Protein AF-A0A927J9S9-F1 (afdb_monomer)

Radius of gyration: 38.78 Å; Cα contacts (8 Å, |Δi|>4): 672; chains: 1; bounding box: 89×32×106 Å

InterPro domains:
  IPR000943 RNA polymerase sigma-70 [PR00046] (26-38)
  IPR000943 RNA polymerase sigma-70 [PR00046] (47-62)
  IPR000943 RNA polymerase sigma-70 [PR00046] (62-73)
  IPR000943 RNA polymerase sigma-70 [PS00716] (47-73)
  IPR007630 RNA polymerase sigma-70 region 4 [PF04545] (26-74)
  IPR013324 RNA polymerase sigma factor, region 3/4-like [SSF88659] (17-77)
  IPR036388 Winged helix-like DNA-binding domain superfamily [G3DSA:1.10.10.10] (17-80)

Mean predicted aligned error: 14.91 Å

Sequence (438 aa):
MTDPADVSFLFGPAGLERLKEQLLLLDPREQDALLRHGYGQAVGARTLVELGQKYQVSRERIRQLESKAKSSLQHSLDTIAPGWRRRFADSLSGRTVVHFSHVAQTISADEVGLSYAPVILEELNLHPVKQVKWWYAGDPQAVEVAMKSLALTGPILKEEWDEAYESSELPFAFREHVLWRNSIIEFSPFFVRKNAQRHDRVAAVLMNGALPWNEICVRTGLSANSVRGALDHFDDFISLSKGWWALAGSVDRPIYSSALPAILDILEEHGPQHAAELVRKVAAVHDVTSWRINQCLDDYRIGRMPDGRIWLVEHGAVKPKEIEPARPDYMVASGCKVGVRQKVTYDQARGSGFLVNRWLAWRLGLRATPQAITFDSEIGVELKVTRTGGGTAFSSIRTCLDHHGLVEGCDFVIVLDLDSRTWALRHSCALGCCPVRP

pLDDT: mean 87.99, std 9.97, range [31.28, 97.69]

Organism: NCBI:txid2742202

Secondary structure (DSSP, 8-state):
---GGGSGGGTHHHHHHHHHHHHHTS-HHHHHHHHTTTTTSSS----HHHHHHHHT--HHHHHHHHHHHHHHHHHHHHHHSTTHHHHHHHHHTT-S-EEHHHHHHHH-SSHHHHHHHHHHHHHTT-EEPTTSTTEEES-HHHHHHHHHHT--SS-EEHHHHHHHHHTTT--GGGHHHHHHHTTEEEETTEEEEGGGHHHHHHHHHHTTS-EEHHHHHHHHT--HHHHHHHHHH-TTEEEPGGGEEEEBTTBPPPS-SSHHHHHHHHHHHH-SB-HHHHHHHHHHHS---HHHHHHHTTBTTEEE-TTS-EEEGGGT-BPPPPPPPPPPTTEEEETTEEEEEEEPPHHHHHT--EEE-HHHHHHTT--SBSEEEEEB-TTS--EEEEEETTEEEEPP-HHHHHHTT--TT-EEEEEEETTTTEEEEEE-PPTT-BTTB-

Solvent-accessible surface area (backbone atoms only — not comparable to full-atom values): 24419 Å² total; per-residue (Å²): 134,83,65,79,77,73,38,54,65,75,50,40,73,75,33,49,52,52,52,46,56,56,56,72,70,48,54,73,67,25,53,51,45,58,47,22,82,28,74,90,66,94,54,76,61,47,52,53,58,57,52,10,61,77,69,75,44,52,44,67,54,41,52,51,34,27,52,52,41,41,54,51,52,51,53,50,44,54,70,68,34,71,64,47,67,57,56,50,49,63,73,49,55,97,53,64,62,46,49,50,66,59,54,8,43,38,68,28,87,52,71,62,7,61,58,47,28,64,45,53,33,54,78,65,52,35,39,70,30,83,96,44,86,63,30,26,13,72,52,41,65,61,53,52,49,48,47,54,70,71,46,74,93,53,49,42,48,44,67,63,51,49,54,54,46,64,72,52,64,60,59,76,90,48,51,65,57,41,33,58,73,54,39,46,39,84,52,84,74,26,35,25,38,60,92,47,40,66,50,24,39,53,50,52,68,24,72,85,40,70,42,43,56,70,57,50,31,64,76,56,71,46,55,67,70,54,52,47,56,34,53,76,69,40,84,60,38,38,82,47,67,95,54,22,34,28,38,58,84,78,54,85,76,72,88,50,97,47,70,57,64,44,48,51,53,48,37,68,76,68,40,68,29,47,71,73,55,46,47,51,56,37,44,73,71,42,84,60,54,67,67,60,52,59,37,49,53,48,27,65,58,40,18,31,38,97,88,65,26,38,30,41,34,93,79,69,18,44,67,79,85,81,74,86,56,82,74,52,91,54,47,49,76,60,91,57,34,40,39,41,53,49,64,41,40,70,55,39,72,74,45,38,51,48,81,48,66,55,34,55,32,54,76,71,69,47,84,36,2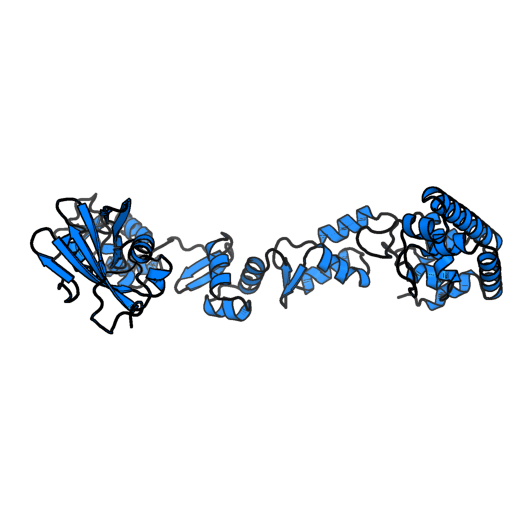7,81,32,73,52,70,26,41,28,99,85,75,52,68,44,38,42,32,33,44,75,90,44,18,30,40,48,45,52,28,73,58,34,57,73,69,67,55,51,65,65,25,33,32,32,40,38,38,35,67,82,81,35,31,39,50,80,42,84,58,51,56,91,70,59,21,76,88,54,98

Foldseek 3Di:
DPDLVPQLPQQPPVRLVLLVVLVVPQDPLLLCLLCQLQPPDPDRHHQLVRSCVVVVHDSVVSVVSPVVSLVSSVVSCCVRGPPVLVVVCVVCPLAQKDFLCSQLVSSNNDSSSSNNSVSSCVSNCWDDQPPDRRMTGNDSVLVVVLLVVLADPAKDFPVVSVVSNVVSSHDPVCVVVSCVVSCWDDLPRIIGHNVCLLQRLLQVVQVVHKDALVVSCVSSVDDSVSNCCNQVPDPQKAADPPRIIHGVPRDDHQPDPDLLVLLQVCCVVVNWAALVVSLVSSCVRHPDDSVRNVLSCLAPQWAADPVGTIHGVVVPHHHPDDDQDDDDPQWDDDVQKIKHKDFDAPCLLVFAKDADAQNVCVVLVNRGPFDKDWAAEPVGDIWIWTQHSVHIIIGRPNVVCVVVVADGGWMKMWMARNVRSHIDIDGDADVPRGPRHD

Structure (mmCIF, N/CA/C/O backbone):
data_AF-A0A927J9S9-F1
#
_entry.id   AF-A0A927J9S9-F1
#
loop_
_atom_site.group_PDB
_atom_site.id
_atom_site.type_symbol
_atom_site.label_atom_id
_atom_site.label_alt_id
_atom_site.label_comp_id
_atom_site.label_asym_id
_atom_site.label_entity_id
_atom_site.label_seq_id
_atom_site.pdbx_PDB_ins_code
_atom_site.Cartn_x
_atom_site.Cartn_y
_atom_site.Cartn_z
_atom_site.occupancy
_atom_site.B_iso_or_equiv
_atom_site.auth_seq_id
_atom_site.auth_comp_id
_atom_site.auth_asym_id
_atom_site.auth_atom_id
_atom_site.pdbx_PDB_model_num
ATOM 1 N N . MET A 1 1 ? 6.306 -9.397 -34.575 1.00 31.62 1 MET A N 1
ATOM 2 C CA . MET A 1 1 ? 7.710 -9.850 -34.490 1.00 31.62 1 MET A CA 1
ATOM 3 C C . MET A 1 1 ? 8.248 -10.003 -35.902 1.00 31.62 1 MET A C 1
ATOM 5 O O . MET A 1 1 ? 8.003 -11.025 -36.522 1.00 31.62 1 MET A O 1
ATOM 9 N N . THR A 1 2 ? 8.913 -8.981 -36.437 1.00 31.39 2 THR A N 1
ATOM 10 C CA . THR A 1 2 ? 9.856 -9.169 -37.547 1.00 31.39 2 THR A CA 1
ATOM 11 C C . THR A 1 2 ? 11.123 -9.775 -36.954 1.00 31.39 2 THR A C 1
ATOM 13 O O . THR A 1 2 ? 11.666 -9.256 -35.976 1.00 31.39 2 THR A O 1
ATOM 16 N N . ASP A 1 3 ? 11.501 -10.935 -37.474 1.00 31.28 3 ASP A N 1
ATOM 17 C CA . ASP A 1 3 ? 12.672 -11.710 -37.078 1.00 31.28 3 ASP A CA 1
ATOM 18 C C . ASP A 1 3 ? 13.950 -10.843 -37.205 1.00 31.28 3 ASP A C 1
ATOM 20 O O . ASP A 1 3 ? 14.120 -10.178 -38.232 1.00 31.28 3 ASP A O 1
ATOM 24 N N . PRO A 1 4 ? 14.860 -10.801 -36.207 1.00 40.22 4 PRO A N 1
ATOM 25 C CA . PRO A 1 4 ? 16.170 -10.149 -36.340 1.00 40.22 4 PRO A CA 1
ATOM 26 C C . PRO A 1 4 ? 17.009 -10.651 -37.535 1.00 40.22 4 PRO A C 1
ATOM 28 O O . PRO A 1 4 ? 17.994 -10.005 -37.893 1.00 40.22 4 PRO A O 1
ATOM 31 N N . ALA A 1 5 ? 16.611 -11.753 -38.179 1.00 37.53 5 ALA A N 1
ATOM 32 C CA . ALA A 1 5 ? 17.222 -12.272 -39.399 1.00 37.53 5 ALA A CA 1
ATOM 33 C C . ALA A 1 5 ? 17.141 -11.342 -40.633 1.00 37.53 5 ALA A C 1
ATOM 35 O O . ALA A 1 5 ? 17.942 -11.511 -41.550 1.00 37.53 5 ALA A O 1
ATOM 36 N N . ASP A 1 6 ? 16.248 -10.345 -40.676 1.00 45.22 6 ASP A N 1
ATOM 37 C CA . ASP A 1 6 ? 16.013 -9.570 -41.913 1.00 45.22 6 ASP A CA 1
ATOM 38 C C . ASP A 1 6 ? 16.987 -8.387 -42.124 1.00 45.22 6 ASP A C 1
ATOM 40 O O . ASP A 1 6 ? 17.032 -7.769 -43.186 1.00 45.22 6 ASP A O 1
ATOM 44 N N . VAL A 1 7 ? 17.807 -8.052 -41.117 1.00 47.75 7 VAL A N 1
ATOM 45 C CA . VAL A 1 7 ? 18.587 -6.796 -41.118 1.00 47.75 7 VAL A CA 1
ATOM 46 C C . VAL A 1 7 ? 20.101 -6.987 -41.289 1.00 47.75 7 VAL A C 1
ATOM 48 O O . VAL A 1 7 ? 20.790 -6.057 -41.708 1.00 47.75 7 VAL A O 1
ATOM 51 N N . SER A 1 8 ? 20.609 -8.221 -41.137 1.00 49.81 8 SER A N 1
ATOM 52 C CA . SER A 1 8 ? 21.980 -8.600 -41.545 1.00 49.81 8 SER A CA 1
ATOM 53 C C . SER A 1 8 ? 22.236 -8.349 -43.048 1.00 49.81 8 SER A C 1
ATOM 55 O O . SER A 1 8 ? 23.375 -8.209 -43.496 1.00 49.81 8 SER A O 1
ATOM 57 N N . PHE A 1 9 ? 21.161 -8.190 -43.828 1.00 53.59 9 PHE A N 1
ATOM 58 C CA . PHE A 1 9 ? 21.182 -7.829 -45.242 1.00 53.59 9 PHE A CA 1
ATOM 59 C C . PHE A 1 9 ? 21.662 -6.390 -45.533 1.00 53.59 9 PHE A C 1
ATOM 61 O O . PHE A 1 9 ? 22.053 -6.107 -46.664 1.00 53.59 9 PHE A O 1
ATOM 68 N N . LEU A 1 10 ? 21.686 -5.466 -44.558 1.00 65.69 10 LEU A N 1
ATOM 69 C CA . LEU A 1 10 ? 21.924 -4.037 -44.840 1.00 65.69 10 LEU A CA 1
ATOM 70 C C . LEU A 1 10 ? 23.302 -3.708 -45.430 1.00 65.69 10 LEU A C 1
ATOM 72 O O . LEU A 1 10 ? 23.423 -2.726 -46.168 1.00 65.69 10 LEU A O 1
ATOM 76 N N . PHE A 1 11 ? 24.323 -4.495 -45.091 1.00 74.88 11 PHE A N 1
ATOM 77 C CA . PHE A 1 11 ? 25.710 -4.251 -45.500 1.00 74.88 11 PHE A CA 1
ATOM 78 C C . PHE A 1 11 ? 26.277 -5.370 -46.388 1.00 74.88 11 PHE A C 1
ATOM 80 O O . PHE A 1 11 ? 27.246 -5.145 -47.117 1.00 74.88 11 PHE A O 1
ATOM 87 N N . GLY A 1 12 ? 25.678 -6.567 -46.350 1.00 80.19 12 GLY A N 1
ATOM 88 C CA . GLY A 1 12 ? 26.222 -7.782 -46.959 1.00 80.19 12 GLY A CA 1
ATOM 89 C C . GLY A 1 12 ? 27.590 -8.198 -46.379 1.00 80.19 12 GLY A C 1
ATOM 90 O O . GLY A 1 12 ? 28.231 -7.425 -45.662 1.00 80.19 12 GLY A O 1
ATOM 91 N N . PRO A 1 13 ? 28.102 -9.402 -46.706 1.00 82.88 13 PRO A N 1
ATOM 92 C CA . PRO A 1 13 ? 29.373 -9.890 -46.158 1.00 82.88 13 PRO A CA 1
ATOM 93 C C . PRO A 1 13 ? 30.566 -8.971 -46.471 1.00 82.88 13 PRO A C 1
ATOM 95 O O . PRO A 1 13 ? 31.364 -8.655 -45.597 1.00 82.88 13 PRO A O 1
ATOM 98 N N . ALA A 1 14 ? 30.651 -8.463 -47.706 1.00 85.38 14 ALA A N 1
ATOM 99 C CA . ALA A 1 14 ? 31.742 -7.585 -48.135 1.00 85.38 14 ALA A CA 1
ATOM 100 C C . ALA A 1 14 ? 31.662 -6.161 -47.549 1.00 85.38 14 ALA A C 1
ATOM 102 O O . ALA A 1 14 ? 32.673 -5.464 -47.475 1.00 85.38 14 ALA A O 1
ATOM 103 N N . GLY A 1 15 ? 30.472 -5.677 -47.183 1.00 86.31 15 GLY A N 1
ATOM 104 C CA . GLY A 1 15 ? 30.343 -4.418 -46.445 1.00 86.31 15 GLY A CA 1
ATOM 105 C C . GLY A 1 15 ? 30.751 -4.597 -44.989 1.00 86.31 15 GLY A C 1
ATOM 106 O O . GLY A 1 15 ? 31.478 -3.762 -44.459 1.00 86.31 15 GLY A O 1
ATOM 107 N N . LEU A 1 16 ? 30.359 -5.716 -44.374 1.00 86.62 16 LEU A N 1
ATOM 108 C CA . LEU A 1 16 ? 30.714 -6.028 -42.994 1.00 86.62 16 LEU A CA 1
ATOM 109 C C . LEU A 1 16 ? 32.229 -6.184 -42.797 1.00 86.62 16 LEU A C 1
ATOM 111 O O . LEU A 1 16 ? 32.773 -5.615 -41.854 1.00 86.62 16 LEU A O 1
ATOM 115 N N . GLU A 1 17 ? 32.923 -6.882 -43.700 1.00 88.31 17 GLU A N 1
ATOM 116 C CA . GLU A 1 17 ? 34.391 -6.982 -43.642 1.00 88.31 17 GLU A CA 1
ATOM 117 C C . GLU A 1 17 ? 35.070 -5.614 -43.790 1.00 88.31 17 GLU A C 1
ATOM 119 O O . GLU A 1 17 ? 35.992 -5.296 -43.045 1.00 88.31 17 GLU A O 1
ATOM 124 N N . ARG A 1 18 ? 34.543 -4.727 -44.642 1.00 89.94 18 ARG A N 1
ATOM 125 C CA . ARG A 1 18 ? 35.057 -3.351 -44.737 1.00 89.94 18 ARG A CA 1
ATOM 126 C C . ARG A 1 18 ? 34.821 -2.545 -43.458 1.00 89.94 18 ARG A C 1
ATOM 128 O O . ARG A 1 18 ? 35.687 -1.773 -43.066 1.00 89.94 18 ARG A O 1
ATOM 135 N N . LEU A 1 19 ? 33.686 -2.720 -42.779 1.00 90.19 19 LEU A N 1
ATOM 136 C CA . LEU A 1 19 ? 33.444 -2.081 -41.478 1.00 90.19 19 LEU A CA 1
ATOM 137 C C . LEU A 1 19 ? 34.407 -2.609 -40.401 1.00 90.19 19 LEU A C 1
ATOM 139 O O . LEU A 1 19 ? 34.903 -1.826 -39.592 1.00 90.19 19 LEU A O 1
ATOM 143 N N . LYS A 1 20 ? 34.726 -3.911 -40.417 1.00 91.25 20 LYS A N 1
ATOM 144 C CA . LYS A 1 20 ? 35.750 -4.509 -39.541 1.00 91.25 20 LYS A CA 1
ATOM 145 C C . LYS A 1 20 ? 37.123 -3.896 -39.773 1.00 91.25 20 LYS A C 1
ATOM 147 O O . LYS A 1 20 ? 37.768 -3.475 -38.818 1.00 91.25 20 LYS A O 1
ATOM 152 N N . GLU A 1 21 ? 37.552 -3.808 -41.029 1.00 92.00 21 GLU A N 1
ATOM 153 C CA . GLU A 1 21 ? 38.827 -3.184 -41.394 1.00 92.00 21 GLU A CA 1
ATOM 154 C C . GLU A 1 21 ? 38.903 -1.740 -40.890 1.00 92.00 21 GLU A C 1
ATOM 156 O O . GLU A 1 21 ? 39.910 -1.346 -40.310 1.00 92.00 21 GLU A O 1
ATOM 161 N N . GLN A 1 22 ? 37.826 -0.962 -41.038 1.00 91.56 22 GLN A N 1
ATOM 162 C CA . GLN A 1 22 ? 37.771 0.416 -40.540 1.00 91.56 22 GLN A CA 1
ATOM 163 C C . GLN A 1 22 ? 37.839 0.499 -39.013 1.00 91.56 22 GLN A C 1
ATOM 165 O O . GLN A 1 22 ? 38.511 1.381 -38.480 1.00 91.56 22 GLN A O 1
ATOM 170 N N . LEU A 1 23 ? 37.196 -0.426 -38.298 1.00 90.12 23 LEU A N 1
ATOM 171 C CA . LEU A 1 23 ? 37.287 -0.487 -36.842 1.00 90.12 23 LEU A CA 1
ATOM 172 C C . LEU A 1 23 ? 38.724 -0.773 -36.374 1.00 90.12 23 LEU A C 1
ATOM 174 O O . LEU A 1 23 ? 39.184 -0.151 -35.417 1.00 90.12 23 LEU A O 1
ATOM 178 N N . LEU A 1 24 ? 39.454 -1.648 -37.075 1.00 91.12 24 LEU A N 1
ATOM 179 C CA . LEU A 1 24 ? 40.861 -1.966 -36.790 1.00 91.12 24 LEU A CA 1
ATOM 180 C C . LEU A 1 24 ? 41.823 -0.793 -37.047 1.00 91.12 24 LEU A C 1
ATOM 182 O O . LEU A 1 24 ? 42.939 -0.806 -36.530 1.00 91.12 24 LEU A O 1
ATOM 186 N N . LEU A 1 25 ? 41.407 0.218 -37.818 1.00 92.56 25 LEU A N 1
ATOM 187 C CA . LEU A 1 25 ? 42.182 1.446 -38.031 1.00 92.56 25 LEU A CA 1
ATOM 188 C C . LEU A 1 25 ? 42.046 2.453 -36.882 1.00 92.56 25 LEU A C 1
ATOM 190 O O . LEU A 1 25 ? 42.834 3.400 -36.818 1.00 92.56 25 LEU A O 1
ATOM 194 N N . LEU A 1 26 ? 41.063 2.282 -35.992 1.00 91.75 26 LEU A N 1
ATOM 195 C CA . LEU A 1 26 ? 40.939 3.123 -34.805 1.00 91.75 26 LEU A CA 1
ATOM 196 C C . LEU A 1 26 ? 42.050 2.812 -33.801 1.00 91.75 26 LEU A C 1
ATOM 198 O O . LEU A 1 26 ? 42.418 1.657 -33.585 1.00 91.75 26 LEU A O 1
ATOM 202 N N . ASP A 1 27 ? 42.545 3.851 -33.129 1.00 90.62 27 ASP A N 1
ATOM 203 C CA . ASP A 1 27 ? 43.486 3.665 -32.027 1.00 90.62 27 ASP A CA 1
ATOM 204 C C . ASP A 1 27 ? 42.805 2.892 -30.876 1.00 90.62 27 ASP A C 1
ATOM 206 O O . ASP A 1 27 ? 41.624 3.123 -30.593 1.00 90.62 27 ASP A O 1
ATOM 210 N N . PRO A 1 28 ? 43.517 2.025 -30.133 1.00 88.69 28 PRO A N 1
ATOM 211 C CA . PRO A 1 28 ? 42.925 1.297 -29.010 1.00 88.69 28 PRO A CA 1
ATOM 212 C C . PRO A 1 28 ? 42.238 2.194 -27.967 1.00 88.69 28 PRO A C 1
ATOM 214 O O . PRO A 1 28 ? 41.305 1.759 -27.296 1.00 88.69 28 PRO A O 1
ATOM 217 N N . ARG A 1 29 ? 42.664 3.457 -27.810 1.00 91.25 29 ARG A N 1
ATOM 218 C CA . ARG A 1 29 ? 42.014 4.435 -26.918 1.00 91.25 29 ARG A CA 1
ATOM 219 C C . ARG A 1 29 ? 40.674 4.915 -27.468 1.00 91.25 29 ARG A C 1
ATOM 221 O O . ARG A 1 29 ? 39.781 5.223 -26.685 1.00 91.25 29 ARG A O 1
ATOM 228 N N . GLU A 1 30 ? 40.552 5.017 -28.789 1.00 91.44 30 GLU A N 1
ATOM 229 C CA . GLU A 1 30 ? 39.323 5.394 -29.493 1.00 91.44 30 GLU A CA 1
ATOM 230 C C . GLU A 1 30 ? 38.279 4.275 -29.374 1.00 91.44 30 GLU A C 1
ATOM 232 O O . GLU A 1 30 ? 37.133 4.552 -29.019 1.00 91.44 30 GLU A O 1
ATOM 237 N N . GLN A 1 31 ? 38.692 3.015 -29.551 1.00 87.50 31 GLN A N 1
ATOM 238 C CA . GLN A 1 31 ? 37.831 1.842 -29.344 1.00 87.50 31 GLN A CA 1
ATOM 239 C C . GLN A 1 31 ? 37.340 1.740 -27.887 1.00 87.50 31 GLN A C 1
ATOM 241 O O . GLN A 1 31 ? 36.136 1.649 -27.636 1.00 87.50 31 GLN A O 1
ATOM 246 N N . ASP A 1 32 ? 38.244 1.867 -26.906 1.00 87.62 32 ASP A N 1
ATOM 247 C CA . ASP A 1 32 ? 37.879 1.869 -25.480 1.00 87.62 32 ASP A CA 1
ATOM 248 C C . ASP A 1 32 ? 36.921 3.023 -25.127 1.00 87.62 32 ASP A C 1
ATOM 250 O O . ASP A 1 32 ? 36.020 2.862 -24.298 1.00 87.62 32 ASP A O 1
ATOM 254 N N . ALA A 1 33 ? 37.104 4.196 -25.745 1.00 88.75 33 ALA A N 1
ATOM 255 C CA . ALA A 1 33 ? 36.240 5.352 -25.531 1.00 88.75 33 ALA A CA 1
ATOM 256 C C . ALA A 1 33 ? 34.821 5.132 -26.086 1.00 88.75 33 ALA A C 1
ATOM 258 O O . ALA A 1 33 ? 33.861 5.541 -25.430 1.00 88.75 33 ALA A O 1
ATOM 259 N N . LEU A 1 34 ? 34.671 4.450 -27.229 1.00 86.25 34 LEU A N 1
ATOM 260 C CA . LEU A 1 34 ? 33.368 4.082 -27.802 1.00 86.25 34 LEU A CA 1
ATOM 261 C C . LEU A 1 34 ? 32.614 3.070 -26.928 1.00 86.25 34 LEU A C 1
ATOM 263 O O . LEU A 1 34 ? 31.416 3.222 -26.675 1.00 86.25 34 LEU A O 1
ATOM 267 N N . LEU A 1 35 ? 33.319 2.060 -26.416 1.00 84.06 35 LEU A N 1
ATOM 268 C CA . LEU A 1 35 ? 32.726 0.957 -25.651 1.00 84.06 35 LEU A CA 1
ATOM 269 C C . LEU A 1 35 ? 32.547 1.263 -24.154 1.00 84.06 35 LEU A C 1
ATOM 271 O O . LEU A 1 35 ? 32.009 0.444 -23.404 1.00 84.06 35 LEU A O 1
ATOM 275 N N . ARG A 1 36 ? 32.926 2.465 -23.698 1.00 83.62 36 ARG A N 1
ATOM 276 C CA . ARG A 1 36 ? 32.953 2.850 -22.274 1.00 83.62 36 ARG A CA 1
ATOM 277 C C . ARG A 1 36 ? 31.625 2.689 -21.536 1.00 83.62 36 ARG A C 1
ATOM 279 O O . ARG A 1 36 ? 31.602 2.509 -20.327 1.00 83.62 36 ARG A O 1
ATOM 286 N N . HIS A 1 37 ? 30.497 2.727 -22.232 1.00 75.50 37 HIS A N 1
ATOM 287 C CA . HIS A 1 37 ? 29.180 2.532 -21.621 1.00 75.50 37 HIS A CA 1
ATOM 288 C C . HIS A 1 37 ? 28.889 1.066 -21.226 1.00 75.50 37 HIS A C 1
ATOM 290 O O . HIS A 1 37 ? 27.842 0.790 -20.636 1.00 75.50 37 HIS A O 1
ATOM 296 N N . GLY A 1 38 ? 29.828 0.145 -21.482 1.00 70.56 38 GLY A N 1
ATOM 297 C CA . GLY A 1 38 ? 29.784 -1.238 -21.008 1.00 70.56 38 GLY A CA 1
ATOM 298 C C . GLY A 1 38 ? 28.773 -2.091 -21.764 1.00 70.56 38 GLY A C 1
ATOM 299 O O . GLY A 1 38 ? 28.057 -2.875 -21.140 1.00 70.56 38 GLY A O 1
ATOM 300 N N . TYR A 1 39 ? 28.670 -1.894 -23.078 1.00 71.44 39 TYR A N 1
ATOM 301 C CA . TYR A 1 39 ? 27.806 -2.684 -23.950 1.00 71.44 39 TYR A CA 1
ATOM 302 C C . TYR A 1 39 ? 28.417 -4.082 -24.201 1.00 71.44 39 TYR A C 1
ATOM 304 O O . TYR A 1 39 ? 29.606 -4.177 -24.485 1.00 71.44 39 TYR A O 1
ATOM 312 N N . GLY A 1 40 ? 27.627 -5.165 -24.096 1.00 58.75 40 GLY A N 1
ATOM 313 C CA . GLY A 1 40 ? 28.041 -6.533 -24.491 1.00 58.75 40 GLY A CA 1
ATOM 314 C C . GLY A 1 40 ? 29.061 -7.254 -23.583 1.00 58.75 40 GLY A C 1
ATOM 315 O O . GLY A 1 40 ? 29.864 -8.036 -24.069 1.00 58.75 40 GLY A O 1
ATOM 316 N N . GLN A 1 41 ? 29.067 -6.974 -22.277 1.00 55.09 41 GLN A N 1
ATOM 317 C CA . GLN A 1 41 ? 30.232 -7.125 -21.385 1.00 55.09 41 GLN A CA 1
ATOM 318 C C . GLN A 1 41 ? 31.010 -8.458 -21.357 1.00 55.09 41 GLN A C 1
ATOM 320 O O . GLN A 1 41 ? 30.479 -9.501 -20.983 1.00 55.09 41 GLN A O 1
ATOM 325 N N . ALA A 1 42 ? 32.338 -8.306 -21.484 1.00 43.12 42 ALA A N 1
ATOM 326 C CA . ALA A 1 42 ? 33.355 -8.924 -20.615 1.00 43.12 42 ALA A CA 1
ATOM 327 C C . ALA A 1 42 ? 34.040 -7.903 -19.665 1.00 43.12 42 ALA A C 1
ATOM 329 O O . ALA A 1 42 ? 34.655 -8.279 -18.670 1.00 43.12 42 ALA A O 1
ATOM 330 N N . VAL A 1 43 ? 33.927 -6.596 -19.940 1.00 54.72 43 VAL A N 1
ATOM 331 C CA . VAL A 1 43 ? 34.529 -5.509 -19.152 1.00 54.72 43 VAL A CA 1
ATOM 332 C C . VAL A 1 43 ? 33.431 -4.490 -18.840 1.00 54.72 43 VAL A C 1
ATOM 334 O O . VAL A 1 43 ? 32.750 -4.017 -19.745 1.00 54.72 43 VAL A O 1
ATOM 337 N N . GLY A 1 44 ? 33.212 -4.200 -17.556 1.00 66.19 44 GLY A N 1
ATOM 338 C CA . GLY A 1 44 ? 32.145 -3.312 -17.079 1.00 66.19 44 GLY A CA 1
ATOM 339 C C . GLY A 1 44 ? 32.159 -1.899 -17.683 1.00 66.19 44 GLY A C 1
ATOM 340 O O . GLY A 1 44 ? 33.145 -1.472 -18.281 1.00 66.19 44 GLY A O 1
ATOM 341 N N . ALA A 1 45 ? 31.071 -1.146 -17.484 1.00 78.44 45 ALA A N 1
ATOM 342 C CA . ALA A 1 45 ? 31.006 0.267 -17.865 1.00 78.44 45 ALA A CA 1
ATOM 343 C C . ALA A 1 45 ? 32.117 1.078 -17.172 1.00 78.44 45 ALA A C 1
ATOM 345 O O . ALA A 1 45 ? 32.312 0.952 -15.965 1.00 78.44 45 ALA A O 1
ATOM 346 N N . ARG A 1 46 ? 32.813 1.921 -17.939 1.00 84.62 46 ARG A N 1
ATOM 347 C CA . ARG A 1 46 ? 33.879 2.822 -17.496 1.00 84.62 46 ARG A CA 1
ATOM 348 C C . ARG A 1 46 ? 33.491 4.279 -17.717 1.00 84.62 46 ARG A C 1
ATOM 350 O O . ARG A 1 46 ? 32.921 4.675 -18.736 1.00 84.62 46 ARG A O 1
ATOM 357 N N . THR A 1 47 ? 33.847 5.116 -16.763 1.00 88.31 47 THR A N 1
ATOM 358 C CA . THR A 1 47 ? 33.711 6.564 -16.855 1.00 88.31 47 THR A CA 1
ATOM 359 C C . THR A 1 47 ? 34.840 7.169 -17.694 1.00 88.31 47 THR A C 1
ATOM 361 O O . THR A 1 47 ? 35.922 6.600 -17.843 1.00 88.31 47 THR A O 1
ATOM 364 N N . LEU A 1 48 ? 34.622 8.384 -18.209 1.00 89.94 48 LEU A N 1
ATOM 365 C CA . LEU A 1 48 ? 35.673 9.151 -18.894 1.00 89.94 48 LEU A CA 1
ATOM 366 C C . LEU A 1 48 ? 36.895 9.409 -17.991 1.00 89.94 48 LEU A C 1
ATOM 368 O O . LEU A 1 48 ? 38.005 9.564 -18.489 1.00 89.94 48 LEU A O 1
ATOM 372 N N . VAL A 1 49 ? 36.689 9.476 -16.671 1.00 91.19 49 VAL A N 1
ATOM 373 C CA . VAL A 1 49 ? 37.763 9.677 -15.689 1.00 91.19 49 VAL A CA 1
ATOM 374 C C . VAL A 1 49 ? 38.614 8.418 -15.562 1.00 91.19 49 VAL A C 1
ATOM 376 O O . VAL A 1 49 ? 39.834 8.512 -15.632 1.00 91.19 49 VAL A O 1
ATOM 379 N N . GLU A 1 50 ? 37.987 7.247 -15.448 1.00 91.88 50 GLU A N 1
ATOM 380 C CA . GLU A 1 50 ? 38.691 5.960 -15.367 1.00 91.88 50 GLU A CA 1
ATOM 381 C C . GLU A 1 50 ? 39.491 5.670 -16.641 1.00 91.88 50 GLU A C 1
ATOM 383 O O . GLU A 1 50 ? 40.639 5.237 -16.567 1.00 91.88 50 GLU A O 1
ATOM 388 N N . LEU A 1 51 ? 38.931 5.969 -17.819 1.00 91.50 51 LEU A N 1
ATOM 389 C CA . LEU A 1 51 ? 39.678 5.869 -19.077 1.00 91.50 51 LEU A CA 1
ATOM 390 C C . LEU A 1 51 ? 40.821 6.887 -19.152 1.00 91.50 51 LEU A C 1
ATOM 392 O O . LEU A 1 51 ? 41.912 6.549 -19.610 1.00 91.50 51 LEU A O 1
ATOM 396 N N . GLY A 1 52 ? 40.599 8.110 -18.666 1.00 92.25 52 GLY A N 1
ATOM 397 C CA . GLY A 1 52 ? 41.643 9.128 -18.575 1.00 92.25 52 GLY A CA 1
ATOM 398 C C . GLY A 1 52 ? 42.809 8.669 -17.701 1.00 92.25 52 GLY A C 1
ATOM 399 O O . GLY A 1 52 ? 43.963 8.780 -18.102 1.00 92.25 52 GLY A O 1
ATOM 400 N N . GLN A 1 53 ? 42.518 8.055 -16.553 1.00 93.81 53 GLN A N 1
ATOM 401 C CA . GLN A 1 53 ? 43.527 7.460 -15.675 1.00 93.81 53 GLN A CA 1
ATOM 402 C C . GLN A 1 53 ? 44.256 6.291 -16.349 1.00 93.81 53 GLN A C 1
ATOM 404 O O . GLN A 1 53 ? 45.486 6.278 -16.360 1.00 93.81 53 GLN A O 1
ATOM 409 N N . LYS A 1 54 ? 43.521 5.353 -16.966 1.00 92.75 54 LYS A N 1
ATOM 410 C CA . LYS A 1 54 ? 44.091 4.192 -17.675 1.00 92.75 54 LYS A CA 1
ATOM 411 C C . LYS A 1 54 ? 45.107 4.612 -18.740 1.00 92.75 54 LYS A C 1
ATOM 413 O O . LYS A 1 54 ? 46.163 3.997 -18.855 1.00 92.75 54 LYS A O 1
ATOM 418 N N . TYR A 1 55 ? 44.789 5.647 -19.513 1.00 93.81 55 TYR A N 1
ATOM 419 C CA . TYR A 1 55 ? 45.618 6.105 -20.631 1.00 93.81 55 TYR A CA 1
ATOM 420 C C . TYR A 1 55 ? 46.491 7.321 -20.311 1.00 93.81 55 TYR A C 1
ATOM 422 O O . TYR A 1 55 ? 47.154 7.832 -21.212 1.00 93.81 55 TYR A O 1
ATOM 430 N N . GLN A 1 56 ? 46.505 7.774 -19.053 1.00 94.81 56 GLN A N 1
ATOM 431 C CA . GLN A 1 56 ? 47.244 8.954 -18.590 1.00 94.81 56 GLN A CA 1
ATOM 432 C C . GLN A 1 56 ? 46.928 10.221 -19.407 1.00 94.81 56 GLN A C 1
ATOM 434 O O . GLN A 1 56 ? 47.810 10.995 -19.775 1.00 94.81 56 GLN A O 1
ATOM 439 N N . VAL A 1 57 ? 45.648 10.439 -19.706 1.00 95.31 57 VAL A N 1
ATOM 440 C CA . VAL A 1 57 ? 45.149 11.619 -20.424 1.00 95.31 57 VAL A CA 1
ATOM 441 C C . VAL A 1 57 ? 43.993 12.269 -19.668 1.00 95.31 57 VAL A C 1
ATOM 443 O O . VAL A 1 57 ? 43.357 11.665 -18.806 1.00 95.31 57 VAL A O 1
ATOM 446 N N . SER A 1 58 ? 43.692 13.528 -19.986 1.00 94.88 58 SER A N 1
ATOM 447 C CA . SER A 1 58 ? 42.573 14.223 -19.352 1.00 94.88 58 SER A CA 1
ATOM 448 C C . SER A 1 58 ? 41.222 13.617 -19.754 1.00 94.88 58 SER A C 1
ATOM 450 O O . SER A 1 58 ? 41.059 13.053 -20.839 1.00 94.88 58 SER A O 1
ATOM 452 N N . ARG A 1 59 ? 40.211 13.815 -18.899 1.00 95.56 59 ARG A N 1
ATOM 453 C CA . ARG A 1 59 ? 38.806 13.496 -19.202 1.00 95.56 59 ARG A CA 1
ATOM 454 C C . ARG A 1 59 ? 38.359 14.099 -20.541 1.00 95.56 59 ARG A C 1
ATOM 456 O O . ARG A 1 59 ? 37.690 13.428 -21.321 1.00 95.56 59 ARG A O 1
ATOM 463 N N . GLU A 1 60 ? 38.732 15.354 -20.801 1.00 95.00 60 GLU A N 1
ATOM 464 C CA . GLU A 1 60 ? 38.376 16.036 -22.051 1.00 95.00 60 GLU A CA 1
ATOM 465 C C . GLU A 1 60 ? 39.074 15.404 -23.255 1.00 95.00 60 GLU A C 1
ATOM 467 O O . GLU A 1 60 ? 38.474 15.283 -24.319 1.00 95.00 60 GLU A O 1
ATOM 472 N N . ARG A 1 61 ? 40.308 14.912 -23.088 1.00 94.94 61 ARG A N 1
ATOM 473 C CA . ARG A 1 61 ? 41.001 14.206 -24.163 1.00 94.94 61 ARG A CA 1
ATOM 474 C C . ARG A 1 61 ? 40.303 12.899 -24.534 1.00 94.94 61 ARG A C 1
ATOM 476 O O . ARG A 1 61 ? 40.178 12.625 -25.721 1.00 94.94 61 ARG A O 1
ATOM 483 N N . ILE A 1 62 ? 39.807 12.126 -23.564 1.00 94.81 62 ILE A N 1
ATOM 484 C CA . ILE A 1 62 ? 38.990 10.934 -23.860 1.00 94.81 62 ILE A CA 1
ATOM 485 C C . ILE A 1 62 ? 37.710 11.322 -24.610 1.00 94.81 62 ILE A C 1
ATOM 487 O O . ILE A 1 62 ? 37.363 10.666 -25.586 1.00 94.81 62 ILE A O 1
ATOM 491 N N . ARG A 1 63 ? 37.040 12.416 -24.216 1.00 92.94 63 ARG A N 1
ATOM 492 C CA . ARG A 1 63 ? 35.847 12.912 -24.924 1.00 92.94 63 ARG A CA 1
ATOM 493 C C . ARG A 1 63 ? 36.150 13.267 -26.384 1.00 92.94 63 ARG A C 1
ATOM 495 O O . ARG A 1 63 ? 35.392 12.898 -27.270 1.00 92.94 63 ARG A O 1
ATOM 502 N N . GLN A 1 64 ? 37.274 13.937 -26.638 1.00 95.00 64 GLN A N 1
ATOM 503 C CA . GLN A 1 64 ? 37.727 14.248 -27.998 1.00 95.00 64 GLN A CA 1
ATOM 504 C C . GLN A 1 64 ? 38.029 12.988 -28.818 1.00 95.00 64 GLN A C 1
ATOM 506 O O . GLN A 1 64 ? 37.702 12.951 -30.001 1.00 95.00 64 GLN A O 1
ATOM 511 N N . LEU A 1 65 ? 38.644 11.969 -28.205 1.00 94.31 65 LEU A N 1
ATOM 512 C CA . LEU A 1 65 ? 38.897 10.680 -28.858 1.00 94.31 65 LEU A CA 1
ATOM 513 C C . LEU A 1 65 ? 37.585 9.968 -29.207 1.00 94.31 65 LEU A C 1
ATOM 515 O O . LEU A 1 65 ? 37.452 9.492 -30.326 1.00 94.31 65 LEU A O 1
ATOM 519 N N . GLU A 1 66 ? 36.598 9.969 -28.306 1.00 92.81 66 GLU A N 1
ATOM 520 C CA . GLU A 1 66 ? 35.255 9.433 -28.575 1.00 92.81 66 GLU A CA 1
ATOM 521 C C . GLU A 1 66 ? 34.603 10.147 -29.769 1.00 92.81 66 GLU A C 1
ATOM 523 O O . GLU A 1 66 ? 34.146 9.495 -30.704 1.00 92.81 66 GLU A O 1
ATOM 528 N N . SER A 1 67 ? 34.609 11.485 -29.783 1.00 93.56 67 SER A N 1
ATOM 529 C CA . SER A 1 67 ? 34.061 12.269 -30.898 1.00 93.56 67 SER A CA 1
ATOM 530 C C . SER A 1 67 ? 34.781 11.987 -32.218 1.00 93.56 67 SER A C 1
ATOM 532 O O . SER A 1 67 ? 34.126 11.774 -33.234 1.00 93.56 67 SER A O 1
ATOM 534 N N . LYS A 1 68 ? 36.120 11.927 -32.208 1.00 94.50 68 LYS A N 1
ATOM 535 C CA . LYS A 1 68 ? 36.919 11.608 -33.399 1.00 94.50 68 LYS A CA 1
ATOM 536 C C . LYS A 1 68 ? 36.599 10.210 -33.934 1.00 94.50 68 LYS A C 1
ATOM 538 O O . LYS A 1 68 ? 36.405 10.050 -35.138 1.00 94.50 68 LYS A O 1
ATOM 543 N N . ALA A 1 69 ? 36.510 9.222 -33.045 1.00 93.25 69 ALA A N 1
ATOM 544 C CA . ALA A 1 69 ? 36.169 7.849 -33.390 1.00 93.25 69 ALA A CA 1
ATOM 545 C C . ALA A 1 69 ? 34.787 7.771 -34.053 1.00 93.25 69 ALA A C 1
ATOM 547 O O . ALA A 1 69 ? 34.652 7.207 -35.137 1.00 93.25 69 ALA A O 1
ATOM 548 N N . LYS A 1 70 ? 33.777 8.415 -33.452 1.00 93.50 70 LYS A N 1
ATOM 549 C CA . LYS A 1 70 ? 32.414 8.462 -33.997 1.00 93.50 70 LYS A CA 1
ATOM 550 C C . LYS A 1 70 ? 32.362 9.087 -35.389 1.00 93.50 70 LYS A C 1
ATOM 552 O O . LYS A 1 70 ? 31.764 8.493 -36.280 1.00 93.50 70 LYS A O 1
ATOM 557 N N . SER A 1 71 ? 33.028 10.225 -35.601 1.00 94.12 71 SER A N 1
ATOM 558 C CA . SER A 1 71 ? 33.088 10.870 -36.922 1.00 94.12 71 SER A CA 1
ATOM 559 C C . SER A 1 71 ? 33.771 9.990 -37.973 1.00 94.12 71 SER A C 1
ATOM 561 O O . SER A 1 71 ? 33.318 9.935 -39.114 1.00 94.12 71 SER A O 1
ATOM 563 N N . SER A 1 72 ? 34.833 9.268 -37.596 1.00 93.94 72 SER A N 1
ATOM 564 C CA . SER A 1 72 ? 35.510 8.319 -38.491 1.00 93.94 72 SER A CA 1
ATOM 565 C C . SER A 1 72 ? 34.567 7.189 -38.917 1.00 93.94 72 SER A C 1
ATOM 567 O O . SER A 1 72 ? 34.368 6.955 -40.107 1.00 93.94 72 SER A O 1
ATOM 569 N N . LEU A 1 73 ? 33.905 6.544 -37.949 1.00 93.81 73 LEU A N 1
ATOM 570 C CA . LEU A 1 73 ? 32.966 5.449 -38.206 1.00 93.81 73 LEU A CA 1
ATOM 571 C C . LEU A 1 73 ? 31.734 5.903 -39.006 1.00 93.81 73 LEU A C 1
ATOM 573 O O . LEU A 1 73 ? 31.280 5.181 -39.893 1.00 93.81 73 LEU A O 1
ATOM 577 N N . GLN A 1 74 ? 31.216 7.105 -38.743 1.00 94.25 74 GLN A N 1
ATOM 578 C CA . GLN A 1 74 ? 30.135 7.714 -39.525 1.00 94.25 74 GLN A CA 1
ATOM 579 C C . GLN A 1 74 ? 30.535 7.853 -41.002 1.00 94.25 74 GLN A C 1
ATOM 581 O O . GLN A 1 74 ? 29.786 7.439 -41.887 1.00 94.25 74 GLN A O 1
ATOM 586 N N . HIS A 1 75 ? 31.738 8.366 -41.279 1.00 93.25 75 HIS A N 1
ATOM 587 C CA . HIS A 1 75 ? 32.241 8.502 -42.646 1.00 93.25 75 HIS A CA 1
ATOM 588 C C . HIS A 1 75 ? 32.409 7.143 -43.346 1.00 93.25 75 HIS A C 1
ATOM 590 O O . HIS A 1 75 ? 32.067 6.993 -44.525 1.00 93.25 75 HIS A O 1
ATOM 596 N N . SER A 1 76 ? 32.876 6.124 -42.615 1.00 92.25 76 SER A N 1
ATOM 597 C CA . SER A 1 76 ? 32.942 4.752 -43.123 1.00 92.25 76 SER A CA 1
ATOM 598 C C . SER A 1 76 ? 31.554 4.212 -43.486 1.00 92.25 76 SER A C 1
ATOM 600 O O . SER A 1 76 ? 31.405 3.623 -44.556 1.00 92.25 76 SER A O 1
ATOM 602 N N . LEU A 1 77 ? 30.530 4.438 -42.651 1.00 91.56 77 LEU A N 1
ATOM 603 C CA . LEU A 1 77 ? 29.147 4.034 -42.947 1.00 91.56 77 LEU A CA 1
ATOM 604 C C . LEU A 1 77 ? 28.611 4.716 -44.211 1.00 91.56 77 LEU A C 1
ATOM 606 O O . LEU A 1 77 ? 28.021 4.050 -45.062 1.00 91.56 77 LEU A O 1
ATOM 610 N N . ASP A 1 78 ? 28.853 6.019 -44.358 1.00 92.00 78 ASP A N 1
ATOM 611 C CA . ASP A 1 78 ? 28.421 6.792 -45.527 1.00 92.00 78 ASP A CA 1
ATOM 612 C C . ASP A 1 78 ? 29.070 6.303 -46.826 1.00 92.00 78 ASP A C 1
ATOM 614 O O . ASP A 1 78 ? 28.420 6.269 -47.872 1.00 92.00 78 ASP A O 1
ATOM 618 N N . THR A 1 79 ? 30.325 5.858 -46.744 1.00 92.25 79 THR A N 1
ATOM 619 C CA . THR A 1 79 ? 31.086 5.340 -47.887 1.00 92.25 79 THR A CA 1
ATOM 620 C C . THR A 1 79 ? 30.700 3.903 -48.241 1.00 92.25 79 THR A C 1
ATOM 622 O O . THR A 1 79 ? 30.506 3.575 -49.411 1.00 92.25 79 THR A O 1
ATOM 625 N N . ILE A 1 80 ? 30.603 3.021 -47.242 1.00 90.31 80 ILE A N 1
ATOM 626 C CA . ILE A 1 80 ? 30.381 1.580 -47.442 1.00 90.31 80 ILE A CA 1
ATOM 627 C C . ILE A 1 80 ? 28.918 1.291 -47.776 1.00 90.31 80 ILE A C 1
ATOM 629 O O . ILE A 1 80 ? 28.634 0.410 -48.589 1.00 90.31 80 ILE A O 1
ATOM 633 N N . ALA A 1 81 ? 27.992 2.026 -47.161 1.00 87.44 81 ALA A N 1
ATOM 634 C CA . ALA A 1 81 ? 26.566 1.779 -47.277 1.00 87.44 81 ALA A CA 1
ATOM 635 C C . ALA A 1 81 ? 25.773 3.085 -47.436 1.00 87.44 81 ALA A C 1
ATOM 637 O O . ALA A 1 81 ? 25.016 3.468 -46.536 1.00 87.44 81 ALA A O 1
ATOM 638 N N . PRO A 1 82 ? 25.843 3.741 -48.609 1.00 87.88 82 PRO A N 1
ATOM 639 C CA . PRO A 1 82 ? 25.047 4.930 -48.889 1.00 87.88 82 PRO A CA 1
ATOM 640 C C . PRO A 1 82 ? 23.561 4.705 -48.577 1.00 87.88 82 PRO A C 1
ATOM 642 O O . PRO A 1 82 ? 22.994 3.647 -48.877 1.00 87.88 82 PRO A O 1
ATOM 645 N N . GLY A 1 83 ? 22.931 5.683 -47.924 1.00 87.69 83 GLY A N 1
ATOM 646 C CA . GLY A 1 83 ? 21.523 5.608 -47.521 1.00 87.69 83 GLY A CA 1
ATOM 647 C C . GLY A 1 83 ? 21.236 4.741 -46.289 1.00 87.69 83 GLY A C 1
ATOM 648 O O . GLY A 1 83 ? 20.064 4.490 -46.005 1.00 87.69 83 GLY A O 1
ATOM 649 N N . TRP A 1 84 ? 22.257 4.304 -45.538 1.00 89.69 84 TRP A N 1
ATOM 650 C CA . TRP A 1 84 ? 22.067 3.515 -44.314 1.00 89.69 84 TRP A CA 1
ATOM 651 C C . TRP A 1 84 ? 21.119 4.198 -43.316 1.00 89.69 84 TRP A C 1
ATOM 653 O O . TRP A 1 84 ? 20.270 3.515 -42.756 1.00 89.69 84 TRP A O 1
ATOM 663 N N . ARG A 1 85 ? 21.178 5.533 -43.163 1.00 91.25 85 ARG A N 1
ATOM 664 C CA . ARG A 1 85 ? 20.288 6.286 -42.255 1.00 91.25 85 ARG A CA 1
ATOM 665 C C . ARG A 1 85 ? 18.814 6.003 -42.528 1.00 91.25 85 ARG A C 1
ATOM 667 O O . ARG A 1 85 ? 18.077 5.680 -41.607 1.00 91.25 85 ARG A O 1
ATOM 674 N N . ARG A 1 86 ? 18.399 6.069 -43.799 1.00 89.25 86 ARG A N 1
ATOM 675 C CA . ARG A 1 86 ? 17.015 5.790 -44.202 1.00 89.25 86 ARG A CA 1
ATOM 676 C C . ARG A 1 86 ? 16.648 4.335 -43.931 1.00 89.25 86 ARG A C 1
ATOM 678 O O . ARG A 1 86 ? 15.616 4.087 -43.334 1.00 89.25 86 ARG A O 1
ATOM 685 N N . ARG A 1 87 ? 17.518 3.387 -44.291 1.00 87.00 87 ARG A N 1
ATOM 686 C CA . ARG A 1 87 ? 17.256 1.956 -44.062 1.00 87.00 87 ARG A CA 1
ATOM 687 C C . ARG A 1 87 ? 17.116 1.610 -42.576 1.00 87.00 87 ARG A C 1
ATOM 689 O O . ARG A 1 87 ? 16.257 0.812 -42.224 1.00 87.00 87 ARG A O 1
ATOM 696 N N . PHE A 1 88 ? 17.925 2.225 -41.713 1.00 88.88 88 PHE A N 1
ATOM 697 C CA . PHE A 1 88 ? 17.793 2.076 -40.264 1.00 88.88 88 PHE A CA 1
ATOM 698 C C . PHE A 1 88 ? 16.553 2.785 -39.713 1.00 88.88 88 PHE A C 1
ATOM 700 O O . PHE A 1 88 ? 15.872 2.235 -38.858 1.00 88.88 88 PHE A O 1
ATOM 707 N N . ALA A 1 89 ? 16.233 3.988 -40.192 1.00 86.50 89 ALA A N 1
ATOM 708 C CA . ALA A 1 89 ? 15.003 4.667 -39.796 1.00 86.50 89 ALA A CA 1
ATOM 709 C C . ALA A 1 89 ? 13.764 3.838 -40.178 1.00 86.50 89 ALA A C 1
ATOM 711 O O . ALA A 1 89 ? 12.863 3.681 -39.361 1.00 86.50 89 ALA A O 1
ATOM 712 N N . ASP A 1 90 ? 13.760 3.244 -41.374 1.00 86.25 90 ASP A N 1
ATOM 713 C CA . ASP A 1 90 ? 12.692 2.366 -41.851 1.00 86.25 90 ASP A CA 1
ATOM 714 C C . ASP A 1 90 ? 12.619 1.073 -41.012 1.00 86.25 90 ASP A C 1
ATOM 716 O O . ASP A 1 90 ? 11.527 0.665 -40.619 1.00 86.25 90 ASP A O 1
ATOM 720 N N . SER A 1 91 ? 13.756 0.456 -40.654 1.00 83.31 91 SER A N 1
ATOM 721 C CA . SER A 1 91 ? 13.774 -0.767 -39.827 1.00 83.31 91 SER A CA 1
ATOM 722 C C . SER A 1 91 ? 13.371 -0.535 -38.365 1.00 83.31 91 SER A C 1
ATOM 724 O O . SER A 1 91 ? 12.855 -1.441 -37.705 1.00 83.31 91 SER A O 1
ATOM 726 N N . LEU A 1 92 ? 13.585 0.681 -37.859 1.00 81.19 92 LEU A N 1
ATOM 727 C CA . LEU A 1 92 ? 13.180 1.109 -36.521 1.00 81.19 92 LEU A CA 1
ATOM 728 C C . LEU A 1 92 ? 11.808 1.801 -36.506 1.00 81.19 92 LEU A C 1
ATOM 730 O O . LEU A 1 92 ? 11.309 2.127 -35.427 1.00 81.19 92 LEU A O 1
ATOM 734 N N . SER A 1 93 ? 11.191 2.016 -37.671 1.00 78.44 93 SER A N 1
ATOM 735 C CA . SER A 1 93 ? 9.905 2.701 -37.785 1.00 78.44 93 SER A CA 1
ATOM 736 C C . SER A 1 93 ? 8.808 1.974 -36.996 1.00 78.44 93 SER A C 1
ATOM 738 O O . SER A 1 93 ? 8.773 0.745 -36.909 1.00 78.44 93 SER A O 1
ATOM 740 N N . GLY A 1 94 ? 7.935 2.751 -36.348 1.00 76.12 94 GLY A N 1
ATOM 741 C CA . GLY A 1 94 ? 6.872 2.227 -35.484 1.00 76.12 94 GLY A CA 1
ATOM 742 C C . GLY A 1 94 ? 7.326 1.759 -34.096 1.00 76.12 94 GLY A C 1
ATOM 743 O O . GLY A 1 94 ? 6.506 1.240 -33.345 1.00 76.12 94 GLY A O 1
ATOM 744 N N . ARG A 1 95 ? 8.604 1.930 -33.724 1.00 81.12 95 ARG A N 1
ATOM 745 C CA . ARG A 1 95 ? 9.091 1.636 -32.366 1.00 81.12 95 ARG A CA 1
ATOM 746 C C . ARG A 1 95 ? 9.263 2.914 -31.555 1.00 81.12 95 ARG A C 1
ATOM 748 O O . ARG A 1 95 ? 10.084 3.761 -31.892 1.00 81.12 95 ARG A O 1
ATOM 755 N N . THR A 1 96 ? 8.567 2.995 -30.425 1.00 82.75 96 THR A N 1
ATOM 756 C CA . THR A 1 96 ? 8.694 4.105 -29.465 1.00 82.75 96 THR A CA 1
ATOM 757 C C . THR A 1 96 ? 10.064 4.116 -28.781 1.00 82.75 96 THR A C 1
ATOM 759 O O . THR A 1 96 ? 10.637 5.176 -28.529 1.00 82.75 96 THR A O 1
ATOM 762 N N . VAL A 1 97 ? 10.625 2.931 -28.512 1.00 90.12 97 VAL A N 1
ATOM 763 C CA . VAL A 1 97 ? 11.958 2.755 -27.916 1.00 90.12 97 VAL A CA 1
ATOM 764 C C . VAL A 1 97 ? 12.709 1.585 -28.548 1.00 90.12 97 VAL A C 1
ATOM 766 O O . VAL A 1 97 ? 12.117 0.608 -29.012 1.00 90.12 97 VAL A O 1
ATOM 769 N N . VAL A 1 98 ? 14.037 1.663 -28.527 1.00 89.81 98 VAL A N 1
ATOM 770 C CA . VAL A 1 98 ? 14.943 0.677 -29.120 1.00 89.81 98 VAL A CA 1
ATOM 771 C C . VAL A 1 98 ? 16.015 0.288 -28.106 1.00 89.81 98 VAL A C 1
ATOM 773 O O . VAL A 1 98 ? 16.624 1.142 -27.462 1.00 89.81 98 VAL A O 1
ATOM 776 N N . HIS A 1 99 ? 16.258 -1.014 -27.959 1.00 89.00 99 HIS A N 1
ATOM 777 C CA . HIS A 1 99 ? 17.349 -1.516 -27.129 1.00 89.00 99 HIS A CA 1
ATOM 778 C C . HIS A 1 99 ? 18.677 -1.477 -27.896 1.00 89.00 99 HIS A C 1
ATOM 780 O O . HIS A 1 99 ? 18.734 -1.840 -29.071 1.00 89.00 99 HIS A O 1
ATOM 786 N N . PHE A 1 100 ? 19.764 -1.109 -27.221 1.00 89.38 100 PHE A N 1
ATOM 787 C CA . PHE A 1 100 ? 21.104 -0.993 -27.798 1.00 89.38 100 PHE A CA 1
ATOM 788 C C . PHE A 1 100 ? 21.534 -2.259 -28.547 1.00 89.38 100 PHE A C 1
ATOM 790 O O . PHE A 1 100 ? 22.035 -2.180 -29.666 1.00 89.38 100 PHE A O 1
ATOM 797 N N . SER A 1 101 ? 21.308 -3.438 -27.951 1.00 87.31 101 SER A N 1
ATOM 798 C CA . SER A 1 101 ? 21.717 -4.706 -28.568 1.00 87.31 101 SER A CA 1
ATOM 799 C C . SER A 1 101 ? 21.009 -4.959 -29.895 1.00 87.31 101 SER A C 1
ATOM 801 O O . SER A 1 101 ? 21.593 -5.587 -30.765 1.00 87.31 101 SER A O 1
ATOM 803 N N . HIS A 1 102 ? 19.784 -4.454 -30.072 1.00 87.12 102 HIS A N 1
ATOM 804 C CA . HIS A 1 102 ? 19.052 -4.596 -31.325 1.00 87.12 102 HIS A CA 1
ATOM 805 C C . HIS A 1 102 ? 19.711 -3.777 -32.442 1.00 87.12 102 HIS A C 1
ATOM 807 O O . HIS A 1 102 ? 19.879 -4.274 -33.553 1.00 87.12 102 HIS A O 1
ATOM 813 N N . VAL A 1 103 ? 20.159 -2.555 -32.130 1.00 89.19 103 VAL A N 1
ATOM 814 C CA . VAL A 1 103 ? 20.908 -1.711 -33.076 1.00 89.19 103 VAL A CA 1
ATOM 815 C C . VAL A 1 103 ? 22.258 -2.340 -33.411 1.00 89.19 103 VAL A C 1
ATOM 817 O O . VAL A 1 103 ? 22.621 -2.403 -34.580 1.00 89.19 103 VAL A O 1
ATOM 820 N N . ALA A 1 104 ? 22.971 -2.864 -32.411 1.00 89.38 104 ALA A N 1
ATOM 821 C CA . ALA A 1 104 ? 24.243 -3.551 -32.627 1.00 89.38 104 ALA A CA 1
ATOM 822 C C . ALA A 1 104 ? 24.078 -4.788 -33.524 1.00 89.38 104 ALA A C 1
ATOM 824 O O . ALA A 1 104 ? 24.720 -4.875 -34.567 1.00 89.38 104 ALA A O 1
ATOM 825 N N . GLN A 1 105 ? 23.151 -5.687 -33.174 1.00 87.38 105 GLN A N 1
ATOM 826 C CA . GLN A 1 105 ? 22.876 -6.932 -33.906 1.00 87.38 105 GLN A CA 1
ATOM 827 C C . GLN A 1 105 ? 22.397 -6.698 -35.340 1.00 87.38 105 GLN A C 1
ATOM 829 O O . GLN A 1 105 ? 22.627 -7.541 -36.200 1.00 87.38 105 GLN A O 1
ATOM 834 N N . THR A 1 106 ? 21.769 -5.551 -35.605 1.00 85.00 106 THR A N 1
ATOM 835 C CA . THR A 1 106 ? 21.386 -5.146 -36.962 1.00 85.00 106 THR A CA 1
ATOM 836 C C . THR A 1 106 ? 22.603 -4.966 -37.881 1.00 85.00 106 THR A C 1
ATOM 838 O O . THR A 1 106 ? 22.508 -5.178 -39.086 1.00 85.00 106 THR A O 1
ATOM 841 N N . ILE A 1 107 ? 23.754 -4.584 -37.326 1.00 85.94 107 ILE A N 1
ATOM 842 C CA . ILE A 1 107 ? 25.018 -4.472 -38.062 1.00 85.94 107 ILE A CA 1
ATOM 843 C C . ILE A 1 107 ? 25.750 -5.815 -38.026 1.00 85.94 107 ILE A C 1
ATOM 845 O O . ILE A 1 107 ? 26.096 -6.364 -39.068 1.00 85.94 107 ILE A O 1
ATOM 849 N N . SER A 1 108 ? 26.010 -6.318 -36.815 1.00 86.00 108 SER A N 1
ATOM 850 C CA . SER A 1 108 ? 26.722 -7.568 -36.545 1.00 86.00 108 SER A CA 1
ATOM 851 C C . SER A 1 108 ? 26.567 -7.977 -35.078 1.00 86.00 108 SER A C 1
ATOM 853 O O . SER A 1 108 ? 26.408 -7.135 -34.197 1.00 86.00 108 SER A O 1
ATOM 855 N N . ALA A 1 109 ? 26.648 -9.275 -34.787 1.00 82.25 109 ALA A N 1
ATOM 856 C CA . ALA A 1 109 ? 26.599 -9.786 -33.415 1.00 82.25 109 ALA A CA 1
ATOM 857 C C . ALA A 1 109 ? 27.920 -9.605 -32.634 1.00 82.25 109 ALA A C 1
ATOM 859 O O . ALA A 1 109 ? 27.949 -9.848 -31.429 1.00 82.25 109 ALA A O 1
ATOM 860 N N . ASP A 1 110 ? 29.002 -9.209 -33.310 1.00 84.75 110 ASP A N 1
ATOM 861 C CA . ASP A 1 110 ? 30.343 -9.043 -32.742 1.00 84.75 110 ASP A CA 1
ATOM 862 C C . ASP A 1 110 ? 30.654 -7.584 -32.331 1.00 84.75 110 ASP A C 1
ATOM 864 O O . ASP A 1 110 ? 29.783 -6.711 -32.260 1.00 84.75 110 ASP A O 1
ATOM 868 N N . GLU A 1 111 ? 31.927 -7.314 -32.036 1.00 84.44 111 GLU A N 1
ATOM 869 C CA . GLU A 1 111 ? 32.438 -6.005 -31.610 1.00 84.44 111 GLU A CA 1
ATOM 870 C C . GLU A 1 111 ? 32.189 -4.882 -32.629 1.00 84.44 111 GLU A C 1
ATOM 872 O O . GLU A 1 111 ? 32.080 -3.713 -32.249 1.00 84.44 111 GLU A O 1
ATOM 877 N N . VAL A 1 112 ? 32.012 -5.226 -33.909 1.00 87.94 112 VAL A N 1
ATOM 878 C CA . VAL A 1 112 ? 31.661 -4.266 -34.962 1.00 87.94 112 VAL A CA 1
ATOM 879 C C . VAL A 1 112 ? 30.297 -3.667 -34.667 1.00 87.94 112 VAL A C 1
ATOM 881 O O . VAL A 1 112 ? 30.154 -2.447 -34.612 1.00 87.94 112 VAL A O 1
ATOM 884 N N . GLY A 1 113 ? 29.298 -4.508 -34.397 1.00 88.44 113 GLY A N 1
ATOM 885 C CA . GLY A 1 113 ? 27.958 -4.030 -34.072 1.00 88.44 113 GLY A CA 1
ATOM 886 C C . GLY A 1 113 ? 27.952 -3.151 -32.825 1.00 88.44 113 GLY A C 1
ATOM 887 O O . GLY A 1 113 ? 27.346 -2.078 -32.823 1.00 88.44 113 GLY A O 1
ATOM 888 N N . LEU A 1 114 ? 28.686 -3.558 -31.786 1.00 88.31 114 LEU A N 1
ATOM 889 C CA . LEU A 1 114 ? 28.809 -2.794 -30.541 1.00 88.31 114 LEU A CA 1
ATOM 890 C C . LEU A 1 114 ? 29.493 -1.432 -30.744 1.00 88.31 114 LEU A C 1
ATOM 892 O O . LEU A 1 114 ? 29.091 -0.456 -30.114 1.00 88.31 114 LEU A O 1
ATOM 896 N N . SER A 1 115 ? 30.494 -1.353 -31.621 1.00 88.69 115 SER A N 1
ATOM 897 C CA . SER A 1 115 ? 31.260 -0.126 -31.875 1.00 88.69 115 SER A CA 1
ATOM 898 C C . SER A 1 115 ? 30.509 0.877 -32.747 1.00 88.69 115 SER A C 1
ATOM 900 O O . SER A 1 115 ? 30.605 2.085 -32.526 1.00 88.69 115 SER A O 1
ATOM 902 N N . TYR A 1 116 ? 29.727 0.394 -33.715 1.00 91.75 116 TYR A N 1
ATOM 903 C CA . TYR A 1 116 ? 28.963 1.256 -34.616 1.00 91.75 116 TYR A CA 1
ATOM 904 C C . TYR A 1 116 ? 27.590 1.662 -34.054 1.00 91.75 116 TYR A C 1
ATOM 906 O O . TYR A 1 116 ? 27.086 2.729 -34.405 1.00 91.75 116 TYR A O 1
ATOM 914 N N . ALA A 1 117 ? 26.984 0.885 -33.150 1.00 90.94 117 ALA A N 1
ATOM 915 C CA . ALA A 1 117 ? 25.671 1.211 -32.583 1.00 90.94 117 ALA A CA 1
ATOM 916 C C . ALA A 1 117 ? 25.576 2.609 -31.925 1.00 90.94 117 ALA A C 1
ATOM 918 O O . ALA A 1 117 ? 24.589 3.298 -32.186 1.00 90.94 117 ALA A O 1
ATOM 919 N N . PRO A 1 118 ? 26.561 3.102 -31.140 1.00 90.06 118 PRO A N 1
ATOM 920 C CA . PRO A 1 118 ? 26.534 4.464 -30.604 1.00 90.06 118 PRO A CA 1
ATOM 921 C C . PRO A 1 118 ? 26.467 5.549 -31.685 1.00 90.06 118 PRO A C 1
ATOM 923 O O . PRO A 1 118 ? 25.812 6.565 -31.474 1.00 90.06 118 PRO A O 1
ATOM 926 N N . VAL A 1 119 ? 27.125 5.327 -32.828 1.00 92.25 119 VAL A N 1
ATOM 927 C CA . VAL A 1 119 ? 27.118 6.252 -33.972 1.00 92.25 119 VAL A CA 1
ATOM 928 C C . VAL A 1 119 ? 25.735 6.276 -34.609 1.00 92.25 119 VAL A C 1
ATOM 930 O O . VAL A 1 119 ? 25.181 7.342 -34.843 1.00 92.25 119 VAL A O 1
ATOM 933 N N . ILE A 1 120 ? 25.142 5.101 -34.824 1.00 92.31 120 ILE A N 1
ATOM 934 C CA . ILE A 1 120 ? 23.794 4.986 -35.390 1.00 92.31 120 ILE A CA 1
ATOM 935 C C . ILE A 1 120 ? 22.753 5.650 -34.489 1.00 92.31 120 ILE A C 1
ATOM 937 O O . ILE A 1 120 ? 21.912 6.396 -34.978 1.00 92.31 120 ILE A O 1
ATOM 941 N N . LEU A 1 121 ? 22.811 5.406 -33.179 1.00 91.94 121 LEU A N 1
ATOM 942 C CA . LEU A 1 121 ? 21.884 6.013 -32.223 1.00 91.94 121 LEU A CA 1
ATOM 943 C C . LEU A 1 121 ? 21.969 7.546 -32.255 1.00 91.94 121 LEU A C 1
ATOM 945 O O . LEU A 1 121 ? 20.937 8.208 -32.295 1.00 91.94 121 LEU A O 1
ATOM 949 N N . GLU A 1 122 ? 23.181 8.106 -32.287 1.00 91.88 122 GLU A N 1
ATOM 950 C CA . GLU A 1 122 ? 23.397 9.557 -32.344 1.00 91.88 122 GLU A CA 1
ATOM 951 C C . GLU A 1 122 ? 22.876 10.171 -33.651 1.00 91.88 122 GLU A C 1
ATOM 953 O O . GLU A 1 122 ? 22.121 11.139 -33.616 1.00 91.88 122 GLU A O 1
ATOM 958 N N . GLU A 1 123 ? 23.187 9.564 -34.796 1.00 93.31 123 GLU A N 1
ATOM 959 C CA . GLU A 1 123 ? 22.765 10.044 -36.120 1.00 93.31 123 GLU A CA 1
ATOM 960 C C . GLU A 1 123 ? 21.253 9.949 -36.361 1.00 93.31 123 GLU A C 1
ATOM 962 O O . GLU A 1 123 ? 20.700 10.705 -37.159 1.00 93.31 123 GLU A O 1
ATOM 967 N N . LEU A 1 124 ? 20.575 9.019 -35.684 1.00 91.81 124 LEU A N 1
ATOM 968 C CA . LEU A 1 124 ? 19.118 8.882 -35.728 1.00 91.81 124 LEU A CA 1
ATOM 969 C C . LEU A 1 124 ? 18.408 9.735 -34.665 1.00 91.81 124 LEU A C 1
ATOM 971 O O . LEU A 1 124 ? 17.196 9.604 -34.501 1.00 91.81 124 LEU A O 1
ATOM 975 N N . ASN A 1 125 ? 19.134 10.605 -33.950 1.00 92.81 125 ASN A N 1
ATOM 976 C CA . ASN A 1 125 ? 18.623 11.406 -32.831 1.00 92.81 125 ASN A CA 1
ATOM 977 C C . ASN A 1 125 ? 17.934 10.554 -31.750 1.00 92.81 125 ASN A C 1
ATOM 979 O O . ASN A 1 125 ? 16.944 10.960 -31.143 1.00 92.81 125 ASN A O 1
ATOM 983 N N . LEU A 1 126 ? 18.451 9.347 -31.512 1.00 92.62 126 LEU A N 1
ATOM 984 C CA . LEU A 1 126 ? 17.976 8.461 -30.461 1.00 92.62 126 LEU A CA 1
ATOM 985 C C . LEU A 1 126 ? 18.785 8.713 -29.192 1.00 92.62 126 LEU A C 1
ATOM 987 O O . LEU A 1 126 ? 19.996 8.492 -29.117 1.00 92.62 126 LEU A O 1
ATOM 991 N N . HIS A 1 127 ? 18.092 9.157 -28.156 1.00 92.12 127 HIS A N 1
ATOM 992 C CA . HIS A 1 127 ? 18.683 9.540 -26.888 1.00 92.12 127 HIS A CA 1
ATOM 993 C C . HIS A 1 127 ? 18.407 8.487 -25.813 1.00 92.12 127 HIS A C 1
ATOM 995 O O . HIS A 1 127 ? 17.367 7.828 -25.841 1.00 92.12 127 HIS A O 1
ATOM 1001 N N . PRO A 1 128 ? 19.320 8.306 -24.844 1.00 91.00 128 PRO A N 1
ATOM 1002 C CA . PRO A 1 128 ? 19.142 7.314 -23.794 1.00 91.00 128 PRO A CA 1
ATOM 1003 C C . PRO A 1 128 ? 17.922 7.634 -22.922 1.00 91.00 128 PRO A C 1
ATOM 1005 O O . PRO A 1 128 ? 17.754 8.761 -22.447 1.00 91.00 128 PRO A O 1
ATOM 1008 N N . VAL A 1 129 ? 17.108 6.6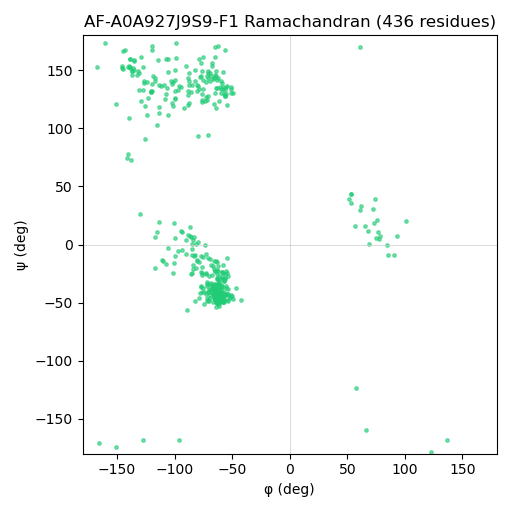17 -22.642 1.00 90.19 129 VAL A N 1
ATOM 1009 C CA . VAL A 1 129 ? 16.000 6.710 -21.690 1.00 90.19 129 VAL A CA 1
ATOM 1010 C C . VAL A 1 129 ? 16.568 6.738 -20.272 1.00 90.19 129 VAL A C 1
ATOM 1012 O O . VAL A 1 129 ? 17.310 5.851 -19.843 1.00 90.19 129 VAL A O 1
ATOM 1015 N N . LYS A 1 130 ? 16.229 7.779 -19.508 1.00 83.88 130 LYS A N 1
ATOM 1016 C CA . LYS A 1 130 ? 16.746 7.950 -18.144 1.00 83.88 130 LYS A CA 1
ATOM 1017 C C . LYS A 1 130 ? 16.356 6.762 -17.260 1.00 83.88 130 LYS A C 1
ATOM 1019 O O . LYS A 1 130 ? 15.188 6.393 -17.194 1.00 83.88 130 LYS A O 1
ATOM 1024 N N . GLN A 1 131 ? 17.332 6.250 -16.504 1.00 79.38 131 GLN A N 1
ATOM 1025 C CA . GLN A 1 131 ? 17.188 5.165 -15.515 1.00 79.38 131 GLN A CA 1
ATOM 1026 C C . GLN A 1 131 ? 16.887 3.772 -16.095 1.00 79.38 131 GLN A C 1
ATOM 1028 O O . GLN A 1 131 ? 16.818 2.813 -15.330 1.00 79.38 131 GLN A O 1
ATOM 1033 N N . VAL A 1 132 ? 16.788 3.632 -17.419 1.00 85.94 132 VAL A N 1
ATOM 1034 C CA . VAL A 1 132 ? 16.610 2.341 -18.089 1.00 85.94 132 VAL A CA 1
ATOM 1035 C C . VAL A 1 132 ? 17.850 2.077 -18.937 1.00 85.94 132 VAL A C 1
ATOM 1037 O O . VAL A 1 132 ? 18.063 2.697 -19.977 1.00 85.94 132 VAL A O 1
ATOM 1040 N N . LYS A 1 133 ? 18.739 1.210 -18.443 1.00 84.75 133 LYS A N 1
ATOM 1041 C CA . LYS A 1 133 ? 20.038 0.974 -19.088 1.00 84.75 133 LYS A CA 1
ATOM 1042 C C . LYS A 1 133 ? 19.840 0.449 -20.507 1.00 84.75 133 LYS A C 1
ATOM 1044 O O . LYS A 1 133 ? 19.057 -0.466 -20.710 1.00 84.75 133 LYS A O 1
ATOM 1049 N N . TRP A 1 134 ? 20.608 1.003 -21.444 1.00 87.19 134 TRP A N 1
ATOM 1050 C CA . TRP A 1 134 ? 20.708 0.530 -22.830 1.00 87.19 134 TRP A CA 1
ATOM 1051 C C . TRP A 1 134 ? 19.450 0.702 -23.689 1.00 87.19 134 TRP A C 1
ATOM 1053 O O . TRP A 1 134 ? 19.408 0.185 -24.800 1.00 87.19 134 TRP A O 1
ATOM 1063 N N . TRP A 1 135 ? 18.456 1.455 -23.227 1.00 90.12 135 TRP A N 1
ATOM 1064 C CA . TRP A 1 135 ? 17.283 1.797 -24.024 1.00 90.12 135 TRP A CA 1
ATOM 1065 C C . TRP A 1 135 ? 17.358 3.231 -24.530 1.00 90.12 135 TRP A C 1
ATOM 1067 O O . TRP A 1 135 ? 17.796 4.128 -23.808 1.00 90.12 135 TRP A O 1
ATOM 1077 N N . TYR A 1 136 ? 16.923 3.433 -25.769 1.00 92.19 136 TYR A N 1
ATOM 1078 C CA . TYR A 1 136 ? 16.994 4.702 -26.482 1.00 92.19 136 TYR A CA 1
ATOM 1079 C C . TYR A 1 136 ? 15.651 5.040 -27.125 1.00 92.19 136 TYR A C 1
ATOM 1081 O O . TYR A 1 136 ? 14.904 4.141 -27.507 1.00 92.19 136 TYR A O 1
ATOM 1089 N N . ALA A 1 137 ? 15.352 6.329 -27.244 1.00 93.44 137 ALA A N 1
ATOM 1090 C CA . ALA A 1 137 ? 14.110 6.846 -27.806 1.00 93.44 137 ALA A CA 1
ATOM 1091 C C . ALA A 1 137 ? 14.370 8.153 -28.559 1.00 93.44 137 ALA A C 1
ATOM 1093 O O . ALA A 1 137 ? 15.272 8.902 -28.182 1.00 93.44 137 ALA A O 1
ATOM 1094 N N . GLY A 1 138 ? 13.556 8.451 -29.575 1.00 92.56 138 GLY A N 1
ATOM 1095 C CA . GLY A 1 138 ? 13.572 9.772 -30.218 1.00 92.56 138 GLY A CA 1
ATOM 1096 C C . GLY A 1 138 ? 13.094 10.871 -29.264 1.00 92.56 138 GLY A C 1
ATOM 1097 O O . GLY A 1 138 ? 13.671 11.952 -29.217 1.00 92.56 138 GLY A O 1
ATOM 1098 N N . ASP A 1 139 ? 12.103 10.551 -28.425 1.00 91.88 139 ASP A N 1
ATOM 1099 C CA . ASP A 1 139 ? 11.630 11.411 -27.339 1.00 91.88 139 ASP A CA 1
ATOM 1100 C C . ASP A 1 139 ? 11.653 10.659 -25.990 1.00 91.88 139 ASP A C 1
ATOM 1102 O O . ASP A 1 139 ? 10.675 10.013 -25.599 1.00 91.88 139 ASP A O 1
ATOM 1106 N N . PRO A 1 140 ? 12.767 10.728 -25.234 1.00 92.00 140 PRO A N 1
ATOM 1107 C CA . PRO A 1 140 ? 12.850 10.121 -23.906 1.00 92.00 140 PRO A CA 1
ATOM 1108 C C . PRO A 1 140 ? 11.858 10.704 -22.892 1.00 92.00 140 PRO A C 1
ATOM 1110 O O . PRO A 1 140 ? 11.561 10.047 -21.892 1.00 92.00 140 PRO A O 1
ATOM 1113 N N . GLN A 1 141 ? 11.378 11.933 -23.105 1.00 91.00 141 GLN A N 1
ATOM 1114 C CA . GLN A 1 141 ? 10.426 12.574 -22.207 1.00 91.00 141 GLN A CA 1
ATOM 1115 C C . GLN A 1 141 ? 9.024 11.992 -22.401 1.00 91.00 141 GLN A C 1
ATOM 1117 O O . GLN A 1 141 ? 8.366 11.703 -21.402 1.00 91.00 141 GLN A O 1
ATOM 1122 N N . ALA A 1 142 ? 8.600 11.735 -23.641 1.00 90.69 142 ALA A N 1
ATOM 1123 C CA . ALA A 1 142 ? 7.355 11.017 -23.921 1.00 90.69 142 ALA A CA 1
ATOM 1124 C C . ALA A 1 142 ? 7.344 9.622 -23.277 1.00 90.69 142 ALA A C 1
ATOM 1126 O O . ALA A 1 142 ? 6.371 9.252 -22.622 1.00 90.69 142 ALA A O 1
ATOM 1127 N N . VAL A 1 143 ? 8.461 8.887 -23.359 1.00 92.06 143 VAL A N 1
ATOM 1128 C CA . VAL A 1 143 ? 8.614 7.586 -22.681 1.00 92.06 143 VAL A CA 1
ATOM 1129 C C . VAL A 1 143 ? 8.467 7.740 -21.169 1.00 92.06 143 VAL A C 1
ATOM 1131 O O . VAL A 1 143 ? 7.764 6.964 -20.532 1.00 92.06 143 VAL A O 1
ATOM 1134 N N . GLU A 1 144 ? 9.094 8.755 -20.570 1.00 90.00 144 GLU A N 1
ATOM 1135 C CA . GLU A 1 144 ? 8.962 9.005 -19.134 1.00 90.00 144 GLU A CA 1
ATOM 1136 C C . GLU A 1 144 ? 7.516 9.335 -18.725 1.00 90.00 144 GLU A C 1
ATOM 1138 O O . GLU A 1 144 ? 7.073 8.895 -17.660 1.00 90.00 144 GLU A O 1
ATOM 1143 N N . VAL A 1 145 ? 6.778 10.078 -19.552 1.00 91.25 145 VAL A N 1
ATOM 1144 C CA . VAL A 1 145 ? 5.354 10.367 -19.332 1.00 91.25 145 VAL A CA 1
ATOM 1145 C C . VAL A 1 145 ? 4.521 9.087 -19.423 1.00 91.25 145 VAL A C 1
ATOM 1147 O O . VAL A 1 145 ? 3.740 8.834 -18.509 1.00 91.25 145 VAL A O 1
ATOM 1150 N N . ALA A 1 146 ? 4.741 8.248 -20.439 1.00 91.69 146 ALA A N 1
ATOM 1151 C CA . ALA A 1 146 ? 4.056 6.961 -20.597 1.00 91.69 146 ALA A CA 1
ATOM 1152 C C . ALA A 1 146 ? 4.351 5.993 -19.436 1.00 91.69 146 ALA A C 1
ATOM 1154 O O . ALA A 1 146 ? 3.464 5.326 -18.916 1.00 91.69 146 ALA A O 1
ATOM 1155 N N . MET A 1 147 ? 5.594 5.952 -18.946 1.00 91.44 147 MET A N 1
ATOM 1156 C CA . MET A 1 147 ? 5.912 5.172 -17.747 1.00 91.44 147 MET A CA 1
ATOM 1157 C C . MET A 1 147 ? 5.178 5.710 -16.513 1.00 91.44 147 MET A C 1
ATOM 1159 O O . MET A 1 147 ? 4.732 4.929 -15.678 1.00 91.44 147 MET A O 1
ATOM 1163 N N . LYS A 1 148 ? 5.075 7.037 -16.365 1.00 91.25 148 LYS A N 1
ATOM 1164 C CA . LYS A 1 148 ? 4.411 7.679 -15.220 1.00 91.25 148 LYS A CA 1
ATOM 1165 C C . LYS A 1 148 ? 2.893 7.521 -15.247 1.00 91.25 148 LYS A C 1
ATOM 1167 O O . LYS A 1 148 ? 2.308 7.421 -14.174 1.00 91.25 148 LYS A O 1
ATOM 1172 N N . SER A 1 149 ? 2.258 7.479 -16.419 1.00 92.69 149 SER A N 1
ATOM 1173 C CA . SER A 1 149 ? 0.808 7.261 -16.520 1.00 92.69 149 SER A CA 1
ATOM 1174 C C . SER A 1 149 ? 0.385 5.871 -16.039 1.00 92.69 149 SER A C 1
ATOM 1176 O O . SER A 1 149 ? -0.756 5.698 -15.632 1.00 92.69 149 SER A O 1
ATOM 1178 N N . LEU A 1 150 ? 1.313 4.910 -16.008 1.00 95.25 150 LEU A N 1
ATOM 1179 C CA . LEU A 1 150 ? 1.113 3.558 -15.473 1.00 95.25 150 LEU A CA 1
ATOM 1180 C C . LEU A 1 150 ? 1.339 3.452 -13.952 1.00 95.25 150 LEU A C 1
ATOM 1182 O O . LEU A 1 150 ? 1.367 2.346 -13.402 1.00 95.25 150 LEU A O 1
ATOM 1186 N N . ALA A 1 151 ? 1.561 4.577 -13.264 1.00 94.62 151 ALA A N 1
ATOM 1187 C CA . ALA A 1 151 ? 1.660 4.609 -11.811 1.00 94.62 151 ALA A CA 1
ATOM 1188 C C . ALA A 1 151 ? 0.288 4.395 -11.158 1.00 94.62 151 ALA A C 1
ATOM 1190 O O . ALA A 1 151 ? -0.740 4.857 -11.645 1.00 94.62 151 ALA A O 1
ATOM 1191 N N . LEU A 1 152 ? 0.283 3.718 -10.011 1.00 95.25 152 LEU A N 1
ATOM 1192 C CA . LEU A 1 152 ? -0.949 3.384 -9.304 1.00 95.25 152 LEU A CA 1
ATOM 1193 C C . LEU A 1 152 ? -1.367 4.486 -8.327 1.00 95.25 152 LEU A C 1
ATOM 1195 O O . LEU A 1 152 ? -0.533 5.060 -7.622 1.00 95.25 152 LEU A O 1
ATOM 1199 N N . THR A 1 153 ? -2.674 4.706 -8.209 1.00 92.44 153 THR A N 1
ATOM 1200 C CA . THR A 1 153 ? -3.301 5.508 -7.141 1.00 92.44 153 THR A CA 1
ATOM 1201 C C . THR A 1 153 ? -3.901 4.642 -6.028 1.00 92.44 153 THR A C 1
ATOM 1203 O O . THR A 1 153 ? -4.102 5.133 -4.918 1.00 92.44 153 THR A O 1
ATOM 1206 N N . GLY A 1 154 ? -4.093 3.347 -6.287 1.00 92.81 154 GLY A N 1
ATOM 1207 C CA . GLY A 1 154 ? -4.604 2.333 -5.367 1.00 92.81 154 GLY A CA 1
ATOM 1208 C C . GLY A 1 154 ? -4.356 0.924 -5.921 1.00 92.81 154 GLY A C 1
ATOM 1209 O O . GLY A 1 154 ? -3.621 0.786 -6.902 1.00 92.81 154 GLY A O 1
ATOM 1210 N N . PRO A 1 155 ? -4.920 -0.127 -5.303 1.00 95.75 155 PRO A N 1
ATOM 1211 C CA . PRO A 1 155 ? -4.879 -1.463 -5.890 1.00 95.75 155 PRO A CA 1
ATOM 1212 C C . PRO A 1 155 ? -5.611 -1.487 -7.240 1.00 95.75 155 PRO A C 1
ATOM 1214 O O . PRO A 1 155 ? -6.630 -0.822 -7.398 1.00 95.75 155 PRO A O 1
ATOM 1217 N N . ILE A 1 156 ? -5.096 -2.260 -8.194 1.00 96.19 156 ILE A N 1
ATOM 1218 C CA . ILE A 1 156 ? -5.696 -2.474 -9.521 1.00 96.19 156 ILE A CA 1
ATOM 1219 C C . ILE A 1 156 ? -5.599 -3.956 -9.880 1.00 96.19 156 ILE A C 1
ATOM 1221 O O . ILE A 1 156 ? -4.652 -4.621 -9.441 1.00 96.19 156 ILE A O 1
ATOM 1225 N N . LEU A 1 157 ? -6.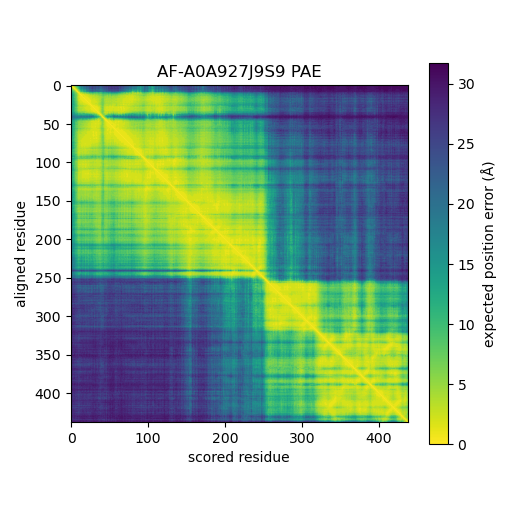548 -4.498 -10.647 1.00 95.81 157 LEU A N 1
ATOM 1226 C CA . LEU A 1 157 ? -6.410 -5.864 -11.147 1.00 95.81 157 LEU A CA 1
ATOM 1227 C C . LEU A 1 157 ? -5.215 -5.955 -12.101 1.00 95.81 157 LEU A C 1
ATOM 1229 O O . LEU A 1 157 ? -4.896 -5.019 -12.834 1.00 95.81 157 LEU A O 1
ATOM 1233 N N . LYS A 1 158 ? -4.530 -7.100 -12.084 1.00 95.31 158 LYS A N 1
ATOM 1234 C CA . LYS A 1 158 ? -3.388 -7.347 -12.970 1.00 95.31 158 LYS A CA 1
ATOM 1235 C C . LYS A 1 158 ? -3.781 -7.227 -14.442 1.00 95.31 158 LYS A C 1
ATOM 1237 O O . LYS A 1 158 ? -3.041 -6.617 -15.200 1.00 95.31 158 LYS A O 1
ATOM 1242 N N . GLU A 1 159 ? -4.953 -7.746 -14.796 1.00 95.56 159 GLU A N 1
ATOM 1243 C CA . GLU A 1 159 ? -5.523 -7.685 -16.147 1.00 95.56 159 GLU A CA 1
ATOM 1244 C C . GLU A 1 159 ? -5.751 -6.233 -16.593 1.00 95.56 159 GLU A C 1
ATOM 1246 O O . GLU A 1 159 ? -5.233 -5.828 -17.625 1.00 95.56 159 GLU A O 1
ATOM 1251 N N . GLU A 1 160 ? -6.403 -5.411 -15.763 1.00 95.38 160 GLU A N 1
ATOM 1252 C CA . GLU A 1 160 ? -6.627 -3.982 -16.045 1.00 95.38 160 GLU A CA 1
ATOM 1253 C C . GLU A 1 160 ? -5.310 -3.205 -16.211 1.00 95.38 160 GLU A C 1
ATOM 1255 O O . GLU A 1 160 ? -5.188 -2.319 -17.059 1.00 95.38 160 GLU A O 1
ATOM 1260 N N . TRP A 1 161 ? -4.296 -3.524 -15.400 1.00 96.12 161 TRP A N 1
ATOM 1261 C CA . TRP A 1 161 ? -2.983 -2.897 -15.539 1.00 96.12 161 TRP A CA 1
ATOM 1262 C C . TRP A 1 161 ? -2.253 -3.360 -16.801 1.00 96.12 161 TRP A C 1
ATOM 1264 O O . TRP A 1 161 ? -1.587 -2.550 -17.444 1.00 96.12 161 TRP A O 1
ATOM 1274 N N . ASP A 1 162 ? -2.363 -4.641 -17.157 1.00 94.25 162 ASP A N 1
ATOM 1275 C CA . ASP A 1 162 ? -1.773 -5.190 -18.377 1.00 94.25 162 ASP A CA 1
ATOM 1276 C C . ASP A 1 162 ? -2.429 -4.563 -19.627 1.00 94.25 162 ASP A C 1
ATOM 1278 O O . ASP A 1 162 ? -1.708 -4.142 -20.529 1.00 94.25 162 ASP A O 1
ATOM 1282 N N . GLU A 1 163 ? -3.748 -4.344 -19.638 1.00 94.75 163 GLU A N 1
ATOM 1283 C CA . GLU A 1 163 ? -4.449 -3.596 -20.700 1.00 94.75 163 GLU A CA 1
ATOM 1284 C C . GLU A 1 163 ? -3.973 -2.134 -20.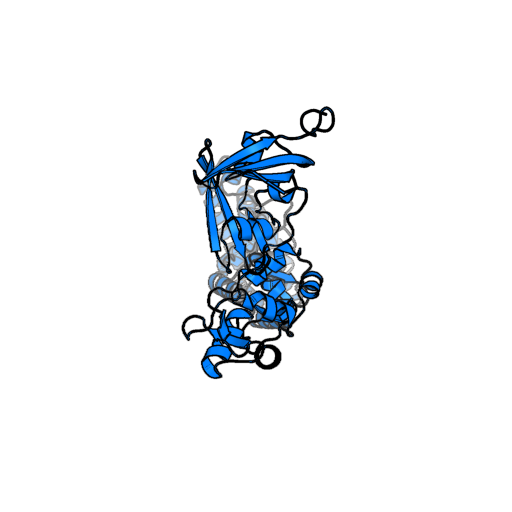809 1.00 94.75 163 GLU A C 1
ATOM 1286 O O . GLU A 1 163 ? -3.722 -1.613 -21.906 1.00 94.75 163 GLU A O 1
ATOM 1291 N N . ALA A 1 164 ? -3.797 -1.456 -19.669 1.00 94.31 164 ALA A N 1
ATOM 1292 C CA . ALA A 1 164 ? -3.249 -0.101 -19.635 1.00 94.31 164 ALA A CA 1
ATOM 1293 C C . ALA A 1 164 ? -1.798 -0.064 -20.148 1.00 94.31 164 ALA A C 1
ATOM 1295 O O . ALA A 1 164 ? -1.408 0.867 -20.859 1.00 94.31 164 ALA A O 1
ATOM 1296 N N . TYR A 1 165 ? -1.002 -1.085 -19.816 1.00 94.75 165 TYR A N 1
ATOM 1297 C CA . TYR A 1 165 ? 0.367 -1.239 -20.295 1.00 94.75 165 TYR A CA 1
ATOM 1298 C C . TYR A 1 165 ? 0.408 -1.438 -21.812 1.00 94.75 165 TYR A C 1
ATOM 1300 O O . TYR A 1 165 ? 1.167 -0.749 -22.493 1.00 94.75 165 TYR A O 1
ATOM 1308 N N . GLU A 1 166 ? -0.421 -2.324 -22.358 1.00 92.50 166 GLU A N 1
ATOM 1309 C CA . GLU A 1 166 ? -0.520 -2.559 -23.804 1.00 92.50 166 GLU A CA 1
ATOM 1310 C C . GLU A 1 166 ? -0.915 -1.286 -24.565 1.00 92.50 166 GLU A C 1
ATOM 1312 O O . GLU A 1 166 ? -0.353 -0.988 -25.619 1.00 92.50 166 GLU A O 1
ATOM 1317 N N . SER A 1 167 ? -1.788 -0.467 -23.974 1.00 90.75 167 SER A N 1
ATOM 1318 C CA . SER A 1 167 ? -2.215 0.825 -24.530 1.00 90.75 167 SER A CA 1
ATOM 1319 C C . SER A 1 167 ? -1.135 1.919 -24.485 1.00 90.75 167 SER A C 1
ATOM 1321 O O . SER A 1 167 ? -1.301 2.970 -25.099 1.00 90.75 167 SER A O 1
ATOM 1323 N N . SER A 1 168 ? -0.029 1.706 -23.760 1.00 88.31 168 SER A N 1
ATOM 1324 C CA . SER A 1 168 ? 1.052 2.695 -23.598 1.00 88.31 168 SER A CA 1
ATOM 1325 C C . SER A 1 168 ? 2.099 2.683 -24.719 1.00 88.31 168 SER A C 1
ATOM 1327 O O . SER A 1 168 ? 3.031 3.487 -24.687 1.00 88.31 168 SER A O 1
ATOM 1329 N N . GLU A 1 169 ? 1.985 1.752 -25.675 1.00 83.81 169 GLU A N 1
ATOM 1330 C CA . GLU A 1 169 ? 2.944 1.535 -26.775 1.00 83.81 169 GLU A CA 1
ATOM 1331 C C . GLU A 1 169 ? 4.394 1.261 -26.310 1.00 83.81 169 GLU A C 1
ATOM 1333 O O . GLU A 1 169 ? 5.351 1.337 -27.091 1.00 83.81 169 GLU A O 1
ATOM 1338 N N . LEU A 1 170 ? 4.588 0.916 -25.032 1.00 88.88 170 LEU A N 1
ATOM 1339 C CA . LEU A 1 170 ? 5.879 0.502 -24.494 1.00 88.88 170 LEU A CA 1
ATOM 1340 C C . LEU A 1 170 ? 6.146 -0.977 -24.834 1.00 88.88 170 LEU A C 1
ATOM 1342 O O . LEU A 1 170 ? 5.263 -1.821 -24.686 1.00 88.88 170 LEU A O 1
ATOM 1346 N N . PRO A 1 171 ? 7.369 -1.353 -25.252 1.00 87.00 171 PRO A N 1
ATOM 1347 C CA . PRO A 1 171 ? 7.685 -2.747 -25.551 1.00 87.00 171 PRO A CA 1
ATOM 1348 C C . PRO A 1 171 ? 7.637 -3.621 -24.305 1.00 87.00 171 PRO A C 1
ATOM 1350 O O . PRO A 1 171 ? 8.166 -3.225 -23.280 1.00 87.00 171 PRO A O 1
ATOM 1353 N N . PHE A 1 172 ? 7.169 -4.865 -24.415 1.00 86.75 172 PHE A N 1
ATOM 1354 C CA . PHE A 1 172 ? 7.060 -5.808 -23.289 1.00 86.75 172 PHE A CA 1
ATOM 1355 C C . PHE A 1 172 ? 8.308 -5.906 -22.383 1.00 86.75 172 PHE A C 1
ATOM 1357 O O . PHE A 1 172 ? 8.193 -5.979 -21.163 1.00 86.75 172 PHE A O 1
ATOM 1364 N N . ALA A 1 173 ? 9.518 -5.844 -22.949 1.00 84.81 173 ALA A N 1
ATOM 1365 C CA . ALA A 1 173 ? 10.765 -5.874 -22.174 1.00 84.81 173 ALA A CA 1
ATOM 1366 C C . ALA A 1 173 ? 10.954 -4.657 -21.234 1.00 84.81 173 ALA A C 1
ATOM 1368 O O . ALA A 1 173 ? 11.790 -4.691 -20.336 1.00 84.81 173 ALA A O 1
ATOM 1369 N N . PHE A 1 174 ? 10.170 -3.588 -21.404 1.00 87.06 174 PHE A N 1
ATOM 1370 C CA . PHE A 1 174 ? 10.119 -2.430 -20.511 1.00 87.06 174 PHE A CA 1
ATOM 1371 C C . PHE A 1 174 ? 9.251 -2.665 -19.268 1.00 87.06 174 PHE A C 1
ATOM 1373 O O . PHE A 1 174 ? 9.313 -1.870 -18.329 1.00 87.06 174 PHE A O 1
ATOM 1380 N N . ARG A 1 175 ? 8.436 -3.727 -19.239 1.00 90.25 175 ARG A N 1
ATOM 1381 C CA . ARG A 1 175 ? 7.407 -3.951 -18.212 1.00 90.25 175 ARG A CA 1
ATOM 1382 C C . ARG A 1 175 ? 7.989 -3.975 -16.804 1.00 90.25 175 ARG A C 1
ATOM 1384 O O . ARG A 1 175 ? 7.507 -3.265 -15.925 1.00 90.25 175 ARG A O 1
ATOM 1391 N N . GLU A 1 176 ? 9.084 -4.704 -16.600 1.00 89.81 176 GLU A N 1
ATOM 1392 C CA . GLU A 1 176 ? 9.765 -4.768 -15.300 1.00 89.81 176 GLU A CA 1
ATOM 1393 C C . GLU A 1 176 ? 10.318 -3.408 -14.858 1.00 89.81 176 GLU A C 1
ATOM 1395 O O . GLU A 1 176 ? 10.256 -3.058 -13.677 1.00 89.81 176 GLU A O 1
ATOM 1400 N N . HIS A 1 177 ? 10.808 -2.602 -15.802 1.00 89.69 177 HIS A N 1
ATOM 1401 C CA . HIS A 1 177 ? 11.300 -1.258 -15.513 1.00 89.69 177 HIS A CA 1
ATOM 1402 C C . HIS A 1 177 ? 10.177 -0.316 -15.080 1.00 89.69 177 HIS A C 1
ATOM 1404 O O . HIS A 1 177 ? 10.388 0.488 -14.171 1.00 89.69 177 HIS A O 1
ATOM 1410 N N . VAL A 1 178 ? 8.992 -0.426 -15.688 1.00 91.75 178 VAL A N 1
ATOM 1411 C CA . VAL A 1 178 ? 7.806 0.335 -15.269 1.00 91.75 178 VAL A CA 1
ATOM 1412 C C . VAL A 1 178 ? 7.391 -0.060 -13.855 1.00 91.75 178 VAL A C 1
ATOM 1414 O O . VAL A 1 178 ? 7.254 0.816 -12.999 1.00 91.75 178 VAL A O 1
ATOM 1417 N N . LEU A 1 179 ? 7.267 -1.364 -13.582 1.00 93.31 179 LEU A N 1
ATOM 1418 C CA . LEU A 1 179 ? 6.900 -1.867 -12.255 1.00 93.31 179 LEU A CA 1
ATOM 1419 C C . LEU A 1 179 ? 7.885 -1.384 -11.183 1.00 93.31 179 LEU A C 1
ATOM 1421 O O . LEU A 1 179 ? 7.480 -0.816 -10.168 1.00 93.31 179 LEU A O 1
ATOM 1425 N N . TRP A 1 180 ? 9.190 -1.535 -11.427 1.00 90.94 180 TRP A N 1
ATOM 1426 C CA . TRP A 1 180 ? 10.226 -1.102 -10.491 1.00 90.94 180 TRP A CA 1
ATOM 1427 C C . TRP A 1 180 ? 10.210 0.413 -10.263 1.00 90.94 180 TRP A C 1
ATOM 1429 O O . TRP A 1 180 ? 10.209 0.861 -9.113 1.00 90.94 180 TRP A O 1
ATOM 1439 N N . ARG A 1 181 ? 10.154 1.209 -11.340 1.00 89.31 181 ARG A N 1
ATOM 1440 C CA . ARG A 1 181 ? 10.177 2.679 -11.269 1.00 89.31 181 ARG A CA 1
ATOM 1441 C C . ARG A 1 181 ? 8.993 3.224 -10.482 1.00 89.31 181 ARG A C 1
ATOM 1443 O O . ARG A 1 181 ? 9.170 4.091 -9.630 1.00 89.31 181 ARG A O 1
ATOM 1450 N N . ASN A 1 182 ? 7.803 2.693 -10.740 1.00 91.50 182 ASN A N 1
ATOM 1451 C CA . ASN A 1 182 ? 6.578 3.128 -10.076 1.00 91.50 182 ASN A CA 1
ATOM 1452 C C . ASN A 1 182 ? 6.378 2.464 -8.709 1.00 91.50 182 ASN A C 1
ATOM 1454 O O . ASN A 1 182 ? 5.347 2.666 -8.072 1.00 91.50 182 ASN A O 1
ATOM 1458 N N . SER A 1 183 ? 7.371 1.701 -8.230 1.00 95.00 183 SER A N 1
ATOM 1459 C CA . SER A 1 183 ? 7.302 0.986 -6.958 1.00 95.00 183 SER A CA 1
ATOM 1460 C C . SER A 1 183 ? 6.047 0.113 -6.869 1.00 95.00 183 SER A C 1
ATOM 1462 O O . SER A 1 183 ? 5.371 0.106 -5.844 1.00 95.00 183 SER A O 1
ATOM 1464 N N . ILE A 1 184 ? 5.724 -0.604 -7.942 1.00 96.50 184 ILE A N 1
ATOM 1465 C CA . ILE A 1 184 ? 4.584 -1.515 -8.033 1.00 96.50 184 ILE A CA 1
ATO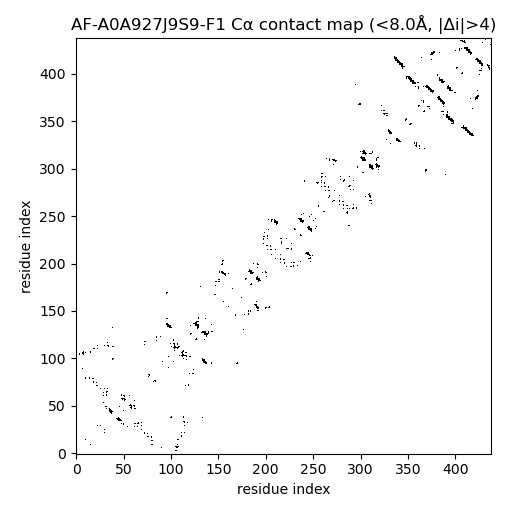M 1466 C C . ILE A 1 184 ? 5.063 -2.925 -7.691 1.00 96.50 184 ILE A C 1
ATOM 1468 O O . ILE A 1 184 ? 6.124 -3.360 -8.141 1.00 96.50 184 ILE A O 1
ATOM 1472 N N . ILE A 1 185 ? 4.294 -3.634 -6.870 1.00 96.06 185 ILE A N 1
ATOM 1473 C CA . ILE A 1 185 ? 4.540 -5.033 -6.519 1.00 96.06 185 ILE A CA 1
ATOM 1474 C C . ILE A 1 185 ? 3.286 -5.864 -6.761 1.00 96.06 185 ILE A C 1
ATOM 1476 O O . ILE A 1 185 ? 2.163 -5.366 -6.677 1.00 96.06 185 ILE A O 1
ATOM 1480 N N . GLU A 1 186 ? 3.488 -7.146 -7.033 1.00 95.69 186 GLU A N 1
ATOM 1481 C CA . GLU A 1 186 ? 2.403 -8.098 -7.239 1.00 95.69 186 GLU A CA 1
ATOM 1482 C C . GLU A 1 186 ? 1.800 -8.554 -5.901 1.00 95.69 186 GLU A C 1
ATOM 1484 O O . GLU A 1 186 ? 2.506 -8.886 -4.944 1.00 95.69 186 GLU A O 1
ATOM 1489 N N . PHE A 1 187 ? 0.472 -8.565 -5.846 1.00 95.50 187 PHE A N 1
ATOM 1490 C CA . PHE A 1 187 ? -0.353 -9.144 -4.793 1.00 95.50 187 PHE A CA 1
ATOM 1491 C C . PHE A 1 187 ? -1.555 -9.820 -5.463 1.00 95.50 187 PHE A C 1
ATOM 1493 O O . PHE A 1 187 ? -2.642 -9.258 -5.528 1.00 95.50 187 PHE A O 1
ATOM 1500 N N . SER A 1 188 ? -1.329 -11.007 -6.029 1.00 90.94 188 SER A N 1
ATOM 1501 C CA . SER A 1 188 ? -2.281 -11.666 -6.931 1.00 90.94 188 SER A CA 1
ATOM 1502 C C . SER A 1 188 ? -3.711 -11.750 -6.364 1.00 90.94 188 SER A C 1
ATOM 1504 O O . SER A 1 188 ? -3.875 -12.172 -5.216 1.00 90.94 188 SER A O 1
ATOM 1506 N N . PRO A 1 189 ? -4.747 -11.420 -7.164 1.00 94.56 189 PRO A N 1
ATOM 1507 C CA . PRO A 1 189 ? -4.702 -11.058 -8.593 1.00 94.56 189 PRO A CA 1
ATOM 1508 C C . PRO A 1 189 ? -4.431 -9.565 -8.882 1.00 94.56 189 PRO A C 1
ATOM 1510 O O . PRO A 1 189 ? -4.650 -9.106 -9.997 1.00 94.56 189 PRO A O 1
ATOM 1513 N N . PHE A 1 190 ? -3.965 -8.793 -7.901 1.00 96.56 190 PHE A N 1
ATOM 1514 C CA . PHE A 1 190 ? -3.794 -7.344 -7.993 1.00 96.56 190 PHE A CA 1
ATOM 1515 C C . PHE A 1 190 ? -2.331 -6.912 -8.131 1.00 96.56 190 PHE A C 1
ATOM 1517 O O . PHE A 1 190 ? -1.395 -7.599 -7.710 1.00 96.56 190 PHE A O 1
ATOM 1524 N N . PHE A 1 191 ? -2.144 -5.695 -8.630 1.00 97.69 191 PHE A N 1
ATOM 1525 C CA . PHE A 1 191 ? -0.952 -4.898 -8.376 1.00 97.69 191 PHE A CA 1
ATOM 1526 C C . PHE A 1 191 ? -1.222 -3.864 -7.285 1.00 97.69 191 PHE A C 1
ATOM 1528 O O . PHE A 1 191 ? -2.298 -3.274 -7.212 1.00 97.69 191 PHE A O 1
ATOM 1535 N N . VAL A 1 192 ? -0.223 -3.639 -6.428 1.00 97.19 192 VAL A N 1
ATOM 1536 C CA . VAL A 1 192 ? -0.295 -2.678 -5.318 1.00 97.19 192 VAL A CA 1
ATOM 1537 C C . VAL A 1 192 ? 0.972 -1.835 -5.231 1.00 97.19 192 VAL A C 1
ATOM 1539 O O . VAL A 1 192 ? 2.046 -2.235 -5.690 1.00 97.19 192 VAL A O 1
ATOM 1542 N N . ARG A 1 193 ? 0.886 -0.666 -4.590 1.00 97.00 193 ARG A N 1
ATOM 1543 C CA . ARG A 1 193 ? 2.056 0.191 -4.367 1.00 97.00 193 ARG A CA 1
ATOM 1544 C C . ARG A 1 193 ? 2.910 -0.375 -3.239 1.00 97.00 193 ARG A C 1
ATOM 1546 O O . ARG A 1 193 ? 2.439 -0.570 -2.123 1.00 97.00 193 ARG A O 1
ATOM 1553 N N . LYS A 1 194 ? 4.212 -0.532 -3.467 1.00 95.12 194 LYS A N 1
ATOM 1554 C CA . LYS A 1 194 ? 5.201 -1.001 -2.481 1.00 95.12 194 LYS A CA 1
ATOM 1555 C C . LYS A 1 194 ? 5.194 -0.164 -1.202 1.00 95.12 194 LYS A C 1
ATOM 1557 O O . LYS A 1 194 ? 5.234 -0.714 -0.103 1.00 95.12 194 LYS A O 1
ATOM 1562 N N . ASN A 1 195 ? 5.113 1.160 -1.341 1.00 93.31 195 ASN A N 1
ATOM 1563 C CA . ASN A 1 195 ? 5.172 2.089 -0.208 1.00 93.31 195 ASN A CA 1
ATOM 1564 C C . ASN A 1 195 ? 3.851 2.155 0.580 1.00 93.31 195 ASN A C 1
ATOM 1566 O O . ASN A 1 195 ? 3.875 2.468 1.767 1.00 93.31 195 ASN A O 1
ATOM 1570 N N . ALA A 1 196 ? 2.722 1.802 -0.045 1.00 93.31 196 ALA A N 1
ATOM 1571 C CA . ALA A 1 196 ? 1.396 1.770 0.576 1.00 93.31 196 ALA A CA 1
ATOM 1572 C C . ALA A 1 196 ? 0.830 0.341 0.692 1.00 93.31 196 ALA A C 1
ATOM 1574 O O . ALA A 1 196 ? -0.365 0.159 0.897 1.00 93.31 196 ALA A O 1
ATOM 1575 N N . GLN A 1 197 ? 1.685 -0.686 0.620 1.00 94.19 197 GLN A N 1
ATOM 1576 C CA . GLN A 1 197 ? 1.257 -2.086 0.487 1.00 94.19 197 GLN A CA 1
ATOM 1577 C C . GLN A 1 197 ? 0.302 -2.558 1.592 1.00 94.19 197 GLN A C 1
ATOM 1579 O O . GLN A 1 197 ? -0.519 -3.434 1.357 1.00 94.19 197 GLN A O 1
ATOM 1584 N N . ARG A 1 198 ? 0.399 -1.993 2.804 1.00 94.25 198 ARG A N 1
ATOM 1585 C CA . ARG A 1 198 ? -0.500 -2.332 3.918 1.00 94.25 198 ARG A CA 1
ATOM 1586 C C . ARG A 1 198 ? -1.929 -1.883 3.628 1.00 94.25 198 ARG A C 1
ATOM 1588 O O . ARG A 1 198 ? -2.845 -2.683 3.746 1.00 94.25 198 ARG A O 1
ATOM 1595 N N . HIS A 1 199 ? -2.075 -0.629 3.221 1.00 95.06 199 HIS A N 1
ATOM 1596 C CA . HIS A 1 199 ? -3.345 -0.044 2.823 1.00 95.06 199 HIS A CA 1
ATOM 1597 C C . HIS A 1 199 ? -3.902 -0.744 1.578 1.00 95.06 199 HIS A C 1
ATOM 1599 O O . HIS A 1 199 ? -5.001 -1.287 1.612 1.00 95.06 199 HIS A O 1
ATOM 1605 N N . ASP A 1 200 ? -3.105 -0.819 0.510 1.00 96.75 200 ASP A N 1
ATOM 1606 C CA . ASP A 1 200 ? -3.572 -1.298 -0.793 1.00 96.75 200 ASP A CA 1
ATOM 1607 C C . ASP A 1 200 ? -3.969 -2.776 -0.774 1.00 96.75 200 ASP A C 1
ATOM 1609 O O . ASP A 1 200 ? -4.929 -3.152 -1.436 1.00 96.75 200 ASP A O 1
ATOM 1613 N N . ARG A 1 201 ? -3.288 -3.625 0.008 1.00 96.75 201 ARG A N 1
ATOM 1614 C CA . ARG A 1 201 ? -3.700 -5.028 0.170 1.00 96.75 201 ARG A CA 1
ATOM 1615 C C . ARG A 1 201 ? -5.037 -5.152 0.891 1.00 96.75 201 ARG A C 1
ATOM 1617 O O . ARG A 1 201 ? -5.851 -5.980 0.496 1.00 96.75 201 ARG A O 1
ATOM 1624 N N . VAL A 1 202 ? -5.260 -4.356 1.941 1.00 96.50 202 VAL A N 1
ATOM 1625 C CA . VAL A 1 202 ? -6.540 -4.345 2.668 1.00 96.50 202 VAL A CA 1
ATOM 1626 C C . VAL A 1 202 ? -7.656 -3.843 1.754 1.00 96.50 202 VAL A C 1
ATOM 1628 O O . VAL A 1 202 ? -8.697 -4.485 1.666 1.00 96.50 202 VAL A O 1
ATOM 1631 N N . ALA A 1 203 ? -7.412 -2.769 1.002 1.00 95.81 203 ALA A N 1
ATOM 1632 C CA . ALA A 1 203 ? -8.356 -2.280 0.007 1.00 95.81 203 ALA A CA 1
ATOM 1633 C C . ALA A 1 203 ? -8.654 -3.337 -1.071 1.00 95.81 203 ALA A C 1
ATOM 1635 O O . ALA A 1 203 ? -9.820 -3.624 -1.319 1.00 95.81 203 ALA A O 1
ATOM 1636 N N . ALA A 1 204 ? -7.632 -3.994 -1.627 1.00 95.62 204 ALA A N 1
ATOM 1637 C CA . ALA A 1 204 ? -7.786 -5.025 -2.657 1.00 95.62 204 ALA A CA 1
ATOM 1638 C C . ALA A 1 204 ? -8.688 -6.190 -2.216 1.00 95.62 204 ALA A C 1
ATOM 1640 O O . ALA A 1 204 ? -9.545 -6.636 -2.974 1.00 95.62 204 ALA A O 1
ATOM 1641 N N . VAL A 1 205 ? -8.539 -6.685 -0.980 1.00 95.38 205 VAL A N 1
ATOM 1642 C CA . VAL A 1 205 ? -9.386 -7.793 -0.498 1.00 95.38 205 VAL A CA 1
ATOM 1643 C C . VAL A 1 205 ? -10.823 -7.359 -0.203 1.00 95.38 205 VAL A C 1
ATOM 1645 O O . VAL A 1 205 ? -11.720 -8.198 -0.265 1.00 95.38 205 VAL A O 1
ATOM 1648 N N . LEU A 1 206 ? -11.039 -6.073 0.093 1.00 94.12 206 LEU A N 1
ATOM 1649 C CA . LEU A 1 206 ? -12.351 -5.480 0.365 1.00 94.12 206 LEU A CA 1
ATOM 1650 C C . LEU A 1 206 ? -13.057 -4.945 -0.893 1.00 94.12 206 LEU A C 1
ATOM 1652 O O . LEU A 1 206 ? -14.236 -4.606 -0.820 1.00 94.12 206 LEU A O 1
ATOM 1656 N N . MET A 1 207 ? -12.387 -4.909 -2.053 1.00 90.56 207 MET A N 1
ATOM 1657 C CA . MET A 1 207 ? -12.992 -4.494 -3.332 1.00 90.56 207 MET A CA 1
ATOM 1658 C C . MET A 1 207 ? -14.208 -5.343 -3.720 1.00 90.56 207 MET A C 1
ATOM 1660 O O . MET A 1 207 ? -15.134 -4.837 -4.342 1.00 90.56 207 MET A O 1
ATOM 1664 N N . ASN A 1 208 ? -14.234 -6.615 -3.309 1.00 84.62 208 ASN A N 1
ATOM 1665 C CA . ASN A 1 208 ? -15.327 -7.548 -3.601 1.00 84.62 208 ASN A CA 1
ATOM 1666 C C . ASN A 1 208 ? -16.398 -7.608 -2.496 1.00 84.62 208 ASN A C 1
ATOM 1668 O O . ASN A 1 208 ? -17.241 -8.504 -2.506 1.00 84.62 208 ASN A O 1
ATOM 1672 N N . GLY A 1 209 ? -16.356 -6.685 -1.532 1.00 86.19 209 GLY A N 1
ATOM 1673 C CA . GLY A 1 209 ? -17.342 -6.566 -0.464 1.00 86.19 209 GLY A CA 1
ATOM 1674 C C . GLY A 1 209 ? -16.753 -6.657 0.939 1.00 86.19 209 GLY A C 1
ATOM 1675 O O . GLY A 1 209 ? -15.544 -6.777 1.148 1.00 86.19 209 GLY A O 1
ATOM 1676 N N . ALA A 1 210 ? -17.649 -6.580 1.921 1.00 90.62 210 ALA A N 1
ATOM 1677 C CA . ALA A 1 210 ? -17.278 -6.598 3.324 1.00 90.62 210 ALA A CA 1
ATOM 1678 C C . ALA A 1 210 ? -16.688 -7.951 3.742 1.00 90.62 210 ALA A C 1
ATOM 1680 O O . ALA A 1 210 ? -17.176 -9.003 3.331 1.00 90.62 210 ALA A O 1
ATOM 1681 N N . LEU A 1 211 ? -15.685 -7.923 4.618 1.00 91.38 211 LEU A N 1
ATOM 1682 C CA . LEU A 1 211 ? -15.071 -9.122 5.187 1.00 91.38 211 LEU A CA 1
ATOM 1683 C C . LEU A 1 211 ? -14.867 -8.977 6.696 1.00 91.38 211 LEU A C 1
ATOM 1685 O O . LEU A 1 211 ? -14.626 -7.871 7.192 1.00 91.38 211 LEU A O 1
ATOM 1689 N N . PRO A 1 212 ? -14.910 -10.083 7.453 1.00 91.44 212 PRO A N 1
ATOM 1690 C CA . PRO A 1 212 ? -14.540 -10.059 8.853 1.00 91.44 212 PRO A CA 1
ATOM 1691 C C . PRO A 1 212 ? -13.024 -9.880 9.009 1.00 91.44 212 PRO A C 1
ATOM 1693 O O . PRO A 1 212 ? -12.212 -10.366 8.219 1.00 91.44 212 PRO A O 1
ATOM 1696 N N . TRP A 1 213 ? -12.639 -9.200 10.085 1.00 88.94 213 TRP A N 1
ATOM 1697 C CA . TRP A 1 213 ? -11.258 -8.891 10.459 1.00 88.94 213 TRP A CA 1
ATOM 1698 C C . TRP A 1 213 ? -10.251 -10.046 10.274 1.00 88.94 213 TRP A C 1
ATOM 1700 O O . TRP A 1 213 ? -9.151 -9.866 9.744 1.00 88.94 213 TRP A O 1
ATOM 1710 N N . ASN A 1 214 ? -10.609 -11.240 10.747 1.00 89.69 214 ASN A N 1
ATOM 1711 C CA . ASN A 1 214 ? -9.757 -12.427 10.702 1.00 89.69 214 ASN A CA 1
ATOM 1712 C C . ASN A 1 214 ? -9.490 -12.881 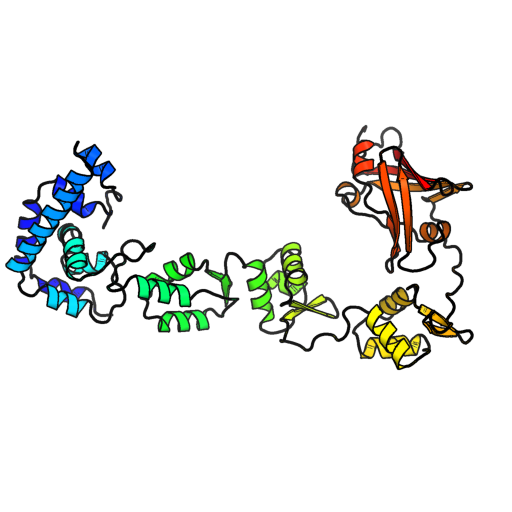9.263 1.00 89.69 214 ASN A C 1
ATOM 1714 O O . ASN A 1 214 ? -8.371 -13.272 8.939 1.00 89.69 214 ASN A O 1
ATOM 1718 N N . GLU A 1 215 ? -10.492 -12.790 8.397 1.00 93.75 215 GLU A N 1
ATOM 1719 C CA . GLU A 1 215 ? -10.372 -13.161 6.995 1.00 93.75 215 GLU A CA 1
ATOM 1720 C C . GLU A 1 215 ? -9.532 -12.153 6.207 1.00 93.75 215 GLU A C 1
ATOM 1722 O O . GLU A 1 215 ? -8.713 -12.556 5.381 1.00 93.75 215 GLU A O 1
ATOM 1727 N N . ILE A 1 216 ? -9.633 -10.859 6.530 1.00 95.38 216 ILE A N 1
ATOM 1728 C CA . ILE A 1 216 ? -8.751 -9.822 5.970 1.00 95.38 216 ILE A CA 1
ATOM 1729 C C . ILE A 1 216 ? -7.288 -10.147 6.292 1.00 95.38 216 ILE A C 1
ATOM 1731 O O . ILE A 1 216 ? -6.434 -10.095 5.407 1.00 95.38 216 ILE A O 1
ATOM 1735 N N . CYS A 1 217 ? -6.980 -10.544 7.531 1.00 94.75 217 CYS A N 1
ATOM 1736 C CA . CYS A 1 217 ? -5.619 -10.939 7.909 1.00 94.75 217 CYS A CA 1
ATOM 1737 C C . CYS A 1 217 ? -5.111 -12.122 7.070 1.00 94.75 217 CYS A C 1
ATOM 1739 O O . CYS A 1 217 ? -3.997 -12.073 6.550 1.00 94.75 217 CYS A O 1
ATOM 1741 N N . VAL A 1 218 ? -5.941 -13.157 6.896 1.00 95.25 218 VAL A N 1
ATOM 1742 C CA . VAL A 1 218 ? -5.589 -14.348 6.106 1.00 95.25 218 VAL A CA 1
ATOM 1743 C C . VAL A 1 218 ? -5.358 -13.989 4.639 1.00 95.25 218 VAL A C 1
ATOM 1745 O O . VAL A 1 218 ? -4.319 -14.338 4.085 1.00 95.25 218 VAL A O 1
ATOM 1748 N N . ARG A 1 219 ? -6.288 -13.259 4.013 1.00 95.25 219 ARG A N 1
ATOM 1749 C CA . ARG A 1 219 ? -6.226 -12.937 2.580 1.00 95.25 219 ARG A CA 1
ATOM 1750 C C . ARG A 1 219 ? -5.105 -11.953 2.237 1.00 95.25 219 ARG A C 1
ATOM 1752 O O . ARG A 1 219 ? -4.509 -12.058 1.174 1.00 95.25 219 ARG A O 1
ATOM 1759 N N . THR A 1 220 ? -4.788 -11.013 3.129 1.00 95.62 220 THR A N 1
ATOM 1760 C CA . THR A 1 220 ? -3.697 -10.040 2.911 1.00 95.62 220 THR A CA 1
ATOM 1761 C C . THR A 1 220 ? -2.307 -10.590 3.244 1.00 95.62 220 THR A C 1
ATOM 1763 O O . THR A 1 220 ? -1.298 -10.023 2.805 1.00 95.62 220 THR A O 1
ATOM 1766 N N . GLY A 1 221 ? -2.236 -11.654 4.055 1.00 94.00 221 GLY A N 1
ATOM 1767 C CA . GLY A 1 221 ? -0.990 -12.191 4.608 1.00 94.00 221 GLY A CA 1
ATOM 1768 C C . GLY A 1 221 ? -0.280 -11.235 5.576 1.00 94.00 221 GLY A C 1
ATOM 1769 O O . GLY A 1 221 ? 0.911 -11.395 5.843 1.00 94.00 221 GLY A O 1
ATOM 1770 N N . LEU A 1 222 ? -0.971 -10.201 6.067 1.00 93.94 222 LEU A N 1
ATOM 1771 C CA . LEU A 1 222 ? -0.422 -9.215 6.995 1.00 93.94 222 LEU A CA 1
ATOM 1772 C C . LEU A 1 222 ? -0.641 -9.646 8.449 1.00 93.94 222 LEU A C 1
ATOM 1774 O O . LEU A 1 222 ? -1.593 -10.347 8.786 1.00 93.94 222 LEU A O 1
ATOM 1778 N N . SER A 1 223 ? 0.228 -9.172 9.347 1.00 93.81 223 SER A N 1
ATOM 1779 C CA . SER A 1 223 ? 0.016 -9.359 10.786 1.00 93.81 223 SER A CA 1
ATOM 1780 C C . SER A 1 223 ? -1.244 -8.633 11.260 1.00 93.81 223 SER A C 1
ATOM 1782 O O . SER A 1 223 ? -1.563 -7.548 10.767 1.00 93.81 223 SER A O 1
ATOM 1784 N N . ALA A 1 224 ? -1.892 -9.176 12.293 1.00 91.19 224 ALA A N 1
ATOM 1785 C CA . ALA A 1 224 ? -3.052 -8.558 12.928 1.00 91.19 224 ALA A CA 1
ATOM 1786 C C . ALA A 1 224 ? -2.797 -7.079 13.274 1.00 91.19 224 ALA A C 1
ATOM 1788 O O . ALA A 1 224 ? -3.573 -6.214 12.908 1.00 91.19 224 ALA A O 1
ATOM 1789 N N . ASN A 1 225 ? -1.661 -6.728 13.873 1.00 90.81 225 ASN A N 1
ATOM 1790 C CA . ASN A 1 225 ? -1.386 -5.322 14.198 1.00 90.81 225 ASN A CA 1
ATOM 1791 C C . ASN A 1 225 ? -1.276 -4.425 12.951 1.00 90.81 225 ASN A C 1
ATOM 1793 O O . ASN A 1 225 ? -1.680 -3.265 12.992 1.00 90.81 225 ASN A O 1
ATOM 1797 N N . SER A 1 226 ? -0.757 -4.952 11.838 1.00 91.00 226 SER A N 1
ATOM 1798 C CA . SER A 1 226 ? -0.633 -4.194 10.586 1.00 91.00 226 SER A CA 1
ATOM 1799 C C . SER A 1 226 ? -1.977 -3.942 9.918 1.00 91.00 226 SER A C 1
ATOM 1801 O O . SER A 1 226 ? -2.199 -2.837 9.434 1.00 91.00 226 SER A O 1
ATOM 1803 N N . VAL A 1 227 ? -2.871 -4.935 9.917 1.00 94.00 227 VAL A N 1
ATOM 1804 C CA . VAL A 1 227 ? -4.236 -4.757 9.403 1.00 94.00 227 VAL A CA 1
ATOM 1805 C C . VAL A 1 227 ? -4.987 -3.735 10.260 1.00 94.00 227 VAL A C 1
ATOM 1807 O O . VAL A 1 227 ? -5.701 -2.902 9.723 1.00 94.00 227 VAL A O 1
ATOM 1810 N N . ARG A 1 228 ? -4.761 -3.720 11.581 1.00 89.62 228 ARG A N 1
ATOM 1811 C CA . ARG A 1 228 ? -5.503 -2.860 12.522 1.00 89.62 228 ARG A CA 1
ATOM 1812 C C . ARG A 1 228 ? -5.083 -1.426 12.320 1.00 89.62 228 ARG A C 1
ATOM 1814 O O . ARG A 1 228 ? -5.920 -0.565 12.116 1.00 89.62 228 ARG A O 1
ATOM 1821 N N . GLY A 1 229 ? -3.771 -1.214 12.261 1.00 88.00 229 GLY A N 1
ATOM 1822 C CA . GLY A 1 229 ? -3.216 0.086 11.925 1.00 88.00 229 GLY A CA 1
ATOM 1823 C C . GLY A 1 229 ? -3.666 0.600 10.557 1.00 88.00 229 GLY A C 1
ATOM 1824 O O . GLY A 1 229 ? -3.759 1.805 10.401 1.00 88.00 229 GLY A O 1
ATOM 1825 N N . ALA A 1 230 ? -3.957 -0.263 9.575 1.00 91.06 230 ALA A N 1
ATOM 1826 C CA . ALA A 1 230 ? -4.522 0.186 8.302 1.00 91.06 230 ALA A CA 1
ATOM 1827 C C . ALA A 1 230 ? -6.005 0.574 8.446 1.00 91.06 230 ALA A C 1
ATOM 1829 O O . ALA A 1 230 ? -6.382 1.680 8.081 1.00 91.06 230 ALA A O 1
ATOM 1830 N N . LEU A 1 231 ? -6.826 -0.305 9.020 1.00 91.69 231 LEU A N 1
ATOM 1831 C CA . LEU A 1 231 ? -8.264 -0.074 9.175 1.00 91.69 231 LEU A CA 1
ATOM 1832 C C . LEU A 1 231 ? -8.594 1.129 10.072 1.00 91.69 231 LEU A C 1
ATOM 1834 O O . LEU A 1 231 ? -9.553 1.838 9.800 1.00 91.69 231 LEU A O 1
ATOM 1838 N N . ASP A 1 232 ? -7.796 1.376 11.113 1.00 86.56 232 ASP A N 1
ATOM 1839 C CA . ASP A 1 232 ? -8.040 2.463 12.069 1.00 86.56 232 ASP A CA 1
ATOM 1840 C C . ASP A 1 232 ? -7.497 3.826 11.596 1.00 86.56 232 ASP A C 1
ATOM 1842 O O . ASP A 1 232 ? -7.893 4.857 12.134 1.00 86.56 232 ASP A O 1
ATOM 1846 N N . HIS A 1 233 ? -6.542 3.849 10.658 1.00 85.62 233 HIS A N 1
ATOM 1847 C CA . HIS A 1 233 ? -5.822 5.074 10.278 1.00 85.62 233 HIS A CA 1
ATOM 1848 C C . HIS A 1 233 ? -6.312 5.712 8.976 1.00 85.62 233 HIS A C 1
ATOM 1850 O O . HIS A 1 233 ? -6.099 6.905 8.779 1.00 85.62 233 HIS A O 1
ATOM 1856 N N . PHE A 1 234 ? -6.914 4.930 8.080 1.00 87.00 234 PHE A N 1
ATOM 1857 C CA . PHE A 1 234 ? -7.375 5.413 6.782 1.00 87.00 234 PHE A CA 1
ATOM 1858 C C . PHE A 1 234 ? -8.900 5.512 6.757 1.00 87.00 234 PHE A C 1
ATOM 1860 O O . PHE A 1 234 ? -9.592 4.545 7.068 1.00 87.00 234 PHE A O 1
ATOM 1867 N N . ASP A 1 235 ? -9.410 6.671 6.337 1.00 85.50 235 ASP A N 1
ATOM 1868 C CA . ASP A 1 235 ? -10.850 6.970 6.286 1.00 85.50 235 ASP A CA 1
ATOM 1869 C C . ASP A 1 235 ? -11.602 6.169 5.206 1.00 85.50 235 ASP A C 1
ATOM 1871 O O . ASP A 1 235 ? -12.834 6.104 5.205 1.00 85.50 235 ASP A O 1
ATOM 1875 N N . ASP A 1 236 ? -10.857 5.524 4.308 1.00 89.31 236 ASP A N 1
ATOM 1876 C CA . ASP A 1 236 ? -11.366 4.706 3.207 1.00 89.31 236 ASP A CA 1
ATOM 1877 C C . ASP A 1 236 ? -11.943 3.365 3.696 1.00 89.31 236 ASP A C 1
ATOM 1879 O O . ASP A 1 236 ? -12.549 2.630 2.915 1.00 89.31 236 ASP A O 1
ATOM 1883 N N . PHE A 1 237 ? -11.774 3.028 4.981 1.00 91.94 237 PHE A N 1
ATOM 1884 C CA . PHE A 1 237 ? -12.310 1.817 5.595 1.00 91.94 237 PHE A CA 1
ATOM 1885 C C . PHE A 1 237 ? -13.368 2.147 6.639 1.00 91.94 237 PHE A C 1
ATOM 1887 O O . PHE A 1 237 ? -13.199 3.019 7.489 1.00 91.94 237 PHE A O 1
ATOM 1894 N N . ILE A 1 238 ? -14.457 1.385 6.622 1.00 87.06 238 ILE A N 1
ATOM 1895 C CA . ILE A 1 238 ? -15.526 1.518 7.606 1.00 87.06 238 ILE A CA 1
ATOM 1896 C C . ILE A 1 238 ? -15.726 0.218 8.366 1.00 87.06 238 ILE A C 1
ATOM 1898 O O . ILE A 1 238 ? -15.826 -0.867 7.788 1.00 87.06 238 ILE A O 1
ATOM 1902 N N . SER A 1 239 ? -15.783 0.352 9.688 1.00 86.12 239 SER A N 1
ATOM 1903 C CA . SER A 1 239 ? -16.141 -0.737 10.583 1.00 86.12 239 SER A CA 1
ATOM 1904 C C . SER A 1 239 ? -17.646 -0.951 10.529 1.00 86.12 239 SER A C 1
ATOM 1906 O O . SER A 1 239 ? -18.439 -0.033 10.751 1.00 86.12 239 SER A O 1
ATOM 1908 N N . LEU A 1 240 ? -18.027 -2.181 10.227 1.00 80.50 240 LEU A N 1
ATOM 1909 C CA . LEU A 1 240 ? -19.379 -2.689 10.322 1.00 80.50 240 LEU A CA 1
ATOM 1910 C C . LEU A 1 240 ? -19.536 -3.466 11.632 1.00 80.50 240 LEU A C 1
ATOM 1912 O O . LEU A 1 240 ? -18.596 -3.730 12.390 1.00 80.50 240 LEU A O 1
ATOM 1916 N N . SER A 1 241 ? -20.766 -3.862 11.913 1.00 71.06 241 SER A N 1
ATOM 1917 C CA . SER A 1 241 ? -21.079 -4.648 13.093 1.00 71.06 241 SER A CA 1
ATOM 1918 C C . SER A 1 241 ? -20.306 -5.972 13.154 1.00 71.06 241 SER A C 1
ATOM 1920 O O . SER A 1 241 ? -19.995 -6.594 12.140 1.00 71.06 241 SER A O 1
ATOM 1922 N N . LYS A 1 242 ? -20.004 -6.432 14.376 1.00 71.25 242 LYS A N 1
ATOM 1923 C CA . LYS A 1 242 ? -19.343 -7.728 14.648 1.00 71.25 242 LYS A CA 1
ATOM 1924 C C . LYS A 1 242 ? -17.934 -7.878 14.046 1.00 71.25 242 LYS A C 1
ATOM 1926 O O . LYS A 1 242 ? -17.506 -8.994 13.766 1.00 71.25 242 LYS A O 1
ATOM 1931 N N . GLY A 1 243 ? -17.190 -6.779 13.890 1.00 78.38 243 GLY A N 1
ATOM 1932 C CA . GLY A 1 243 ? -15.795 -6.819 13.426 1.00 78.38 243 GLY A CA 1
ATOM 1933 C C . GLY A 1 243 ? -15.649 -7.076 11.925 1.00 78.38 243 GLY A C 1
ATOM 1934 O O . GLY A 1 243 ? -14.593 -7.532 11.481 1.00 78.38 243 GLY A O 1
ATOM 1935 N N . TRP A 1 244 ? -16.712 -6.805 11.170 1.00 88.31 244 TRP A N 1
ATOM 1936 C CA . TRP A 1 244 ? -16.695 -6.737 9.717 1.00 88.31 244 TRP A CA 1
ATOM 1937 C C . TRP A 1 244 ? -16.200 -5.374 9.265 1.00 88.31 244 TRP A C 1
ATOM 1939 O O . TRP A 1 244 ? -16.391 -4.381 9.958 1.00 88.31 244 TRP A O 1
ATOM 1949 N N . TRP A 1 245 ? -15.560 -5.333 8.109 1.00 92.00 245 TRP A N 1
ATOM 1950 C CA . TRP A 1 245 ? -15.031 -4.111 7.525 1.00 92.00 245 TRP A CA 1
ATOM 1951 C C . TRP A 1 245 ? -15.323 -4.079 6.039 1.00 92.00 245 TRP A C 1
ATOM 1953 O O . TRP A 1 245 ? -15.383 -5.127 5.398 1.00 92.00 245 TRP A O 1
ATOM 1963 N N . ALA A 1 246 ? -15.497 -2.878 5.506 1.00 91.50 246 ALA A N 1
ATOM 1964 C CA . ALA A 1 246 ? -15.754 -2.633 4.095 1.00 91.50 246 ALA A CA 1
ATOM 1965 C C . ALA A 1 246 ? -15.039 -1.358 3.634 1.00 91.50 246 ALA A C 1
ATOM 1967 O O . ALA A 1 246 ? -14.584 -0.561 4.459 1.00 91.50 246 ALA A O 1
ATOM 1968 N N . LEU A 1 247 ? -14.966 -1.158 2.317 1.00 91.56 247 LEU A N 1
ATOM 1969 C CA . LEU A 1 247 ? -14.535 0.114 1.741 1.00 91.56 247 LEU A CA 1
ATOM 1970 C C . LEU A 1 247 ? -15.628 1.174 1.915 1.00 91.56 247 LEU A C 1
ATOM 1972 O O . LEU A 1 247 ? -16.817 0.899 1.721 1.00 91.56 247 LEU A O 1
ATOM 1976 N N . ALA A 1 248 ? -15.235 2.399 2.242 1.00 84.50 248 ALA A N 1
ATOM 1977 C CA . ALA A 1 248 ? -16.129 3.543 2.268 1.00 84.50 248 ALA A CA 1
ATOM 1978 C C . ALA A 1 248 ? -16.785 3.721 0.885 1.00 84.50 248 ALA A C 1
ATOM 1980 O O . ALA A 1 248 ? -16.115 3.694 -0.144 1.00 84.50 248 ALA A O 1
ATOM 1981 N N . GLY A 1 249 ? -18.113 3.849 0.856 1.00 78.38 249 GLY A N 1
ATOM 1982 C CA . GLY A 1 249 ? -18.890 3.950 -0.386 1.00 78.38 249 GLY A CA 1
ATOM 1983 C C . GLY A 1 249 ? -19.275 2.612 -1.031 1.00 78.38 249 GLY A C 1
ATOM 1984 O O . GLY A 1 249 ? -20.100 2.615 -1.937 1.00 78.38 249 GLY A O 1
ATOM 1985 N N . SER A 1 250 ? -18.751 1.475 -0.551 1.00 78.25 250 SER A N 1
ATOM 1986 C CA . SER A 1 250 ? -19.202 0.138 -0.993 1.00 78.25 250 SER A CA 1
ATOM 1987 C C . SER A 1 250 ? -20.446 -0.366 -0.250 1.00 78.25 250 SER A C 1
ATOM 1989 O O . SER A 1 250 ? -21.124 -1.277 -0.718 1.00 78.25 250 SER A O 1
ATOM 1991 N N . VAL A 1 251 ? -20.752 0.231 0.904 1.00 71.00 251 VAL A N 1
ATOM 1992 C CA . VAL A 1 251 ? -21.924 -0.059 1.737 1.00 71.00 251 VAL A CA 1
ATOM 1993 C C . VAL A 1 251 ? -22.412 1.226 2.406 1.00 71.00 251 VAL A C 1
ATOM 1995 O O . VAL A 1 251 ? -21.621 2.146 2.642 1.00 71.00 251 VAL A O 1
ATOM 1998 N N . ASP A 1 252 ? -23.703 1.277 2.737 1.00 63.34 252 ASP A N 1
ATOM 1999 C CA . ASP A 1 252 ? -24.281 2.391 3.488 1.00 63.34 252 ASP A CA 1
ATOM 2000 C C . ASP A 1 252 ? -23.598 2.527 4.853 1.00 63.34 252 ASP A C 1
ATOM 2002 O O . ASP A 1 252 ? -23.422 1.556 5.598 1.00 63.34 252 ASP A O 1
ATOM 2006 N N . ARG A 1 253 ? -23.179 3.751 5.184 1.00 60.34 253 ARG A N 1
ATOM 2007 C CA . ARG A 1 253 ? -22.475 4.028 6.436 1.00 60.34 253 ARG A CA 1
ATOM 2008 C C . ARG A 1 253 ? -23.410 3.741 7.619 1.00 60.34 253 ARG A C 1
ATOM 2010 O O . ARG A 1 253 ? -24.549 4.211 7.604 1.00 60.34 253 ARG A O 1
ATOM 2017 N N . PRO A 1 254 ? -22.947 3.051 8.679 1.00 61.47 254 PRO A N 1
ATOM 2018 C CA . PRO A 1 254 ? -23.720 2.948 9.908 1.00 61.47 254 PRO A CA 1
ATOM 2019 C C . PRO A 1 254 ? -24.035 4.354 10.430 1.00 61.47 254 PRO A C 1
ATOM 2021 O O . PRO A 1 254 ? -23.124 5.166 10.593 1.00 61.47 254 PRO A O 1
ATOM 2024 N N . ILE A 1 255 ? -25.314 4.632 10.699 1.00 68.56 255 ILE A N 1
ATOM 2025 C CA . ILE A 1 255 ? -25.798 5.945 11.168 1.00 68.56 255 ILE A CA 1
ATOM 2026 C C . ILE A 1 255 ? -25.086 6.358 12.470 1.00 68.56 255 ILE A C 1
ATOM 2028 O O . ILE A 1 255 ? -24.809 7.533 12.699 1.00 68.56 255 ILE A O 1
ATOM 2032 N N . TYR A 1 256 ? -24.718 5.372 13.294 1.00 74.88 256 TYR A N 1
ATOM 2033 C CA . TYR A 1 256 ? -24.115 5.571 14.606 1.00 74.88 256 TYR A CA 1
ATOM 2034 C C . TYR A 1 256 ? -22.723 4.947 14.710 1.00 74.88 256 TYR A C 1
ATOM 2036 O O . TYR A 1 256 ? -22.525 3.771 14.406 1.00 74.88 256 TYR A O 1
ATOM 2044 N N . SER A 1 257 ? -21.766 5.723 15.229 1.00 70.75 257 SER A N 1
ATOM 2045 C CA . SER A 1 257 ? -20.385 5.286 15.484 1.00 70.75 257 SER A CA 1
ATOM 2046 C C . SER A 1 257 ? -20.236 4.393 16.723 1.00 70.75 257 SER A C 1
ATOM 2048 O O . SER A 1 257 ? -19.238 3.690 16.869 1.00 70.75 257 SER A O 1
ATOM 2050 N N . SER A 1 258 ? -21.207 4.417 17.641 1.00 78.38 258 SER A N 1
ATOM 2051 C CA . SER A 1 258 ? -21.279 3.521 18.800 1.00 78.38 258 SER A CA 1
ATOM 2052 C C . SER A 1 258 ? -22.699 3.467 19.379 1.00 78.38 258 SER A C 1
ATOM 2054 O O . SER A 1 258 ? -23.569 4.249 18.998 1.00 78.38 258 SER A O 1
ATOM 2056 N N . ALA A 1 259 ? -22.921 2.579 20.356 1.00 86.25 259 ALA A N 1
ATOM 2057 C CA . ALA A 1 259 ? -24.226 2.393 20.996 1.00 86.25 259 ALA A CA 1
ATOM 2058 C C . ALA A 1 259 ? -24.761 3.640 21.714 1.00 86.25 259 ALA A C 1
ATOM 2060 O O . ALA A 1 259 ? -25.968 3.828 21.799 1.00 86.25 259 ALA A O 1
ATOM 2061 N N . LEU A 1 260 ? -23.879 4.476 22.262 1.00 88.88 260 LEU A N 1
ATOM 2062 C CA . LEU A 1 260 ? -24.275 5.592 23.116 1.00 88.88 260 LEU A CA 1
ATOM 2063 C C . LEU A 1 260 ? -24.954 6.733 22.333 1.00 88.88 260 LEU A C 1
ATOM 2065 O O . LEU A 1 260 ? -26.045 7.107 22.745 1.00 88.88 260 LEU A O 1
ATOM 2069 N N . PRO A 1 261 ? -24.407 7.235 21.206 1.00 88.94 261 PRO A N 1
ATOM 2070 C CA . PRO A 1 261 ? -25.131 8.139 20.310 1.00 88.94 261 PRO A CA 1
ATOM 2071 C C . PRO A 1 261 ? -26.505 7.603 19.892 1.00 88.94 261 PRO A C 1
ATOM 2073 O O . PRO A 1 261 ? -27.487 8.317 20.027 1.00 88.94 261 PRO A O 1
ATOM 2076 N N . ALA A 1 262 ? -26.598 6.324 19.503 1.00 90.06 262 ALA A N 1
ATOM 2077 C CA . ALA A 1 262 ? -27.877 5.710 19.129 1.00 90.06 262 ALA A CA 1
ATOM 2078 C C . ALA A 1 262 ? -28.903 5.736 20.277 1.00 90.06 262 ALA A C 1
ATOM 2080 O O . ALA A 1 262 ? -30.082 5.998 20.065 1.00 90.06 262 ALA A O 1
ATOM 2081 N N . ILE A 1 263 ? -28.457 5.467 21.510 1.00 93.06 263 ILE A N 1
ATOM 2082 C CA . ILE A 1 263 ? -29.316 5.518 22.701 1.00 93.06 263 ILE A CA 1
ATOM 2083 C C . ILE A 1 263 ? -29.797 6.944 22.974 1.00 93.06 263 ILE A C 1
ATOM 2085 O O . ILE A 1 263 ? -30.970 7.122 23.287 1.00 93.06 263 ILE A O 1
ATOM 2089 N N . LEU A 1 264 ? -28.905 7.935 22.893 1.00 93.56 264 LEU A N 1
ATOM 2090 C CA . LEU A 1 264 ? -29.247 9.331 23.171 1.00 93.56 264 LEU A CA 1
ATOM 2091 C C . LEU A 1 264 ? -30.252 9.861 22.150 1.00 93.56 264 LEU A C 1
ATOM 2093 O O . LEU A 1 264 ? -31.287 10.364 22.566 1.00 93.56 264 LEU A O 1
ATOM 2097 N N . ASP A 1 265 ? -30.014 9.641 20.856 1.00 92.31 265 ASP A N 1
ATOM 2098 C CA . ASP A 1 265 ? -30.932 10.059 19.791 1.00 92.31 265 ASP A CA 1
ATOM 2099 C C . ASP A 1 265 ? -32.323 9.435 19.957 1.00 92.31 265 ASP A C 1
ATOM 2101 O O . ASP A 1 265 ? -33.330 10.130 19.865 1.00 92.31 265 ASP A O 1
ATOM 2105 N N . ILE A 1 266 ? -32.404 8.139 20.284 1.00 93.12 266 ILE A N 1
ATOM 2106 C CA . ILE A 1 266 ? -33.697 7.478 20.518 1.00 93.12 266 ILE A CA 1
ATOM 2107 C C . ILE A 1 266 ? -34.418 8.063 21.736 1.00 93.12 266 ILE A C 1
ATOM 2109 O O . ILE A 1 266 ? -35.640 8.211 21.701 1.00 93.12 266 ILE A O 1
ATOM 2113 N N . LEU A 1 267 ? -33.696 8.356 22.822 1.00 95.56 267 LEU A N 1
ATOM 2114 C CA . LEU A 1 267 ? -34.283 8.964 24.020 1.00 95.56 267 LEU A CA 1
ATOM 2115 C C . LEU A 1 267 ? -34.730 10.410 23.772 1.00 95.56 267 LEU A C 1
ATOM 2117 O O . LEU A 1 267 ? -35.732 10.825 24.353 1.00 95.56 267 LEU A O 1
ATOM 2121 N N . GLU A 1 268 ? -34.020 11.141 22.916 1.00 94.00 268 GLU A N 1
ATOM 2122 C CA . GLU A 1 268 ? -34.363 12.502 22.501 1.00 94.00 268 GLU A CA 1
ATOM 2123 C C . GLU A 1 268 ? -35.617 12.506 21.615 1.00 94.00 268 GLU A C 1
ATOM 2125 O O . GLU A 1 268 ? -36.575 13.229 21.875 1.00 94.00 268 GLU A O 1
ATOM 2130 N N . GLU A 1 269 ? -35.655 11.635 20.604 1.00 93.38 269 GLU A N 1
ATOM 2131 C CA . GLU A 1 269 ? -36.737 11.573 19.619 1.00 93.38 269 GLU A CA 1
ATOM 2132 C C . GLU A 1 269 ? -38.032 10.985 20.199 1.00 93.38 269 GLU A C 1
ATOM 2134 O O . GLU A 1 269 ? -39.128 11.478 19.934 1.00 93.38 269 GLU A O 1
ATOM 2139 N N . HIS A 1 270 ? -37.926 9.919 20.995 1.00 92.56 270 HIS A N 1
ATOM 2140 C CA . HIS A 1 270 ? -39.087 9.157 21.460 1.00 92.56 270 HIS A CA 1
ATOM 2141 C C . HIS A 1 270 ? -39.438 9.410 22.935 1.00 92.56 270 HIS A C 1
ATOM 2143 O O . HIS A 1 270 ? -40.416 8.846 23.437 1.00 92.56 270 HIS A O 1
ATOM 2149 N N . GLY A 1 271 ? -38.652 10.218 23.653 1.00 93.56 271 GLY A N 1
ATOM 2150 C CA . GLY A 1 271 ? -38.833 10.474 25.083 1.00 93.56 271 GLY A CA 1
ATOM 2151 C C . GLY A 1 271 ? -38.582 9.236 25.967 1.00 93.56 271 GLY A C 1
ATOM 2152 O O . GLY A 1 271 ? -37.933 8.278 25.537 1.00 93.56 271 GLY A O 1
ATOM 2153 N N . PRO A 1 272 ? -39.108 9.201 27.211 1.00 95.56 272 PRO A N 1
ATOM 2154 C CA . PRO A 1 272 ? -38.860 8.130 28.183 1.00 95.56 272 PRO A CA 1
ATOM 2155 C C . PRO A 1 272 ? -39.211 6.736 27.687 1.00 95.56 272 PRO A C 1
ATOM 2157 O O . PRO A 1 272 ? -40.359 6.475 27.325 1.00 95.56 272 PRO A O 1
ATOM 2160 N N . GLN A 1 273 ? -38.269 5.801 27.800 1.00 96.31 273 GLN A N 1
ATOM 2161 C CA . GLN A 1 273 ? -38.451 4.422 27.341 1.00 96.31 273 GLN A CA 1
ATOM 2162 C C . GLN A 1 273 ? -38.346 3.408 28.480 1.00 96.31 273 GLN A C 1
ATOM 2164 O O . GLN A 1 273 ? -37.502 3.523 29.368 1.00 96.31 273 GLN A O 1
ATOM 2169 N N . HIS A 1 274 ? -39.130 2.331 28.428 1.00 94.06 274 HIS A N 1
ATOM 2170 C CA . HIS A 1 274 ? -38.815 1.143 29.226 1.00 94.06 274 HIS A CA 1
ATOM 2171 C C . HIS A 1 274 ? -37.584 0.429 28.655 1.00 94.06 274 HIS A C 1
ATOM 2173 O O . HIS A 1 274 ? -37.367 0.419 27.446 1.00 94.06 274 HIS A O 1
ATOM 2179 N N . ALA A 1 275 ? -36.796 -0.228 29.513 1.00 90.75 275 ALA A N 1
ATOM 2180 C CA . ALA A 1 275 ? -35.536 -0.864 29.110 1.00 90.75 275 ALA A CA 1
ATOM 2181 C C . ALA A 1 275 ? -35.686 -1.836 27.924 1.00 90.75 275 ALA A C 1
ATOM 2183 O O . ALA A 1 275 ? -34.879 -1.805 27.001 1.00 90.75 275 ALA A O 1
ATOM 2184 N N . ALA A 1 276 ? -36.738 -2.661 27.912 1.00 90.88 276 ALA A N 1
ATOM 2185 C CA . ALA A 1 276 ? -36.989 -3.605 26.822 1.00 90.88 276 ALA A CA 1
ATOM 2186 C C . ALA A 1 276 ? -37.317 -2.911 25.487 1.00 90.88 276 ALA A C 1
ATOM 2188 O O . ALA A 1 276 ? -36.956 -3.412 24.424 1.00 90.88 276 ALA A O 1
ATOM 2189 N N . GLU A 1 277 ? -37.993 -1.763 25.536 1.00 92.75 277 GLU A N 1
ATOM 2190 C CA . GLU A 1 277 ? -38.356 -0.992 24.347 1.00 92.75 277 GLU A CA 1
ATOM 2191 C C . GLU A 1 277 ? -37.164 -0.197 23.815 1.00 92.75 277 GLU A C 1
ATOM 2193 O O . GLU A 1 277 ? -36.904 -0.230 22.614 1.00 92.75 277 GLU A O 1
ATOM 2198 N N . LEU A 1 278 ? -36.375 0.407 24.710 1.00 93.81 278 LEU A N 1
ATOM 2199 C CA . LEU A 1 278 ? -35.114 1.055 24.358 1.00 93.81 278 LEU A CA 1
ATOM 2200 C C . LEU A 1 278 ? -34.163 0.067 23.678 1.00 93.81 278 LEU A C 1
ATOM 2202 O O . LEU A 1 278 ? -33.636 0.361 22.611 1.00 93.81 278 LEU A O 1
ATOM 2206 N N . VAL A 1 279 ? -33.995 -1.134 24.246 1.00 91.38 279 VAL A N 1
ATOM 2207 C CA . VAL A 1 279 ? -33.162 -2.186 23.642 1.00 91.38 279 VAL A CA 1
ATOM 2208 C C . VAL A 1 279 ? -33.646 -2.538 22.239 1.00 91.38 279 VAL A C 1
ATOM 2210 O O . VAL A 1 279 ? -32.829 -2.652 21.332 1.00 91.38 279 VAL A O 1
ATOM 2213 N N . ARG A 1 280 ? -34.961 -2.683 22.046 1.00 89.50 280 ARG A N 1
ATOM 2214 C CA . ARG A 1 280 ? -35.544 -3.019 20.743 1.00 89.50 280 ARG A CA 1
ATOM 2215 C C . ARG A 1 280 ? -35.321 -1.913 19.710 1.00 89.50 280 ARG A C 1
ATOM 2217 O O . ARG A 1 280 ? -34.916 -2.223 18.598 1.00 89.50 280 ARG A O 1
ATOM 2224 N N . LYS A 1 281 ? -35.570 -0.650 20.074 1.00 90.25 281 LYS A N 1
ATOM 2225 C CA . LYS A 1 281 ? -35.401 0.506 19.178 1.00 90.25 281 LYS A CA 1
ATOM 2226 C C . LYS A 1 281 ? -33.935 0.713 18.806 1.00 90.25 281 LYS A C 1
ATOM 2228 O O . LYS A 1 281 ? -33.629 0.858 17.631 1.00 90.25 281 LYS A O 1
ATOM 2233 N N . VAL A 1 282 ? -33.023 0.623 19.778 1.00 89.62 282 VAL A N 1
ATOM 2234 C CA . VAL A 1 282 ? -31.577 0.754 19.529 1.00 89.62 282 VAL A CA 1
ATOM 2235 C C . VAL A 1 282 ? -31.083 -0.383 18.638 1.00 89.62 282 VAL A C 1
ATOM 2237 O O . VAL A 1 282 ? -30.397 -0.120 17.659 1.00 89.62 282 VAL A O 1
ATOM 2240 N N . ALA A 1 283 ? -31.483 -1.628 18.918 1.00 84.75 283 ALA A N 1
ATOM 2241 C CA . ALA A 1 283 ? -31.101 -2.779 18.100 1.00 84.75 283 ALA A CA 1
ATOM 2242 C C . ALA A 1 283 ? -31.669 -2.730 16.668 1.00 84.75 283 ALA A C 1
ATOM 2244 O O . ALA A 1 283 ? -31.112 -3.367 15.779 1.00 84.75 283 ALA A O 1
ATOM 2245 N N . ALA A 1 284 ? -32.759 -1.989 16.436 1.00 83.00 284 ALA A N 1
ATOM 2246 C CA . ALA A 1 284 ? -33.338 -1.812 15.105 1.00 83.00 284 ALA A CA 1
ATOM 2247 C C . ALA A 1 284 ? -32.540 -0.835 14.224 1.00 83.00 284 ALA A C 1
ATOM 2249 O O . ALA A 1 284 ? -32.581 -0.960 13.005 1.00 83.00 284 ALA A O 1
ATOM 2250 N N . VAL A 1 285 ? -31.816 0.117 14.825 1.00 80.00 285 VAL A N 1
ATOM 2251 C CA . VAL A 1 285 ? -31.062 1.161 14.097 1.00 80.00 285 VAL A CA 1
ATOM 2252 C C . VAL A 1 285 ? -29.543 1.008 14.211 1.00 80.00 285 VAL A C 1
ATOM 2254 O O . VAL A 1 285 ? -28.791 1.650 13.481 1.00 80.00 285 VAL A O 1
ATOM 2257 N N . HIS A 1 286 ? -29.069 0.168 15.132 1.00 81.81 286 HIS A N 1
ATOM 2258 C CA . HIS A 1 286 ? -27.652 -0.061 15.380 1.00 81.81 286 HIS A CA 1
ATOM 2259 C C . HIS A 1 286 ? -27.426 -1.489 15.906 1.00 81.81 286 HIS A C 1
ATOM 2261 O O . HIS A 1 286 ? -27.963 -1.862 16.949 1.00 81.81 286 HIS A O 1
ATOM 2267 N N . ASP A 1 287 ? -26.627 -2.300 15.201 1.00 76.88 287 ASP A N 1
ATOM 2268 C CA . ASP A 1 287 ? -26.369 -3.699 15.592 1.00 76.88 287 ASP A CA 1
ATOM 2269 C C . ASP A 1 287 ? -25.483 -3.766 16.846 1.00 76.88 287 ASP A C 1
ATOM 2271 O O . ASP A 1 287 ? -24.250 -3.709 16.787 1.00 76.88 287 ASP A O 1
ATOM 2275 N N . VAL A 1 288 ? -26.135 -3.874 18.005 1.00 81.94 288 VAL A N 1
ATOM 2276 C CA . VAL A 1 288 ? -25.497 -3.975 19.319 1.00 81.94 288 VAL A CA 1
ATOM 2277 C C . VAL A 1 288 ? -26.196 -4.989 20.204 1.00 81.94 288 VAL A C 1
ATOM 2279 O O . VAL A 1 288 ? -27.399 -5.227 20.126 1.00 81.94 288 VAL A O 1
ATOM 2282 N N . THR A 1 289 ? -25.431 -5.568 21.126 1.00 83.12 289 THR A N 1
ATOM 2283 C CA . THR A 1 289 ? -25.983 -6.488 22.118 1.00 83.12 289 THR A CA 1
ATOM 2284 C C . THR A 1 289 ? -26.730 -5.731 23.214 1.00 83.12 289 THR A C 1
ATOM 2286 O O . THR A 1 289 ? -26.331 -4.637 23.625 1.00 83.12 289 THR A O 1
ATOM 2289 N N . SER A 1 290 ? -27.763 -6.353 23.789 1.00 84.19 290 SER A N 1
ATOM 2290 C CA . SER A 1 290 ? -28.482 -5.794 24.945 1.00 84.19 290 SER A CA 1
ATOM 2291 C C . SER A 1 290 ? -27.551 -5.526 26.132 1.00 84.19 290 SER A C 1
ATOM 2293 O O . SER A 1 290 ? -27.753 -4.579 26.887 1.00 84.19 290 SER A O 1
ATOM 2295 N N . TRP A 1 291 ? -26.491 -6.327 26.282 1.00 82.94 291 TRP A N 1
ATOM 2296 C CA . TRP A 1 291 ? -25.460 -6.101 27.292 1.00 82.94 291 TRP A CA 1
ATOM 2297 C C . TRP A 1 291 ? -24.724 -4.775 27.079 1.00 82.94 291 TRP A C 1
ATOM 2299 O O . TRP A 1 291 ? -24.573 -4.008 28.030 1.00 82.94 291 TRP A O 1
ATOM 2309 N N . ARG A 1 292 ? -24.315 -4.465 25.840 1.00 84.44 292 ARG A N 1
ATOM 2310 C CA . ARG A 1 292 ? -23.624 -3.207 25.537 1.00 84.44 292 ARG A CA 1
ATOM 2311 C C . ARG A 1 292 ? -24.529 -2.000 25.771 1.00 84.44 292 ARG A C 1
ATOM 2313 O O . ARG A 1 292 ? -24.070 -1.011 26.335 1.00 84.44 292 ARG A O 1
ATOM 2320 N N . ILE A 1 293 ? -25.809 -2.109 25.412 1.00 88.38 293 ILE A N 1
ATOM 2321 C CA . ILE A 1 293 ? -26.813 -1.079 25.713 1.00 88.38 293 ILE A CA 1
ATOM 2322 C C . ILE A 1 293 ? -26.879 -0.840 27.222 1.00 88.38 293 ILE A C 1
ATOM 2324 O O . ILE A 1 293 ? -26.740 0.296 27.665 1.00 88.38 293 ILE A O 1
ATOM 2328 N N . ASN A 1 294 ? -26.997 -1.906 28.020 1.00 87.06 294 ASN A N 1
ATOM 2329 C CA . ASN A 1 294 ? -27.058 -1.802 29.478 1.00 87.06 294 ASN A CA 1
ATOM 2330 C C . ASN A 1 294 ? -25.811 -1.146 30.092 1.00 87.06 294 ASN A C 1
ATOM 2332 O O . ASN A 1 294 ? -25.944 -0.404 31.061 1.00 87.06 294 ASN A O 1
ATOM 2336 N N . GLN A 1 295 ? -24.616 -1.368 29.533 1.00 84.56 295 GLN A N 1
ATOM 2337 C CA . GLN A 1 295 ? -23.408 -0.660 29.975 1.00 84.56 295 GLN A CA 1
ATOM 2338 C C . GLN A 1 295 ? -23.484 0.846 29.717 1.00 84.56 295 GLN A C 1
ATOM 2340 O O . GLN A 1 295 ? -23.074 1.639 30.561 1.00 84.56 295 GLN A O 1
ATOM 2345 N N . CYS A 1 296 ? -24.008 1.248 28.558 1.00 88.31 296 CYS A N 1
ATOM 2346 C CA . CYS A 1 296 ? -24.158 2.657 28.208 1.00 88.31 296 CYS A CA 1
ATOM 2347 C C . CYS A 1 296 ? -25.148 3.390 29.124 1.00 88.31 296 CYS A C 1
ATOM 2349 O O . CYS A 1 296 ? -25.009 4.593 29.298 1.00 88.31 296 CYS A O 1
ATOM 2351 N N . LEU A 1 297 ? -26.077 2.686 29.782 1.00 89.19 297 LEU A N 1
ATOM 2352 C CA . LEU A 1 297 ? -26.996 3.294 30.756 1.00 89.19 297 LEU A CA 1
ATOM 2353 C C . LEU A 1 297 ? -26.290 3.826 32.024 1.00 89.19 297 LEU A C 1
ATOM 2355 O O . LEU A 1 297 ? -26.882 4.598 32.781 1.00 89.19 297 LEU A O 1
ATOM 2359 N N . ASP A 1 298 ? -25.026 3.454 32.266 1.00 85.69 298 ASP A N 1
ATOM 2360 C CA . ASP A 1 298 ? -24.202 4.032 33.340 1.00 85.69 298 ASP A CA 1
ATOM 2361 C C . ASP A 1 298 ? -23.697 5.453 33.004 1.00 85.69 298 ASP A C 1
ATOM 2363 O O . ASP A 1 298 ? -23.228 6.164 33.897 1.00 85.69 298 ASP A O 1
ATOM 2367 N N . ASP A 1 299 ? -23.849 5.916 31.755 1.00 89.31 299 ASP A N 1
ATOM 2368 C CA . ASP A 1 299 ? -23.430 7.252 31.302 1.00 89.31 299 ASP A CA 1
ATOM 2369 C C . ASP A 1 299 ? -24.100 8.368 32.111 1.00 89.31 299 ASP A C 1
ATOM 2371 O O . ASP A 1 299 ? -25.298 8.306 32.379 1.00 89.31 299 ASP A O 1
ATOM 2375 N N . TYR A 1 300 ? -23.342 9.386 32.520 1.00 86.81 300 TYR A N 1
ATOM 2376 C CA . TYR A 1 300 ? -23.815 10.469 33.390 1.00 86.81 300 TYR A CA 1
ATOM 2377 C C . TYR A 1 300 ? -25.063 11.202 32.877 1.00 86.81 300 TYR A C 1
ATOM 2379 O O . TYR A 1 300 ? -25.810 11.734 33.696 1.00 86.81 300 TYR A O 1
ATOM 2387 N N . ARG A 1 301 ? -25.318 11.194 31.564 1.00 92.19 301 ARG A N 1
ATOM 2388 C CA . ARG A 1 301 ? -26.489 11.827 30.944 1.00 92.19 301 ARG A CA 1
ATOM 2389 C C . ARG A 1 301 ? -27.764 11.009 31.072 1.00 92.19 301 ARG A C 1
ATOM 2391 O O . ARG A 1 301 ? -28.835 11.555 30.859 1.00 92.19 301 ARG A O 1
ATOM 2398 N N . ILE A 1 302 ? -27.684 9.725 31.421 1.00 93.31 302 ILE A N 1
ATOM 2399 C CA . ILE A 1 302 ? -28.830 8.808 31.412 1.00 93.31 302 ILE A CA 1
ATOM 2400 C C . ILE A 1 302 ? -29.264 8.479 32.845 1.00 93.31 302 ILE A C 1
ATOM 2402 O O . ILE A 1 302 ? -28.473 7.992 33.654 1.00 93.31 302 ILE A O 1
ATOM 2406 N N . GLY A 1 303 ? -30.539 8.705 33.159 1.00 92.44 303 GLY A N 1
ATOM 2407 C CA . GLY A 1 303 ? -31.151 8.443 34.461 1.00 92.44 303 GLY A CA 1
ATOM 2408 C C . GLY A 1 303 ? -32.422 7.598 34.361 1.00 92.44 303 GLY A C 1
ATOM 2409 O O . GLY A 1 303 ? -32.738 7.014 33.323 1.00 92.44 303 GLY A O 1
ATOM 2410 N N . ARG A 1 304 ? -33.166 7.527 35.468 1.00 94.06 304 ARG A N 1
ATOM 2411 C CA . ARG A 1 304 ? -34.494 6.913 35.533 1.00 94.06 304 ARG A CA 1
ATOM 2412 C C . ARG A 1 304 ? -35.532 7.894 36.057 1.00 94.06 304 ARG A C 1
ATOM 2414 O O . ARG A 1 304 ? -35.279 8.642 36.998 1.00 94.06 304 ARG A O 1
ATOM 2421 N N . MET A 1 305 ? -36.709 7.848 35.460 1.00 94.06 305 MET A N 1
ATOM 2422 C CA . MET A 1 305 ? -37.901 8.538 35.927 1.00 94.06 305 MET A CA 1
ATOM 2423 C C . MET A 1 305 ? -38.505 7.813 37.143 1.00 94.06 305 MET A C 1
ATOM 2425 O O . MET A 1 3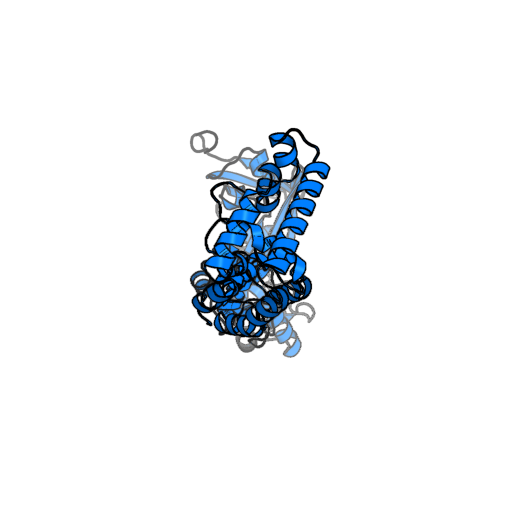05 ? -38.215 6.629 37.353 1.00 94.06 305 MET A O 1
ATOM 2429 N N . PRO A 1 306 ? -39.368 8.478 37.937 1.00 89.38 306 PRO A N 1
ATOM 2430 C CA . PRO A 1 306 ? -40.042 7.854 39.081 1.00 89.38 306 PRO A CA 1
ATOM 2431 C C . PRO A 1 306 ? -40.854 6.599 38.724 1.00 89.38 306 PRO A C 1
ATOM 2433 O O . PRO A 1 306 ? -40.984 5.694 39.542 1.00 89.38 306 PRO A O 1
ATOM 2436 N N . ASP A 1 307 ? -41.358 6.521 37.491 1.00 90.25 307 ASP A N 1
ATOM 2437 C CA . ASP A 1 307 ? -42.101 5.375 36.949 1.00 90.25 307 ASP A CA 1
ATOM 2438 C C . ASP A 1 307 ? -41.201 4.246 36.398 1.00 90.25 307 ASP A C 1
ATOM 2440 O O . ASP A 1 307 ? -41.684 3.259 35.843 1.00 90.25 307 ASP A O 1
ATOM 2444 N N . GLY A 1 308 ? -39.879 4.378 36.542 1.00 89.06 308 GLY A N 1
ATOM 2445 C CA . GLY A 1 308 ? -38.896 3.383 36.126 1.00 89.06 308 GLY A CA 1
ATOM 2446 C C . GLY A 1 308 ? -38.482 3.442 34.653 1.00 89.06 308 GLY A C 1
ATOM 2447 O O . GLY A 1 308 ? -37.618 2.648 34.262 1.00 89.06 308 GLY A O 1
ATOM 2448 N N . ARG A 1 309 ? -39.033 4.363 33.845 1.00 94.94 309 ARG A N 1
ATOM 2449 C CA . ARG A 1 309 ? -38.567 4.606 32.468 1.00 94.94 309 ARG A CA 1
ATOM 2450 C C . ARG A 1 309 ? -37.182 5.254 32.460 1.00 94.94 309 ARG A C 1
ATOM 2452 O O . ARG A 1 309 ? -36.820 6.002 33.363 1.00 94.94 309 ARG A O 1
ATOM 2459 N N . ILE A 1 310 ? -36.391 4.942 31.445 1.00 95.94 310 ILE A N 1
ATOM 2460 C CA . ILE A 1 310 ? -35.068 5.510 31.189 1.00 95.94 310 ILE A CA 1
ATOM 2461 C C . ILE A 1 310 ? -35.261 6.808 30.409 1.00 95.94 310 ILE A C 1
ATOM 2463 O O . ILE A 1 310 ? -35.988 6.819 29.416 1.00 95.94 310 ILE A O 1
ATOM 2467 N N . TRP A 1 311 ? -34.609 7.880 30.853 1.00 96.25 311 TRP A N 1
ATOM 2468 C CA . TRP A 1 311 ? -34.576 9.164 30.149 1.00 96.25 311 TRP A CA 1
ATOM 2469 C C . TRP A 1 311 ? -33.267 9.904 30.451 1.00 96.25 311 TRP A C 1
ATOM 2471 O O . TRP A 1 311 ? -32.368 9.354 31.094 1.00 96.25 311 TRP A O 1
ATOM 2481 N N . LEU A 1 312 ? -33.150 11.138 29.974 1.00 95.50 312 LEU A N 1
ATOM 2482 C CA . LEU A 1 312 ? -31.982 11.979 30.134 1.00 95.50 312 LEU A CA 1
ATOM 2483 C C . LEU A 1 312 ? -32.075 12.756 31.446 1.00 95.50 312 LEU A C 1
ATOM 2485 O O . LEU A 1 312 ? -33.141 13.224 31.851 1.00 95.50 312 LEU A O 1
ATOM 2489 N N . VAL A 1 313 ? -30.938 12.887 32.122 1.00 92.38 313 VAL A N 1
ATOM 2490 C CA . VAL A 1 313 ? -30.816 13.616 33.389 1.00 92.38 313 VAL A CA 1
ATOM 2491 C C . VAL A 1 313 ? -31.162 15.092 33.200 1.00 92.38 313 VAL A C 1
ATOM 2493 O O . VAL A 1 313 ? -31.788 15.686 34.074 1.00 92.38 313 VAL A O 1
ATOM 2496 N N . GLU A 1 314 ? -30.840 15.667 32.039 1.00 92.44 314 GLU A N 1
ATOM 2497 C CA . GLU A 1 314 ? -31.206 17.048 31.696 1.00 92.44 314 GLU A CA 1
ATOM 2498 C C . GLU A 1 314 ? -32.724 17.275 31.605 1.00 92.44 314 GLU A C 1
ATOM 2500 O O . GLU A 1 314 ? -33.192 18.389 31.823 1.00 92.44 314 GLU A O 1
ATOM 2505 N N . HIS A 1 315 ? -33.504 16.210 31.389 1.00 91.31 315 HIS A N 1
ATOM 2506 C CA . HIS A 1 315 ? -34.970 16.229 31.367 1.00 91.31 315 HIS A CA 1
ATOM 2507 C C . HIS A 1 315 ? -35.607 15.731 32.676 1.00 91.31 315 HIS A C 1
ATOM 2509 O O . HIS A 1 315 ? -36.788 15.391 32.715 1.00 91.31 315 HIS A O 1
ATOM 2515 N N . GLY A 1 316 ? -34.842 15.700 33.773 1.00 88.12 316 GLY A N 1
ATOM 2516 C CA . GLY A 1 316 ? -35.356 15.401 35.113 1.00 88.12 316 GLY A CA 1
ATOM 2517 C C . GLY A 1 316 ? -35.279 13.930 35.528 1.00 88.12 316 GLY A C 1
ATOM 2518 O O . GLY A 1 316 ? -35.782 13.571 36.595 1.00 88.12 316 GLY A O 1
ATOM 2519 N N . ALA A 1 317 ? -34.630 13.072 34.737 1.00 92.56 317 ALA A N 1
ATOM 2520 C CA . ALA A 1 317 ? -34.343 11.706 35.156 1.00 92.56 317 ALA A CA 1
ATOM 2521 C C . ALA A 1 317 ? -33.295 11.684 36.282 1.00 92.56 317 ALA A C 1
ATOM 2523 O O . ALA A 1 317 ? -32.303 12.410 36.256 1.00 92.56 317 ALA A O 1
ATOM 2524 N N . VAL A 1 318 ? -33.468 10.796 37.260 1.00 90.31 318 VAL A N 1
ATOM 2525 C CA . VAL A 1 318 ? -32.573 10.689 38.417 1.00 90.31 318 VAL A CA 1
ATOM 2526 C C . VAL A 1 318 ? -31.705 9.444 38.293 1.00 90.31 318 VAL A C 1
ATOM 2528 O O . VAL A 1 318 ? -32.178 8.349 37.979 1.00 90.31 318 VAL A O 1
ATOM 2531 N N . LYS A 1 319 ? -30.405 9.587 38.553 1.00 85.25 319 LYS A N 1
ATOM 2532 C CA . LYS A 1 319 ? -29.491 8.443 38.612 1.00 85.25 319 LYS A CA 1
ATOM 2533 C C . LYS A 1 319 ? -29.862 7.524 39.785 1.00 85.25 319 LYS A C 1
ATOM 2535 O O . LYS A 1 319 ? -29.996 8.009 40.911 1.00 85.25 319 LYS A O 1
ATOM 2540 N N . PRO A 1 320 ? -29.984 6.202 39.565 1.00 78.06 320 PRO A N 1
ATOM 2541 C CA . PRO A 1 320 ? -30.174 5.260 40.659 1.00 78.06 320 PRO A CA 1
ATOM 2542 C C . PRO A 1 320 ? -29.050 5.397 41.687 1.00 78.06 320 PRO A C 1
ATOM 2544 O O . PRO A 1 320 ? -27.875 5.477 41.323 1.00 78.06 320 PRO A O 1
ATOM 2547 N N . LYS A 1 321 ? -29.402 5.400 42.977 1.00 78.06 321 LYS A N 1
ATOM 2548 C CA . LYS A 1 321 ? -28.405 5.406 44.048 1.00 78.06 321 LYS A CA 1
ATOM 2549 C C . LYS A 1 321 ? -27.607 4.105 43.990 1.00 78.06 321 LYS A C 1
ATOM 2551 O O . LYS A 1 321 ? -28.159 3.021 44.163 1.00 78.06 321 LYS A O 1
ATOM 2556 N N . GLU A 1 322 ? -26.308 4.221 43.746 1.00 79.44 322 GLU A N 1
ATOM 2557 C CA . GLU A 1 322 ? -25.425 3.064 43.648 1.00 79.44 322 GLU A CA 1
ATOM 2558 C C . GLU A 1 322 ? -25.185 2.437 45.030 1.00 79.44 322 GLU A C 1
ATOM 2560 O O . GLU A 1 322 ? -24.739 3.109 45.968 1.00 79.44 322 GLU A O 1
ATOM 2565 N N . ILE A 1 323 ? -25.479 1.141 45.144 1.00 84.19 323 ILE A N 1
ATOM 2566 C CA . ILE A 1 323 ? -25.205 0.328 46.334 1.00 84.19 323 ILE A CA 1
ATOM 2567 C C . ILE A 1 323 ? -23.707 0.017 46.381 1.00 84.19 323 ILE A C 1
ATOM 2569 O O . ILE A 1 323 ? -23.101 -0.235 45.338 1.00 84.19 323 ILE A O 1
ATOM 2573 N N . GLU A 1 324 ? -23.120 0.022 47.581 1.00 88.31 324 GLU A N 1
ATOM 2574 C CA . GLU A 1 324 ? -21.716 -0.343 47.779 1.00 88.31 324 GLU A CA 1
ATOM 2575 C C . GLU A 1 324 ? -21.421 -1.736 47.190 1.00 88.31 324 GLU A C 1
ATOM 2577 O O . GLU A 1 324 ? -22.038 -2.723 47.600 1.00 88.31 324 GLU A O 1
ATOM 2582 N N . PRO A 1 325 ? -20.500 -1.845 46.214 1.00 88.00 325 PRO A N 1
ATOM 2583 C CA . PRO A 1 325 ? -20.088 -3.136 45.679 1.00 88.00 325 PRO A CA 1
ATOM 2584 C C . PRO A 1 325 ? -19.367 -3.996 46.723 1.00 88.00 325 PRO A C 1
ATOM 2586 O O . PRO A 1 325 ? -18.802 -3.483 47.681 1.00 88.00 325 PRO A O 1
ATOM 2589 N N . ALA A 1 326 ? -19.287 -5.309 46.497 1.00 90.06 326 ALA A N 1
ATOM 2590 C CA . ALA A 1 326 ? -18.426 -6.161 47.313 1.00 90.06 326 ALA A CA 1
ATOM 2591 C C . ALA A 1 326 ? -16.955 -5.728 47.173 1.00 90.06 326 ALA A C 1
ATOM 2593 O O . ALA A 1 326 ? -16.415 -5.691 46.061 1.00 90.06 326 ALA A O 1
ATOM 2594 N N . ARG A 1 327 ? -16.315 -5.408 48.302 1.00 93.31 327 ARG A N 1
ATOM 2595 C CA . ARG A 1 327 ? -14.883 -5.105 48.354 1.00 93.31 327 ARG A CA 1
ATOM 2596 C C . ARG A 1 327 ? -14.082 -6.399 48.164 1.00 93.31 327 ARG A C 1
ATOM 2598 O O . ARG A 1 327 ? -14.321 -7.342 48.913 1.00 93.31 327 ARG A O 1
ATOM 2605 N N . PRO A 1 328 ? -13.138 -6.461 47.211 1.00 92.25 328 PRO A N 1
ATOM 2606 C CA . PRO A 1 328 ? -12.293 -7.638 47.037 1.00 92.25 328 PRO A CA 1
ATOM 2607 C C . PRO A 1 328 ? -11.184 -7.705 48.098 1.00 92.25 328 PRO A C 1
ATOM 2609 O O . PRO A 1 328 ? -10.735 -6.673 48.592 1.00 92.25 328 PRO A O 1
ATOM 2612 N N . ASP A 1 329 ? -10.670 -8.906 48.367 1.00 93.38 329 ASP A N 1
ATOM 2613 C CA . ASP A 1 329 ? -9.665 -9.150 49.420 1.00 93.38 329 ASP A CA 1
ATOM 2614 C C . ASP A 1 329 ? -8.323 -8.440 49.184 1.00 93.38 329 ASP A C 1
ATOM 2616 O O . ASP A 1 329 ? -7.601 -8.120 50.126 1.00 93.38 329 ASP A O 1
ATOM 2620 N N . TYR A 1 330 ? -7.987 -8.144 47.925 1.00 92.25 330 TYR A N 1
ATOM 2621 C CA . TYR A 1 330 ? -6.779 -7.393 47.570 1.00 92.25 330 TYR A CA 1
ATOM 2622 C C . TYR A 1 330 ? -6.933 -5.872 47.747 1.00 92.25 330 TYR A C 1
ATOM 2624 O O . TYR A 1 330 ? -6.007 -5.119 47.438 1.00 92.25 330 TYR A O 1
ATOM 2632 N N . MET A 1 331 ? -8.086 -5.401 48.234 1.00 95.62 331 MET A N 1
ATOM 2633 C CA . MET A 1 331 ? -8.331 -4.002 48.568 1.00 95.62 331 MET A CA 1
ATOM 2634 C C . MET A 1 331 ? -8.688 -3.842 50.043 1.00 95.62 331 MET A C 1
ATOM 2636 O O . MET A 1 331 ? -9.581 -4.503 50.571 1.00 95.62 331 MET A O 1
ATOM 2640 N N . VAL A 1 332 ? -8.043 -2.886 50.703 1.00 94.12 332 VAL A N 1
ATOM 2641 C CA . VAL A 1 332 ? -8.296 -2.556 52.108 1.00 94.12 332 VAL A CA 1
ATOM 2642 C C . VAL A 1 332 ? -8.580 -1.067 52.220 1.00 94.12 332 VAL A C 1
ATOM 2644 O O . VAL A 1 332 ? -7.910 -0.257 51.589 1.00 94.12 332 VAL A O 1
ATOM 2647 N N . ALA A 1 333 ? -9.559 -0.695 53.041 1.00 92.31 333 ALA A N 1
ATOM 2648 C CA . ALA A 1 333 ? -9.754 0.691 53.457 1.00 92.31 333 ALA A CA 1
ATOM 2649 C C . ALA A 1 333 ? -9.633 0.814 54.971 1.00 92.31 333 ALA A C 1
ATOM 2651 O O . ALA A 1 333 ? -10.186 -0.008 55.702 1.00 92.31 333 ALA A O 1
ATOM 2652 N N . SER A 1 334 ? -8.954 1.872 55.406 1.00 91.31 334 SER A N 1
ATOM 2653 C CA . SER A 1 334 ? -8.867 2.302 56.798 1.00 91.31 334 SER A CA 1
ATOM 2654 C C . SER A 1 334 ? -8.965 3.827 56.836 1.00 91.31 334 SER A C 1
ATOM 2656 O O . SER A 1 334 ? -8.070 4.522 56.356 1.00 91.31 334 SER A O 1
ATOM 2658 N N . GLY A 1 335 ? -10.090 4.354 57.328 1.00 90.50 335 GLY A N 1
ATOM 2659 C CA . GLY A 1 335 ? -10.375 5.793 57.304 1.00 90.50 335 GLY A CA 1
ATOM 2660 C C . GLY A 1 335 ? -10.350 6.381 55.885 1.00 90.50 335 GLY A C 1
ATOM 2661 O O . GLY A 1 335 ? -11.077 5.918 54.996 1.00 90.50 335 GLY A O 1
ATOM 2662 N N . CYS A 1 336 ? -9.503 7.392 55.687 1.00 91.69 336 CYS A N 1
ATOM 2663 C CA . CYS A 1 336 ? -9.251 8.066 54.413 1.00 91.69 336 CYS A CA 1
ATOM 2664 C C . CYS A 1 336 ? -8.169 7.391 53.555 1.00 91.69 336 CYS A C 1
ATOM 2666 O O . CYS A 1 336 ? -7.789 7.940 52.528 1.00 91.69 336 CYS A O 1
ATOM 2668 N N . LYS A 1 337 ? -7.670 6.207 53.932 1.00 94.88 337 LYS A N 1
ATOM 2669 C CA . LYS A 1 337 ? -6.653 5.486 53.156 1.00 94.88 337 LYS A CA 1
ATOM 2670 C C . LYS A 1 337 ? -7.222 4.248 52.488 1.00 94.88 337 LYS A C 1
ATOM 2672 O O . LYS A 1 337 ? -7.965 3.483 53.109 1.00 94.88 337 LYS A O 1
ATOM 2677 N N . VAL A 1 338 ? -6.836 4.031 51.234 1.00 96.38 338 VAL A N 1
ATOM 2678 C CA . VAL A 1 338 ? -7.199 2.846 50.451 1.00 96.38 338 VAL A CA 1
ATOM 2679 C C . VAL A 1 338 ? -5.939 2.177 49.919 1.00 96.38 338 VAL A C 1
ATOM 2681 O O . VAL A 1 338 ? -5.184 2.780 49.168 1.00 96.38 338 VAL A O 1
ATOM 2684 N N . GLY A 1 339 ? -5.719 0.925 50.307 1.00 95.75 339 GLY A N 1
ATOM 2685 C CA . GLY A 1 339 ? -4.660 0.070 49.786 1.00 95.75 339 GLY A CA 1
ATOM 2686 C C . GLY A 1 339 ? -5.191 -0.851 48.691 1.00 95.75 339 GLY A C 1
ATOM 2687 O O . GLY A 1 339 ? -6.219 -1.498 48.887 1.00 95.75 339 GLY A O 1
ATOM 2688 N N . VAL A 1 340 ? -4.489 -0.944 47.565 1.00 96.00 340 VAL A N 1
ATOM 2689 C CA . VAL A 1 340 ? -4.773 -1.874 46.465 1.00 96.00 340 VAL A CA 1
ATOM 2690 C C . VAL A 1 340 ? -3.522 -2.704 46.204 1.00 96.00 340 VAL A C 1
ATOM 2692 O O . VAL A 1 340 ? -2.518 -2.173 45.732 1.00 96.00 340 VAL A O 1
ATOM 2695 N N . ARG A 1 341 ? -3.571 -4.001 46.515 1.00 94.50 341 ARG A N 1
ATOM 2696 C CA . ARG A 1 341 ? -2.489 -4.950 46.231 1.00 94.50 341 ARG A CA 1
ATOM 2697 C C . ARG A 1 341 ? -2.660 -5.537 44.835 1.00 94.50 341 ARG A C 1
ATOM 2699 O O . ARG A 1 341 ? -3.747 -5.998 44.496 1.00 94.50 341 ARG A O 1
ATOM 2706 N N . GLN A 1 342 ? -1.589 -5.558 44.052 1.00 93.19 342 GLN A N 1
ATOM 2707 C CA . GLN A 1 342 ? -1.540 -6.211 42.747 1.00 93.19 342 GLN A CA 1
ATOM 2708 C C . GLN A 1 342 ? -0.165 -6.816 42.474 1.00 93.19 342 GLN A C 1
ATOM 2710 O O . GLN A 1 342 ? 0.814 -6.517 43.155 1.00 93.19 342 GLN A O 1
ATOM 2715 N N . LYS A 1 343 ? -0.114 -7.663 41.447 1.00 93.06 343 LYS A N 1
ATOM 2716 C CA . LYS A 1 343 ? 1.12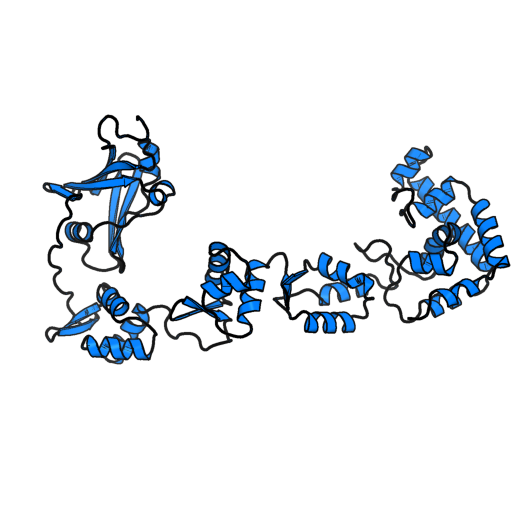0 -8.193 40.881 1.00 93.06 343 LYS A CA 1
ATOM 2717 C C . LYS A 1 343 ? 1.454 -7.428 39.604 1.00 93.06 343 LYS A C 1
ATOM 2719 O O . LYS A 1 343 ? 0.547 -7.143 38.825 1.00 93.06 343 LYS A O 1
ATOM 2724 N N . VAL A 1 344 ? 2.729 -7.119 39.382 1.00 92.75 344 VAL A N 1
ATOM 2725 C CA . VAL A 1 344 ? 3.193 -6.485 38.145 1.00 92.75 344 VAL A CA 1
ATOM 2726 C C . VAL A 1 344 ? 2.983 -7.451 36.988 1.00 92.75 344 VAL A C 1
ATOM 2728 O O . VAL A 1 344 ? 3.519 -8.559 36.979 1.00 92.75 344 VAL A O 1
ATOM 2731 N N . THR A 1 345 ? 2.207 -7.011 36.008 1.00 91.94 345 THR A N 1
ATOM 2732 C CA . THR A 1 345 ? 1.965 -7.718 34.750 1.00 91.94 345 THR A CA 1
ATOM 2733 C C . THR A 1 345 ? 2.851 -7.169 33.636 1.00 91.94 345 THR A C 1
ATOM 2735 O O . THR A 1 345 ? 3.325 -6.031 33.701 1.00 91.94 345 THR A O 1
ATOM 2738 N N . TYR A 1 346 ? 3.017 -7.961 32.578 1.00 88.06 346 TYR A N 1
ATOM 2739 C CA . TYR A 1 346 ? 3.696 -7.549 31.352 1.00 88.06 346 TYR A CA 1
ATOM 2740 C C . TYR A 1 346 ? 3.180 -6.205 30.799 1.00 88.06 346 TYR A C 1
ATOM 2742 O O . TYR A 1 346 ? 3.961 -5.317 30.452 1.00 88.06 346 TYR A O 1
ATOM 2750 N N . ASP A 1 347 ? 1.857 -6.015 30.773 1.00 84.62 347 ASP A N 1
ATOM 2751 C CA . ASP A 1 347 ? 1.236 -4.811 30.212 1.00 84.62 347 ASP A CA 1
ATOM 2752 C C . ASP A 1 347 ? 1.509 -3.560 31.056 1.00 84.62 347 ASP A C 1
ATOM 2754 O O . ASP A 1 347 ? 1.785 -2.488 30.508 1.00 84.62 347 ASP A O 1
ATOM 2758 N N . GLN A 1 348 ? 1.495 -3.694 32.385 1.00 87.00 348 GLN A N 1
ATOM 2759 C CA . GLN A 1 348 ? 1.844 -2.607 33.304 1.00 87.00 348 GLN A CA 1
ATOM 2760 C C . GLN A 1 348 ? 3.316 -2.205 33.149 1.00 87.00 348 GLN A C 1
ATOM 2762 O O . GLN A 1 348 ? 3.617 -1.013 33.078 1.00 87.00 348 GLN A O 1
ATOM 2767 N N . ALA A 1 349 ? 4.221 -3.181 33.007 1.00 85.25 349 ALA A N 1
ATOM 2768 C CA . ALA A 1 349 ? 5.641 -2.927 32.762 1.00 85.25 349 ALA A CA 1
ATOM 2769 C C . ALA A 1 349 ? 5.889 -2.205 31.421 1.00 85.25 349 ALA A C 1
ATOM 2771 O O . ALA A 1 349 ? 6.822 -1.413 31.296 1.00 85.25 349 ALA A O 1
ATOM 2772 N N . ARG A 1 350 ? 5.025 -2.404 30.414 1.00 85.81 350 ARG A N 1
ATOM 2773 C CA . ARG A 1 350 ? 5.097 -1.679 29.130 1.00 85.81 350 ARG A CA 1
ATOM 2774 C C . ARG A 1 350 ? 4.441 -0.300 29.152 1.00 85.81 350 ARG A C 1
ATOM 2776 O O . ARG A 1 350 ? 4.691 0.485 28.237 1.00 85.81 350 ARG A O 1
ATOM 2783 N N . GLY A 1 351 ? 3.710 0.042 30.210 1.00 85.12 351 GLY A N 1
ATOM 2784 C CA . GLY A 1 351 ? 3.100 1.359 30.386 1.00 85.12 351 GLY A CA 1
ATOM 2785 C C . GLY A 1 351 ? 1.618 1.428 30.052 1.00 85.12 351 GLY A C 1
ATOM 2786 O O . GLY A 1 351 ? 1.109 2.525 29.830 1.00 85.12 351 GLY A O 1
ATOM 2787 N N . SER A 1 352 ? 0.922 0.294 30.047 1.00 83.12 352 SER A N 1
ATOM 2788 C CA . SER A 1 352 ? -0.537 0.271 29.975 1.00 83.12 352 SER A CA 1
ATOM 2789 C C . SER A 1 352 ? -1.150 0.596 31.340 1.00 83.12 352 SER A C 1
ATOM 2791 O O . SER A 1 352 ? -0.635 0.194 32.386 1.00 83.12 352 SER A O 1
ATOM 2793 N N . GLY A 1 353 ? -2.280 1.306 31.330 1.00 87.19 353 GLY A N 1
ATOM 2794 C CA . GLY A 1 353 ? -3.171 1.351 32.490 1.00 87.19 353 GLY A CA 1
ATOM 2795 C C . GLY A 1 353 ? -3.765 -0.030 32.775 1.00 87.19 353 GLY A C 1
ATOM 2796 O O . GLY A 1 353 ? -3.631 -0.957 31.975 1.00 87.19 353 GLY A O 1
ATOM 2797 N N . PHE A 1 354 ? -4.433 -0.185 33.913 1.00 89.25 354 PHE A N 1
ATOM 2798 C CA . PHE A 1 354 ? -4.966 -1.487 34.312 1.00 89.25 354 PHE A CA 1
ATOM 2799 C C . PHE A 1 354 ? -6.292 -1.369 35.052 1.00 89.25 354 PHE A C 1
ATOM 2801 O O . PHE A 1 354 ? -6.578 -0.369 35.716 1.00 89.25 354 PHE A O 1
ATOM 2808 N N . LEU A 1 355 ? -7.112 -2.412 34.918 1.00 90.12 355 LEU A N 1
ATOM 2809 C CA . LEU A 1 355 ? -8.429 -2.478 35.533 1.00 90.12 355 LEU A CA 1
ATOM 2810 C C . LEU A 1 355 ? -8.334 -2.796 37.024 1.00 90.12 355 LEU A C 1
ATOM 2812 O O . LEU A 1 355 ? -7.497 -3.574 37.486 1.00 90.12 355 LEU A O 1
ATOM 2816 N N . VAL A 1 356 ? -9.257 -2.209 37.771 1.00 91.06 356 VAL A N 1
ATOM 2817 C CA . VAL A 1 356 ? -9.456 -2.425 39.197 1.00 91.06 356 VAL A CA 1
ATOM 2818 C C . VAL A 1 356 ? -10.932 -2.600 39.499 1.00 91.06 356 VAL A C 1
ATOM 2820 O O . VAL A 1 356 ? -11.810 -2.209 38.729 1.00 91.06 356 VAL A O 1
ATOM 2823 N N . ASN A 1 357 ? -11.217 -3.233 40.633 1.00 91.88 357 ASN A N 1
ATOM 2824 C CA . ASN A 1 357 ? -12.588 -3.485 41.038 1.00 91.88 357 ASN A CA 1
ATOM 2825 C C . ASN A 1 357 ? -13.384 -2.175 41.176 1.00 91.88 357 ASN A C 1
ATOM 2827 O O . ASN A 1 357 ? -12.904 -1.195 41.752 1.00 91.88 357 ASN A O 1
ATOM 2831 N N . ARG A 1 358 ? -14.637 -2.203 40.709 1.00 89.44 358 ARG A N 1
ATOM 2832 C CA . ARG A 1 358 ? -15.591 -1.086 40.785 1.00 89.44 358 ARG A CA 1
ATOM 2833 C C . ARG A 1 358 ? -15.822 -0.544 42.198 1.00 89.44 358 ARG A C 1
ATOM 2835 O O . ARG A 1 358 ? -16.229 0.606 42.340 1.00 89.44 358 ARG A O 1
ATOM 2842 N N . TRP A 1 359 ? -15.560 -1.341 43.238 1.00 93.31 359 TRP A N 1
ATOM 2843 C CA . TRP A 1 359 ? -15.619 -0.881 44.624 1.00 93.31 359 TRP A CA 1
ATOM 2844 C C . TRP A 1 359 ? -14.725 0.344 44.855 1.00 93.31 359 TRP A C 1
ATOM 2846 O O . TRP A 1 359 ? -15.128 1.254 45.574 1.00 93.31 359 TRP A O 1
ATOM 2856 N N . LEU A 1 360 ? -13.565 0.433 44.191 1.00 94.06 360 LEU A N 1
ATOM 2857 C CA . LEU A 1 360 ? -12.694 1.601 44.313 1.00 94.06 360 LEU A CA 1
ATOM 2858 C C . LEU A 1 360 ? -13.364 2.867 43.762 1.00 94.06 360 LEU A C 1
ATOM 2860 O O . LEU A 1 360 ? -13.417 3.872 44.461 1.00 94.06 360 LEU A O 1
ATOM 2864 N N . ALA A 1 361 ? -13.933 2.822 42.552 1.00 92.12 361 ALA A N 1
ATOM 2865 C CA . ALA A 1 361 ? -14.691 3.952 42.007 1.00 92.12 361 ALA A CA 1
ATOM 2866 C C . ALA A 1 361 ? -15.843 4.357 42.935 1.00 92.12 361 ALA A C 1
ATOM 2868 O O . ALA A 1 361 ? -16.041 5.546 43.194 1.00 92.12 361 ALA A O 1
ATOM 2869 N N . TRP A 1 362 ? -16.549 3.376 43.507 1.00 91.75 362 TRP A N 1
ATOM 2870 C CA . TRP A 1 362 ? -17.576 3.652 44.503 1.00 91.75 362 TRP A CA 1
ATOM 2871 C C . TRP A 1 362 ? -16.990 4.360 45.739 1.00 91.75 362 TRP A C 1
ATOM 2873 O O . TRP A 1 362 ? -17.476 5.418 46.140 1.00 91.75 362 TRP A O 1
ATOM 2883 N N . ARG A 1 363 ? -15.889 3.872 46.312 1.00 92.12 363 ARG A N 1
ATOM 2884 C CA . ARG A 1 363 ? -15.256 4.505 47.481 1.00 92.12 363 ARG A CA 1
ATOM 2885 C C . ARG A 1 363 ? -14.777 5.933 47.195 1.00 92.12 363 ARG A C 1
ATOM 2887 O O . ARG A 1 363 ? -14.856 6.779 48.077 1.00 92.12 363 ARG A O 1
ATOM 2894 N N . LEU A 1 364 ? -14.350 6.202 45.963 1.00 92.19 364 LEU A N 1
ATOM 2895 C CA . LEU A 1 364 ? -13.865 7.503 45.490 1.00 92.19 364 LEU A CA 1
ATOM 2896 C C . LEU A 1 364 ? -14.970 8.500 45.106 1.00 92.19 364 LEU A C 1
ATOM 2898 O O . LEU A 1 364 ? -14.668 9.600 44.654 1.00 92.19 364 LEU A O 1
ATOM 2902 N N . GLY A 1 365 ? -16.248 8.134 45.236 1.00 89.69 365 GLY A N 1
ATOM 2903 C CA . GLY A 1 365 ? -17.349 9.014 44.825 1.00 89.69 365 GLY A CA 1
ATOM 2904 C C . GLY A 1 365 ? -17.617 9.041 43.312 1.00 89.69 365 GLY A C 1
ATOM 2905 O O . GLY A 1 365 ? -18.467 9.806 42.869 1.00 89.69 365 GLY A O 1
ATOM 2906 N N . LEU A 1 366 ? -16.959 8.189 42.516 1.00 90.69 366 LEU A N 1
ATOM 2907 C CA . LEU A 1 366 ? -17.162 8.097 41.065 1.00 90.69 366 LEU A CA 1
ATOM 2908 C C . LEU A 1 366 ? -18.432 7.276 40.770 1.00 90.69 366 LEU A C 1
ATOM 2910 O O . LEU A 1 366 ? -18.405 6.041 40.739 1.00 90.69 366 LEU A O 1
ATOM 2914 N N . ARG A 1 367 ? -19.569 7.961 40.618 1.00 85.38 367 ARG A N 1
ATOM 2915 C CA . ARG A 1 367 ? -20.918 7.367 40.494 1.00 85.38 367 ARG A CA 1
ATOM 2916 C C . ARG A 1 367 ? -21.435 7.283 39.061 1.00 85.38 367 ARG A C 1
ATOM 2918 O O . ARG A 1 367 ? -22.468 6.662 38.840 1.00 85.38 367 ARG A O 1
ATOM 2925 N N . ALA A 1 368 ? -20.754 7.909 38.108 1.00 82.88 368 ALA A N 1
ATOM 2926 C CA . ALA A 1 368 ? -21.172 7.916 36.713 1.00 82.88 368 ALA A CA 1
ATOM 2927 C C . ALA A 1 368 ? -19.989 7.748 35.762 1.00 82.88 368 ALA A C 1
ATOM 2929 O O . ALA A 1 368 ? -18.839 8.015 36.114 1.00 82.88 368 ALA A O 1
ATOM 2930 N N . THR A 1 369 ? -20.289 7.319 34.542 1.00 83.69 369 THR A N 1
ATOM 2931 C CA . THR A 1 369 ? -19.310 7.206 33.463 1.00 83.69 369 THR A CA 1
ATOM 2932 C C . THR A 1 369 ? -19.453 8.377 32.475 1.00 83.69 369 THR A C 1
ATOM 2934 O O . THR A 1 369 ? -20.581 8.676 32.095 1.00 83.69 369 THR A O 1
ATOM 2937 N N . PRO A 1 370 ? -18.359 8.991 31.982 1.00 85.44 370 PRO A N 1
ATOM 2938 C CA . PRO A 1 370 ? -17.004 8.929 32.519 1.00 85.44 370 PRO A CA 1
ATOM 2939 C C . PRO A 1 370 ? -16.841 9.886 33.712 1.00 85.44 370 PRO A C 1
ATOM 2941 O O . PRO A 1 370 ? -17.252 11.041 33.658 1.00 85.44 370 PRO A O 1
ATOM 2944 N N . GLN A 1 371 ? -16.184 9.428 34.775 1.00 88.88 371 GLN A N 1
ATOM 2945 C CA . GLN A 1 371 ? -15.710 10.287 35.865 1.00 88.88 371 GLN A CA 1
ATOM 2946 C C . GLN A 1 371 ? -14.303 9.863 36.260 1.00 88.88 371 GLN A C 1
ATOM 2948 O O . GLN A 1 371 ? -13.974 8.675 36.223 1.00 88.88 371 GLN A O 1
ATOM 2953 N N . ALA A 1 372 ? -13.474 10.827 36.646 1.00 92.62 372 ALA A N 1
ATOM 2954 C CA . ALA A 1 372 ? -12.114 10.557 37.073 1.00 92.62 372 ALA A CA 1
ATOM 2955 C C . ALA A 1 372 ? -11.726 11.402 38.282 1.00 92.62 372 ALA A C 1
ATOM 2957 O O . ALA A 1 372 ? -12.219 12.513 38.466 1.00 92.62 372 ALA A O 1
ATOM 2958 N N . ILE A 1 373 ? -10.809 10.861 39.071 1.00 94.44 373 ILE A N 1
ATOM 2959 C CA . ILE A 1 373 ? -10.108 11.572 40.133 1.00 94.44 373 ILE A CA 1
ATOM 2960 C C . ILE A 1 373 ? -8.613 11.316 39.979 1.00 94.44 373 ILE A C 1
ATOM 2962 O O . ILE A 1 373 ? -8.198 10.250 39.519 1.00 94.44 373 ILE A O 1
ATOM 2966 N N . THR A 1 374 ? -7.824 12.307 40.354 1.00 95.75 374 THR A N 1
ATOM 2967 C CA . THR A 1 374 ? -6.376 12.310 40.213 1.00 95.75 374 THR A CA 1
ATOM 2968 C C . THR A 1 374 ? -5.722 12.367 41.590 1.00 95.75 374 THR A C 1
ATOM 2970 O O . THR A 1 374 ? -6.244 13.035 42.488 1.00 95.75 374 THR A O 1
ATOM 2973 N N . PHE A 1 375 ? -4.600 11.663 41.727 1.00 95.50 375 PHE A N 1
ATOM 2974 C CA . PHE A 1 375 ? -3.740 11.648 42.900 1.00 95.50 375 PHE A CA 1
ATOM 2975 C C . PHE A 1 375 ? -2.300 11.979 42.515 1.00 95.50 375 PHE A C 1
ATOM 2977 O O . PHE A 1 375 ? -1.788 11.455 41.525 1.00 95.50 375 PHE A O 1
ATOM 2984 N N . ASP A 1 376 ? -1.623 12.753 43.354 1.00 93.50 376 ASP A N 1
ATOM 2985 C CA . ASP A 1 376 ? -0.220 13.124 43.169 1.00 93.50 376 ASP A CA 1
ATOM 2986 C C . ASP A 1 376 ? 0.713 12.257 44.023 1.00 93.50 376 ASP A C 1
ATOM 2988 O O . ASP A 1 376 ? 0.334 11.779 45.090 1.00 93.50 376 ASP A O 1
ATOM 2992 N N . SER A 1 377 ? 1.945 12.030 43.571 1.00 90.94 377 SER A N 1
ATOM 2993 C CA . SER A 1 377 ? 2.969 11.330 44.363 1.00 90.94 377 SER A CA 1
ATOM 2994 C C . SER A 1 377 ? 4.130 12.252 44.713 1.00 90.94 377 SER A C 1
ATOM 2996 O O . SER A 1 377 ? 4.396 13.231 44.019 1.00 90.94 377 SER A O 1
ATOM 2998 N N . GLU A 1 378 ? 4.885 11.893 45.753 1.00 83.38 378 GLU A N 1
ATOM 2999 C CA . GLU A 1 378 ? 6.102 12.612 46.170 1.00 83.38 378 GLU A CA 1
ATOM 3000 C C . GLU A 1 378 ? 7.169 12.681 45.064 1.00 83.38 378 GLU A C 1
ATOM 3002 O O . GLU A 1 378 ? 8.003 13.581 45.056 1.00 83.38 378 GLU A O 1
ATOM 3007 N N . ILE A 1 379 ? 7.125 11.751 44.106 1.00 83.94 379 ILE A N 1
ATOM 3008 C CA . ILE A 1 379 ? 8.043 11.681 42.961 1.00 83.94 379 ILE A CA 1
ATOM 3009 C C . ILE A 1 379 ? 7.499 12.378 41.703 1.00 83.94 379 ILE A C 1
ATOM 3011 O O . ILE A 1 379 ? 8.055 12.209 40.620 1.00 83.94 379 ILE A O 1
ATOM 3015 N N . GLY A 1 380 ? 6.412 13.149 41.824 1.00 85.50 380 GLY A N 1
ATOM 3016 C CA . GLY A 1 380 ? 5.855 13.959 40.736 1.00 85.50 380 GLY A CA 1
ATOM 3017 C C . GLY A 1 380 ? 5.127 13.164 39.647 1.00 85.50 380 GLY A C 1
ATOM 3018 O O . GLY A 1 380 ? 4.942 13.669 38.543 1.00 85.50 380 GLY A O 1
ATOM 3019 N N . VAL A 1 381 ? 4.726 11.920 39.929 1.00 88.25 381 VAL A N 1
ATOM 3020 C CA . VAL A 1 381 ? 3.934 11.094 39.005 1.00 88.25 381 VAL A CA 1
ATOM 3021 C C . VAL A 1 381 ? 2.460 11.139 39.392 1.00 88.25 381 VAL A C 1
ATOM 3023 O O . VAL A 1 381 ? 2.091 10.799 40.520 1.00 88.25 381 VAL A O 1
ATOM 3026 N N . GLU A 1 382 ? 1.624 11.504 38.426 1.00 92.06 382 GLU A N 1
ATOM 3027 C CA . GLU A 1 382 ? 0.172 11.549 38.558 1.00 92.06 382 GLU A CA 1
ATOM 3028 C C . GLU A 1 382 ? -0.452 10.149 38.391 1.00 92.06 382 GLU A C 1
ATOM 3030 O O . GLU A 1 382 ? -0.173 9.437 37.422 1.00 92.06 382 GLU A O 1
ATOM 3035 N N . LEU A 1 383 ? -1.344 9.764 39.308 1.00 94.12 383 LEU A N 1
ATOM 3036 C CA . LEU A 1 383 ? -2.177 8.569 39.193 1.00 94.12 383 LEU A CA 1
ATOM 3037 C C . LEU A 1 383 ? -3.646 8.952 39.046 1.00 94.12 383 LEU A C 1
ATOM 3039 O O . LEU A 1 383 ? -4.288 9.435 39.978 1.00 94.12 383 LEU A O 1
ATOM 3043 N N . LYS A 1 384 ? -4.207 8.665 37.875 1.00 95.31 384 LYS A N 1
ATOM 3044 C CA . LYS A 1 384 ? -5.608 8.926 37.559 1.00 95.31 384 LYS A CA 1
ATOM 3045 C C . LYS A 1 384 ? -6.435 7.657 37.708 1.00 95.31 384 LYS A C 1
ATOM 3047 O O . LYS A 1 384 ? -6.150 6.644 37.070 1.00 95.31 384 LYS A O 1
ATOM 3052 N N . VAL A 1 385 ? -7.504 7.724 38.499 1.00 95.00 385 VAL A N 1
ATOM 3053 C CA . VAL A 1 385 ? -8.521 6.671 38.611 1.00 95.00 385 VAL A CA 1
ATOM 3054 C C . VAL A 1 385 ? -9.734 7.084 37.805 1.00 95.00 385 VAL A C 1
ATOM 3056 O O . VAL A 1 385 ? -10.343 8.111 38.090 1.00 95.00 385 VAL A O 1
ATOM 3059 N N . THR A 1 386 ? -10.097 6.290 36.804 1.00 93.19 386 THR A N 1
ATOM 3060 C CA . THR A 1 386 ? -11.208 6.596 35.897 1.00 93.19 386 THR A CA 1
ATOM 3061 C C . THR A 1 386 ? -12.268 5.505 35.962 1.00 93.19 386 THR A C 1
ATOM 3063 O O . THR A 1 386 ? -11.955 4.322 35.837 1.00 93.19 386 THR A O 1
ATOM 3066 N N . ARG A 1 387 ? -13.536 5.893 36.116 1.00 89.81 387 ARG A N 1
ATOM 3067 C CA . ARG A 1 387 ? -14.691 5.035 35.839 1.00 89.81 387 ARG A CA 1
ATOM 3068 C C . ARG A 1 387 ? -15.051 5.172 34.364 1.00 89.81 387 ARG A C 1
ATOM 3070 O O . ARG A 1 387 ? -15.323 6.268 33.879 1.00 89.81 387 ARG A O 1
ATOM 3077 N N . THR A 1 388 ? -15.027 4.051 33.661 1.00 84.25 388 THR A N 1
ATOM 3078 C CA . THR A 1 388 ? -15.390 3.923 32.248 1.00 84.25 388 THR A CA 1
ATOM 3079 C C . THR A 1 388 ? -16.556 2.947 32.110 1.00 84.25 388 THR A C 1
ATOM 3081 O O . THR A 1 388 ? -16.823 2.163 33.021 1.00 84.25 388 THR A O 1
ATOM 3084 N N . GLY A 1 389 ? -17.193 2.904 30.936 1.00 71.50 389 GLY A N 1
ATOM 3085 C CA . GLY A 1 389 ? -18.293 1.964 30.684 1.00 71.50 389 GLY A CA 1
ATOM 3086 C C . GLY A 1 389 ? -17.869 0.489 30.747 1.00 71.50 389 GLY A C 1
ATOM 3087 O O . GLY A 1 389 ? -18.724 -0.385 30.833 1.00 71.50 389 GLY A O 1
ATOM 3088 N N . GLY A 1 390 ? -16.558 0.210 30.707 1.00 69.75 390 GLY A N 1
ATOM 3089 C CA . GLY A 1 390 ? -15.974 -1.127 30.855 1.00 69.75 390 GLY A CA 1
ATOM 3090 C C . GLY A 1 390 ? -15.480 -1.464 32.268 1.00 69.75 390 GLY A C 1
ATOM 3091 O O . GLY A 1 390 ? -15.078 -2.601 32.499 1.00 69.75 390 GLY A O 1
ATOM 3092 N N . GLY A 1 391 ? -15.504 -0.518 33.215 1.00 83.38 391 GLY A N 1
ATOM 3093 C CA . GLY A 1 391 ? -15.029 -0.720 34.587 1.00 83.38 391 GLY A CA 1
ATOM 3094 C C . GLY A 1 391 ? -14.194 0.443 35.125 1.00 83.38 391 GLY A C 1
ATOM 3095 O O . GLY A 1 391 ? -14.141 1.526 34.540 1.00 83.38 391 GLY A O 1
ATOM 3096 N N . THR A 1 392 ? -13.536 0.225 36.262 1.00 90.31 392 THR A N 1
ATOM 3097 C CA . THR A 1 392 ? -12.628 1.206 36.873 1.00 90.31 392 THR A CA 1
ATOM 3098 C C . THR A 1 392 ? -11.196 0.904 36.461 1.00 90.31 392 THR A C 1
ATOM 3100 O O . THR A 1 392 ? -10.791 -0.254 36.477 1.00 90.31 392 THR A O 1
ATOM 3103 N N . ALA A 1 393 ? -10.428 1.927 36.099 1.00 92.44 393 ALA A N 1
ATOM 3104 C CA . ALA A 1 393 ? -9.046 1.781 35.664 1.00 92.44 393 ALA A CA 1
ATOM 3105 C C . ALA A 1 393 ? -8.127 2.787 36.356 1.00 92.44 393 ALA A C 1
ATOM 3107 O O . ALA A 1 393 ? -8.518 3.932 36.591 1.00 92.44 393 ALA A O 1
ATOM 3108 N N . PHE A 1 394 ? -6.897 2.360 36.623 1.00 93.56 394 PHE A N 1
ATOM 3109 C CA . PHE A 1 394 ? -5.775 3.256 36.878 1.00 93.56 394 PHE A CA 1
ATOM 3110 C C . PHE A 1 394 ? -5.093 3.638 35.559 1.00 93.56 394 PHE A C 1
ATOM 3112 O O . PHE A 1 394 ? -5.020 2.829 34.628 1.00 93.56 394 PHE A O 1
ATOM 3119 N N . SER A 1 395 ? -4.557 4.857 35.496 1.00 91.94 395 SER A N 1
ATOM 3120 C CA . SER A 1 395 ? -3.572 5.246 34.486 1.00 91.94 395 SER A CA 1
ATOM 3121 C C . SER A 1 395 ? -2.290 4.416 34.607 1.00 91.94 395 SER A C 1
ATOM 3123 O O . SER A 1 395 ? -2.099 3.649 35.551 1.00 91.94 395 SER A O 1
ATOM 3125 N N . SER A 1 396 ? -1.407 4.554 33.619 1.00 86.88 396 SER A N 1
ATOM 3126 C CA . SER A 1 396 ? -0.095 3.908 33.644 1.00 86.88 396 SER A CA 1
ATOM 3127 C C . SER A 1 396 ? 0.681 4.260 34.916 1.00 86.88 396 SER A C 1
ATOM 3129 O O . SER A 1 396 ? 0.724 5.421 35.315 1.00 86.88 396 SER A O 1
ATOM 3131 N N . ILE A 1 397 ? 1.318 3.252 35.517 1.00 89.19 397 ILE A N 1
ATOM 3132 C CA . ILE A 1 397 ? 2.181 3.386 36.705 1.00 89.19 397 ILE A CA 1
ATOM 3133 C C . ILE A 1 397 ? 3.643 3.038 36.408 1.00 89.19 397 ILE A C 1
ATOM 3135 O O . ILE A 1 397 ? 4.438 2.890 37.334 1.00 89.19 397 ILE A O 1
ATOM 3139 N N . ARG A 1 398 ? 4.010 2.885 35.129 1.00 90.12 398 ARG A N 1
ATOM 3140 C CA . ARG A 1 398 ? 5.327 2.379 34.716 1.00 90.12 398 ARG A CA 1
ATOM 3141 C C . ARG A 1 398 ? 6.483 3.168 35.320 1.00 90.12 398 ARG A C 1
ATOM 3143 O O . ARG A 1 398 ? 7.369 2.565 35.907 1.00 90.12 398 ARG A O 1
ATOM 3150 N N . THR A 1 399 ? 6.428 4.497 35.262 1.00 87.88 399 THR A N 1
ATOM 3151 C CA . THR A 1 399 ? 7.463 5.365 35.844 1.00 87.88 399 THR A CA 1
ATOM 3152 C C . THR A 1 399 ? 7.690 5.075 37.331 1.00 87.88 399 THR A C 1
ATOM 3154 O O . THR A 1 399 ? 8.827 5.066 37.792 1.00 87.88 399 THR A O 1
ATOM 3157 N N . CYS A 1 400 ? 6.626 4.776 38.084 1.00 88.50 400 CYS A N 1
ATOM 3158 C CA . CYS A 1 400 ? 6.734 4.419 39.499 1.00 88.50 400 CYS A CA 1
ATOM 3159 C C . CYS A 1 400 ? 7.259 2.995 39.704 1.00 88.50 400 CYS A C 1
ATOM 3161 O O . CYS A 1 400 ? 8.028 2.764 40.633 1.00 88.50 400 CYS A O 1
ATOM 3163 N N . LEU A 1 401 ? 6.867 2.042 38.854 1.00 91.12 401 LEU A N 1
ATOM 3164 C CA . LEU A 1 401 ? 7.419 0.685 38.894 1.00 91.12 401 LEU A CA 1
ATOM 3165 C C . LEU A 1 401 ? 8.935 0.707 38.662 1.00 91.12 401 LEU A C 1
ATOM 3167 O O . LEU A 1 401 ? 9.673 0.124 39.457 1.00 91.12 401 LEU A O 1
ATOM 3171 N N . ASP A 1 402 ? 9.383 1.452 37.650 1.00 89.88 402 ASP A N 1
ATOM 3172 C CA . ASP A 1 402 ? 10.797 1.634 37.312 1.00 89.88 402 ASP A CA 1
ATOM 3173 C C . ASP A 1 402 ? 11.553 2.315 38.467 1.00 89.88 402 ASP A C 1
ATOM 3175 O O . ASP A 1 402 ? 12.605 1.835 38.891 1.00 89.88 402 ASP A O 1
ATOM 3179 N N . HIS A 1 403 ? 10.983 3.381 39.047 1.00 88.38 403 HIS A N 1
ATOM 3180 C CA . HIS A 1 403 ? 11.566 4.086 40.195 1.00 88.38 403 HIS A CA 1
ATOM 3181 C C . HIS A 1 403 ? 11.772 3.173 41.418 1.00 88.38 403 HIS A C 1
ATOM 3183 O O . HIS A 1 403 ? 12.772 3.292 42.124 1.00 88.38 403 HIS A O 1
ATOM 3189 N N . HIS A 1 404 ? 10.850 2.238 41.661 1.00 87.94 404 HIS A N 1
ATOM 3190 C CA . HIS A 1 404 ? 10.934 1.276 42.764 1.00 87.94 404 HIS A CA 1
ATOM 3191 C C . HIS A 1 404 ? 11.654 -0.034 42.399 1.00 87.94 404 HIS A C 1
ATOM 3193 O O . HIS A 1 404 ? 11.731 -0.936 43.240 1.00 87.94 404 HIS A O 1
ATOM 3199 N N . GLY A 1 405 ? 12.187 -0.150 41.177 1.00 89.81 405 GLY A N 1
ATOM 3200 C CA . GLY A 1 405 ? 12.905 -1.331 40.699 1.00 89.81 405 GLY A CA 1
ATOM 3201 C C . GLY A 1 405 ? 12.047 -2.597 40.664 1.00 89.81 405 GLY A C 1
ATOM 3202 O O . GLY A 1 405 ? 12.552 -3.677 40.956 1.00 89.81 405 GLY A O 1
ATOM 3203 N N . LEU A 1 406 ? 10.748 -2.471 40.386 1.00 91.88 406 LEU A N 1
ATOM 3204 C CA . LEU A 1 406 ? 9.807 -3.589 40.294 1.00 91.88 406 LEU A CA 1
ATOM 3205 C C . LEU A 1 406 ? 9.792 -4.160 38.873 1.00 91.88 406 LEU A C 1
ATOM 3207 O O . LEU A 1 406 ? 9.728 -3.410 37.904 1.00 91.88 406 LEU A O 1
ATOM 3211 N N . VAL A 1 407 ? 9.785 -5.488 38.750 1.00 92.25 407 VAL A N 1
ATOM 3212 C CA . VAL A 1 407 ? 9.701 -6.193 37.459 1.00 92.25 407 VAL A CA 1
ATOM 3213 C C . VAL A 1 407 ? 8.452 -7.067 37.396 1.00 92.25 407 VAL A C 1
ATOM 3215 O O . VAL A 1 407 ? 7.759 -7.249 38.400 1.00 92.25 407 VAL A O 1
ATOM 3218 N N . GLU A 1 408 ? 8.155 -7.606 36.212 1.00 93.31 408 GLU A N 1
ATOM 3219 C CA . GLU A 1 408 ? 7.054 -8.550 36.019 1.00 93.31 408 GLU A CA 1
ATOM 3220 C C . GLU A 1 408 ? 7.096 -9.679 37.061 1.00 93.31 408 GLU A C 1
ATOM 3222 O O . GLU A 1 408 ? 8.132 -10.292 37.315 1.00 93.31 408 GLU A O 1
ATOM 3227 N N . GLY A 1 409 ? 5.952 -9.927 37.698 1.00 91.62 409 GLY A N 1
ATOM 3228 C CA . GLY A 1 409 ? 5.816 -10.914 38.762 1.00 91.62 409 GLY A CA 1
ATOM 3229 C C . GLY A 1 409 ? 6.064 -10.390 40.179 1.00 91.62 409 GLY A C 1
ATOM 3230 O O . GLY A 1 409 ? 5.751 -11.121 41.117 1.00 91.62 409 GLY A O 1
ATOM 3231 N N . CYS A 1 410 ? 6.555 -9.162 40.379 1.00 94.00 410 CYS A N 1
ATOM 3232 C CA . CYS A 1 410 ? 6.626 -8.564 41.716 1.00 94.00 410 CYS A CA 1
ATOM 3233 C C . CYS A 1 410 ? 5.228 -8.245 42.272 1.00 94.00 410 CYS A C 1
ATOM 3235 O O . CYS A 1 410 ? 4.357 -7.790 41.538 1.00 94.00 410 CYS A O 1
ATOM 3237 N N . ASP A 1 411 ? 5.029 -8.395 43.581 1.00 94.06 411 ASP A N 1
ATOM 3238 C CA . ASP A 1 411 ? 3.871 -7.845 44.290 1.00 94.06 411 ASP A CA 1
ATOM 3239 C C . ASP A 1 411 ? 4.126 -6.390 44.701 1.00 94.06 411 ASP A C 1
ATOM 3241 O O . ASP A 1 411 ? 5.189 -6.047 45.233 1.00 94.06 411 ASP A O 1
ATOM 3245 N N . PHE A 1 412 ? 3.116 -5.543 44.526 1.00 94.31 412 PHE A N 1
ATOM 3246 C CA . PHE A 1 412 ? 3.120 -4.165 44.995 1.00 94.31 412 PHE A CA 1
ATOM 3247 C C . PHE A 1 412 ? 1.772 -3.762 45.595 1.00 94.31 412 PHE A C 1
ATOM 3249 O O . PHE A 1 412 ? 0.726 -4.354 45.322 1.00 94.31 412 PHE A O 1
ATOM 3256 N N . VAL A 1 413 ? 1.800 -2.714 46.415 1.00 95.12 413 VAL A N 1
ATOM 3257 C CA . VAL A 1 413 ? 0.616 -2.076 46.990 1.00 95.12 413 VAL A CA 1
ATOM 3258 C C . VAL A 1 413 ? 0.614 -0.603 46.611 1.00 95.12 413 VAL A C 1
ATOM 3260 O O . VAL A 1 413 ? 1.576 0.113 46.884 1.00 95.12 413 VAL A O 1
ATOM 3263 N N . ILE A 1 414 ? -0.484 -0.153 46.012 1.00 95.50 414 ILE A N 1
ATOM 3264 C CA . ILE A 1 414 ? -0.805 1.268 45.866 1.00 95.50 414 ILE A CA 1
ATOM 3265 C C . ILE A 1 414 ? -1.567 1.697 47.110 1.00 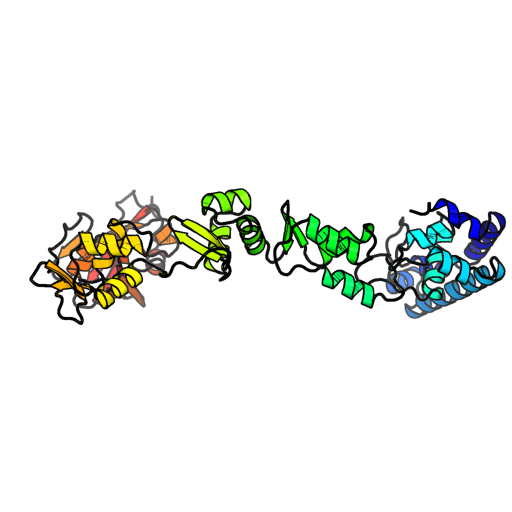95.50 414 ILE A C 1
ATOM 3267 O O . ILE A 1 414 ? -2.554 1.062 47.473 1.00 95.50 414 ILE A O 1
ATOM 3271 N N . VAL A 1 415 ? -1.133 2.777 47.747 1.00 95.81 415 VAL A N 1
ATOM 3272 C CA . VAL A 1 415 ? -1.843 3.410 48.858 1.00 95.81 415 VAL A CA 1
ATOM 3273 C C . VAL A 1 415 ? -2.314 4.777 48.392 1.00 95.81 415 VAL A C 1
ATOM 3275 O O . VAL A 1 415 ? -1.492 5.615 48.042 1.00 95.81 415 VAL A O 1
ATOM 3278 N N . LEU A 1 416 ? -3.627 4.984 48.386 1.00 96.75 416 LEU A N 1
ATOM 3279 C CA . LEU A 1 416 ? -4.278 6.259 48.104 1.00 96.75 416 LEU A CA 1
ATOM 3280 C C . LEU A 1 416 ? -4.661 6.922 49.426 1.00 96.75 416 LEU A C 1
ATOM 3282 O O . LEU A 1 416 ? -5.277 6.273 50.275 1.00 96.75 416 LEU A O 1
ATOM 3286 N N . ASP A 1 417 ? -4.342 8.199 49.575 1.00 95.00 417 ASP A N 1
ATOM 3287 C CA . ASP A 1 417 ? -4.812 9.055 50.658 1.00 95.00 417 ASP A CA 1
ATOM 3288 C C . ASP A 1 417 ? -5.874 10.010 50.097 1.00 95.00 417 ASP A C 1
ATOM 3290 O O . ASP A 1 417 ? -5.606 10.853 49.239 1.00 95.00 417 ASP A O 1
ATOM 3294 N N . LEU A 1 418 ? -7.119 9.806 50.526 1.00 93.88 418 LEU A N 1
ATOM 3295 C CA . LEU A 1 418 ? -8.291 10.465 49.956 1.00 93.88 418 LEU A CA 1
ATOM 3296 C C . LEU A 1 418 ? -8.426 11.926 50.397 1.00 93.88 418 LEU A C 1
ATOM 3298 O O . LEU A 1 418 ? -9.029 12.710 49.666 1.00 93.88 418 LEU A O 1
ATOM 3302 N N . ASP A 1 419 ? -7.859 12.287 51.550 1.00 92.06 419 ASP A N 1
ATOM 3303 C CA . ASP A 1 419 ? -7.951 13.643 52.095 1.00 92.06 419 ASP A CA 1
ATOM 3304 C C . ASP A 1 419 ? -6.909 14.550 51.440 1.00 92.06 419 ASP A C 1
ATOM 3306 O O . ASP A 1 419 ? -7.231 15.632 50.952 1.00 92.06 419 ASP A O 1
ATOM 3310 N N . SER A 1 420 ? -5.661 14.081 51.376 1.00 92.38 420 SER A N 1
ATOM 3311 C CA . SER A 1 420 ? -4.553 14.832 50.771 1.00 92.38 420 SER A CA 1
ATOM 3312 C C . SER A 1 420 ? -4.478 14.704 49.248 1.00 92.38 420 SER A C 1
ATOM 3314 O O . SER A 1 420 ? -3.690 15.406 48.622 1.00 92.38 420 SER A O 1
ATOM 3316 N N . ARG A 1 421 ? -5.279 13.812 48.645 1.00 93.69 421 ARG A N 1
ATOM 3317 C CA . ARG A 1 421 ? -5.188 13.413 47.229 1.00 93.69 421 ARG A CA 1
ATOM 3318 C C . ARG A 1 421 ? -3.779 12.998 46.813 1.00 93.69 421 ARG A C 1
ATOM 3320 O O . ARG A 1 421 ? -3.345 13.263 45.695 1.00 93.69 421 ARG A O 1
ATOM 3327 N N . THR A 1 422 ? -3.089 12.287 47.695 1.00 95.06 422 THR A N 1
ATOM 3328 C CA . THR A 1 422 ? -1.765 11.741 47.399 1.00 95.06 422 THR A CA 1
ATOM 3329 C C . THR A 1 422 ? -1.802 10.231 47.217 1.00 95.06 422 THR A C 1
ATOM 3331 O O . THR A 1 422 ? -2.734 9.547 47.653 1.00 95.06 422 THR A O 1
ATOM 3334 N N . TRP A 1 423 ? -0.783 9.688 46.558 1.00 96.12 423 TRP A N 1
ATOM 3335 C CA . TRP A 1 423 ? -0.588 8.253 46.457 1.00 96.12 423 TRP A CA 1
ATOM 3336 C C . TRP A 1 423 ? 0.875 7.846 46.600 1.00 96.12 423 TRP A C 1
ATOM 3338 O O . TRP A 1 423 ? 1.802 8.594 46.289 1.00 96.12 423 TRP A O 1
ATOM 3348 N N . ALA A 1 424 ? 1.069 6.612 47.055 1.00 93.06 424 ALA A N 1
ATOM 3349 C CA . ALA A 1 424 ? 2.374 5.983 47.160 1.00 93.06 424 ALA A CA 1
ATOM 3350 C C . ALA A 1 424 ? 2.324 4.539 46.664 1.00 93.06 424 ALA A C 1
ATOM 3352 O O . ALA A 1 424 ? 1.303 3.856 46.778 1.00 93.06 424 ALA A O 1
ATOM 3353 N N . LEU A 1 425 ? 3.462 4.058 46.169 1.00 94.38 425 LEU A N 1
ATOM 3354 C CA . LEU A 1 425 ? 3.661 2.670 45.781 1.00 94.38 425 LEU A CA 1
ATOM 3355 C C . LEU A 1 425 ? 4.653 2.004 46.738 1.00 94.38 425 LEU A C 1
ATOM 3357 O O . LEU A 1 425 ? 5.681 2.578 47.100 1.00 94.38 425 LEU A O 1
ATOM 3361 N N . ARG A 1 426 ? 4.348 0.779 47.172 1.00 92.06 426 ARG A N 1
ATOM 3362 C CA . ARG A 1 426 ? 5.230 -0.029 48.023 1.00 92.06 426 ARG A CA 1
ATOM 3363 C C . ARG A 1 426 ? 5.441 -1.409 47.415 1.00 92.06 426 ARG A C 1
ATOM 3365 O O . ARG A 1 426 ? 4.481 -2.075 47.044 1.00 92.06 426 ARG A O 1
ATOM 3372 N N . HIS A 1 427 ? 6.694 -1.850 47.358 1.00 92.88 427 HIS A N 1
ATOM 3373 C CA . HIS A 1 427 ? 7.054 -3.226 47.019 1.00 92.88 427 HIS A CA 1
ATOM 3374 C C . HIS A 1 427 ? 6.649 -4.150 48.180 1.00 92.88 427 HIS A C 1
ATOM 3376 O O . HIS A 1 427 ? 7.009 -3.883 49.325 1.00 92.88 427 HIS A O 1
ATOM 3382 N N . SER A 1 428 ? 5.895 -5.215 47.899 1.00 92.38 428 SER A N 1
ATOM 3383 C CA . SER A 1 428 ? 5.328 -6.116 48.910 1.00 92.38 428 SER A CA 1
ATOM 3384 C C . SER A 1 428 ? 5.578 -7.608 48.642 1.00 92.38 428 SER A C 1
ATOM 3386 O O . SER A 1 428 ? 4.775 -8.441 49.063 1.00 92.38 428 SER A O 1
ATOM 3388 N N . CYS A 1 429 ? 6.648 -7.968 47.925 1.00 91.62 429 CYS A N 1
ATOM 3389 C CA . CYS A 1 429 ? 7.035 -9.370 47.747 1.00 91.62 429 CYS A CA 1
ATOM 3390 C C . CYS A 1 429 ? 7.406 -10.010 49.090 1.00 91.62 429 CYS A C 1
ATOM 3392 O O . CYS A 1 429 ? 8.078 -9.391 49.916 1.00 91.62 429 CYS A O 1
ATOM 3394 N N . ALA A 1 430 ? 7.020 -11.272 49.281 1.00 84.06 430 ALA A N 1
ATOM 3395 C CA . ALA A 1 430 ? 7.516 -12.076 50.392 1.00 84.06 430 ALA A CA 1
ATOM 3396 C C . ALA A 1 430 ? 9.021 -12.377 50.228 1.00 84.06 430 ALA A C 1
ATOM 3398 O O . ALA A 1 430 ? 9.541 -12.421 49.109 1.00 84.06 430 ALA A O 1
ATOM 3399 N N . LEU A 1 431 ? 9.715 -12.598 51.350 1.00 77.75 431 LEU A N 1
ATOM 3400 C CA . LEU A 1 431 ? 11.120 -13.024 51.368 1.00 77.75 431 LEU A CA 1
ATOM 3401 C C . LEU A 1 431 ? 11.294 -14.316 50.546 1.00 77.75 431 LEU A C 1
ATOM 3403 O O . LEU A 1 431 ? 10.535 -15.265 50.733 1.00 77.75 431 LEU A O 1
ATOM 3407 N N . GLY A 1 432 ? 12.261 -14.331 49.621 1.00 76.50 432 GLY A N 1
ATOM 3408 C CA . GLY A 1 432 ? 12.534 -15.460 48.712 1.00 76.50 432 GLY A CA 1
ATOM 3409 C C . GLY A 1 432 ? 11.536 -15.635 47.558 1.00 76.50 432 GLY A C 1
ATOM 3410 O O . GLY A 1 432 ? 11.587 -16.620 46.832 1.00 76.50 432 GLY A O 1
ATOM 3411 N N . CYS A 1 433 ? 10.581 -14.712 47.399 1.00 80.88 433 CYS A N 1
ATOM 3412 C CA . CYS A 1 433 ? 9.573 -14.753 46.331 1.00 80.88 433 CYS A CA 1
ATOM 3413 C C . CYS A 1 433 ? 9.679 -13.556 45.374 1.00 80.88 433 CYS A C 1
ATOM 3415 O O . CYS A 1 433 ? 8.799 -13.358 44.538 1.00 80.88 433 CYS A O 1
ATOM 3417 N N . CYS A 1 434 ? 10.707 -12.715 45.528 1.00 87.00 434 CYS A N 1
ATOM 3418 C CA . CYS A 1 434 ? 10.877 -11.504 44.738 1.00 87.00 434 CYS A CA 1
ATOM 3419 C C . CYS A 1 434 ? 11.664 -11.810 43.455 1.00 87.00 434 CYS A C 1
ATOM 3421 O O . CYS A 1 434 ? 12.833 -12.167 43.550 1.00 87.00 434 CYS A O 1
ATOM 3423 N N . PRO A 1 435 ? 11.111 -11.578 42.252 1.00 84.62 435 PRO A N 1
ATOM 3424 C CA . PRO A 1 435 ? 11.846 -11.788 40.999 1.00 84.62 435 PRO A CA 1
ATOM 3425 C C . PRO A 1 435 ? 13.143 -10.969 40.873 1.00 84.62 435 PRO A C 1
ATOM 3427 O O . PRO A 1 435 ? 14.049 -11.348 40.139 1.00 84.62 435 PRO A O 1
ATOM 3430 N N . VAL A 1 436 ? 13.242 -9.843 41.589 1.00 81.56 436 VAL A N 1
ATOM 3431 C CA . VAL A 1 436 ? 14.422 -8.954 41.604 1.00 81.56 436 VAL A CA 1
ATOM 3432 C C . VAL A 1 436 ? 15.475 -9.415 42.618 1.00 81.56 436 VAL A C 1
ATOM 3434 O O . VAL A 1 436 ? 16.650 -9.078 42.498 1.00 81.56 436 VAL A O 1
ATOM 3437 N N . ARG A 1 437 ? 15.054 -10.150 43.651 1.00 68.25 437 ARG A N 1
ATOM 3438 C CA . ARG A 1 437 ? 15.892 -10.677 44.737 1.00 68.25 437 ARG A CA 1
ATOM 3439 C C . ARG A 1 437 ? 15.393 -12.090 45.079 1.00 68.25 437 ARG A C 1
ATOM 3441 O O . ARG A 1 437 ? 14.650 -12.210 46.060 1.00 68.25 437 ARG A O 1
ATOM 3448 N N . PRO A 1 438 ? 15.684 -13.085 44.218 1.00 53.97 438 PRO A N 1
ATOM 3449 C CA . PRO A 1 438 ? 15.199 -14.451 44.394 1.00 53.97 438 PRO A CA 1
ATOM 3450 C C . PRO A 1 438 ? 15.684 -15.076 45.702 1.00 53.97 438 PRO A C 1
ATOM 3452 O O . PRO A 1 438 ? 16.814 -14.751 46.139 1.00 53.97 438 PRO A O 1
#

Nearest PDB structures (foldseek):
  7kug-assembly1_B  TM=6.829E-01  e=1.304E-02  Mycobacterium tuberculosis
  6ido-assembly2_B  TM=7.805E-01  e=1.111E-01  Escherichia coli
  6kqn-assembly1_F  TM=6.386E-01  e=4.880E-01  Thermus thermophilus HB8
  5e18-assembly1_F  TM=6.420E-01  e=9.970E-01  Thermus thermophilus HB8
  6cuu-assembly1_F  TM=5.711E-01  e=5.985E-01  Thermus thermophilus HB27